Protein AF-A0A3S0CWY1-F1 (afdb_monomer)

Secondary structure (DSSP, 8-state):
----------------------SSTHHHHTTTS-HHHHHHHHHHH-TT--SS-EEEEEEEEEEEETTEEEEEEEE-TT-----TT-EEEEEEEETTEEEEEEEEB-S---TT--EEEEEE--TT-HHHHHHHHT--TT-EEEEPPPB------TTS-EEEEEEGGGHHHHHHHHHHHHHH-TT--EEEEEEESSGGG-TTHHHHHHHHHH-TTEEEEEEE---TTSPPP---HHHHHHH-TTGGGSEEEEEESHHHHHHHHHHHHHTT--S-EEEEESSPPPPPPGGG--EEEEEETTTTEEEEEETTS-HHHHHHHTT-----SSSSSSS-TTEEEEEES-EEETTT--EE-STT-EEEGGGEEESS-EEE--

Sequence (374 aa):
MANSRTNVHPNGSFMSNTASHTLSFTRWLSPLVDEATFDFYARRINPTWRWSRVICRVTKIEPVAADMLAFTLKPNGNWRGFEAGQHLQVYAEINGVRHSRSYSMTNTPNPAGEIQFAVKRVPGGLVSNWLHDKLKTGDHIEIGQAFGTQKLPCNQPLLLVAGGSGITPVMSWLQHLAHRYQHADVVLLQYARDAATLPFQQQLAQIAAKMPNFTLQTILTDHPGQPPIVFDDQQLTQRVPDAQRRAAFACGPSSLTSAVRQVWQARGYTQPLLTEAFSPPALPDNSSVHPVALSYSRSGKQQQGSSGVNLLQQAEAHGLKPANGCRMGICFSCVCKKESGTVTNLLTGETSSEPGEMIRLCVSTPVSDVTLDL

Mean predicted aligned error: 8.92 Å

Solvent-accessible surface area (backbone atoms only — not comparable to full-atom values): 20745 Å² total; per-residue (Å²): 135,81,89,88,87,81,91,87,86,87,84,85,79,87,76,81,80,78,74,77,89,79,84,63,74,73,79,73,45,58,89,78,51,51,64,68,61,49,32,64,55,39,34,75,79,38,78,51,46,45,85,74,56,28,24,22,37,27,74,40,69,47,77,41,25,81,52,26,39,35,39,34,30,44,58,35,94,59,59,86,66,67,61,48,41,23,29,30,36,42,49,46,77,55,95,90,40,83,44,64,45,64,42,34,26,34,47,40,81,49,95,86,58,54,47,31,34,60,48,51,60,42,90,94,35,70,66,41,41,41,56,68,75,66,58,50,68,72,39,77,43,42,41,51,72,59,41,75,81,72,70,81,70,81,92,50,37,36,36,40,37,19,31,53,71,29,38,29,30,52,40,0,39,49,52,42,33,44,72,78,41,32,75,46,44,34,38,36,44,39,37,21,52,41,81,59,45,41,62,47,59,71,60,51,54,55,40,42,78,49,12,87,43,45,43,83,45,80,43,61,24,58,47,95,96,52,80,64,62,71,72,49,63,67,57,42,50,76,76,43,74,64,51,70,72,21,38,32,40,28,21,11,48,49,68,56,38,49,35,51,49,51,43,41,59,76,68,64,51,80,45,59,74,47,73,49,43,84,38,64,64,74,66,65,64,75,93,74,48,46,82,28,51,38,35,24,65,75,68,69,46,73,48,86,43,45,32,50,44,35,45,40,63,52,42,44,74,73,72,45,82,76,58,66,61,55,56,37,66,72,66,63,50,29,54,39,42,30,55,35,38,29,31,33,30,56,86,78,71,49,73,50,57,63,64,60,42,79,42,46,29,46,34,24,22,41,76,40,48,32,33,32,72,66

Foldseek 3Di:
DDDDDDDDDDDDDDPDPPPPPPPDPVPPCCVPDPQVRCLVVVCVVPVQDGDQWKKWAFADWDDQFPQKIKTKTDIDPNAPFEAQLWKKKWWDQDPNDIDIAIFTWLAGCDPSRMTMTMAGDDVVDDVSVCCVPPDDHRDMTTMGYIDDDDDDPQVFAAEEEAEQSSCRSVNHVLNVCLVPPLAHQYEYEYEYQDPRSGGDPVVVVVSCVSRVNYHYDYDHQHDPPDHGDADALVCCCVRPVPVLRHAYEHEEALRNQVRVVVNCVVVVRPHHYHYDHLDAFQFDDPVLKDKAWEAAPVVRDIDIDILRAFQVVVCVVVVHDQQDYSLRPGGCRQWWFWQAAKKAFSSPRDIDGDGGDTDRRSRIGGPYHTYIND

Nearest PDB structures (foldseek):
  5ogx-assembly1_A  TM=8.585E-01  e=1.212E-19  Amycolatopsis methanolica 239
  1krh-assembly2_B  TM=8.530E-01  e=2.898E-16  Acinetobacter sp.
  2eix-assembly1_B  TM=8.369E-01  e=1.477E-15  Physarum polycephalum
  7c3a-assembly2_B  TM=7.912E-01  e=9.954E-13  Janthinobacterium sp. J3
  8c4l-assembly1_B  TM=7.600E-01  e=5.329E-11  Shewanella bicestrii

pLDDT: mean 88.09, std 17.34, range [25.78, 98.75]

Structure (mmCIF, N/CA/C/O backbone):
data_AF-A0A3S0CWY1-F1
#
_entry.id   AF-A0A3S0CWY1-F1
#
loop_
_atom_site.group_PDB
_atom_site.id
_atom_site.type_symbol
_atom_site.label_atom_id
_atom_site.label_alt_id
_atom_site.label_comp_id
_atom_site.label_asym_id
_atom_site.label_entity_id
_atom_site.label_seq_id
_atom_site.pdbx_PDB_ins_code
_atom_site.Cartn_x
_atom_site.Cartn_y
_atom_site.Cartn_z
_atom_site.occupancy
_atom_site.B_iso_or_equiv
_atom_site.auth_seq_id
_atom_site.auth_comp_id
_atom_site.auth_asym_id
_atom_site.auth_atom_id
_atom_site.pdbx_PDB_model_num
ATOM 1 N N . MET A 1 1 ? -24.900 51.785 -35.368 1.00 35.41 1 MET A N 1
ATOM 2 C CA . MET A 1 1 ? -25.632 51.364 -36.583 1.00 35.41 1 MET A CA 1
ATOM 3 C C . MET A 1 1 ? -25.344 49.882 -36.788 1.00 35.41 1 MET A C 1
ATOM 5 O O . MET A 1 1 ? -24.191 49.532 -36.958 1.00 35.41 1 MET A O 1
ATOM 9 N N . ALA A 1 2 ? -26.266 49.035 -36.321 1.00 31.16 2 ALA A N 1
ATOM 10 C CA . ALA A 1 2 ? -27.123 48.155 -37.139 1.00 31.16 2 ALA A CA 1
ATOM 11 C C . ALA A 1 2 ? -26.408 46.831 -37.505 1.00 31.16 2 ALA A C 1
ATOM 13 O O . ALA A 1 2 ? -25.520 46.818 -38.340 1.00 31.16 2 ALA A O 1
ATOM 14 N N . ASN A 1 3 ? -26.569 45.770 -36.705 1.00 28.03 3 ASN A N 1
ATOM 15 C CA . ASN A 1 3 ? -27.578 44.698 -36.837 1.00 28.03 3 ASN A CA 1
ATOM 16 C C . ASN A 1 3 ? -27.640 44.029 -38.223 1.00 28.03 3 ASN A C 1
ATOM 18 O O . ASN A 1 3 ? -28.170 44.612 -39.161 1.00 28.03 3 ASN A O 1
ATOM 22 N N . SER A 1 4 ? -27.307 42.735 -38.279 1.00 29.53 4 SER A N 1
ATOM 23 C CA . SER A 1 4 ? -28.202 41.744 -38.892 1.00 29.53 4 SER A CA 1
ATOM 24 C C . SER A 1 4 ? -28.054 40.382 -38.194 1.00 29.53 4 SER A C 1
ATOM 26 O O . SER A 1 4 ? -26.956 39.943 -37.861 1.00 29.53 4 SER A O 1
ATOM 28 N N . ARG A 1 5 ? -29.208 39.778 -37.890 1.00 30.77 5 ARG A N 1
ATOM 29 C CA . ARG A 1 5 ? -29.427 38.454 -37.291 1.00 30.77 5 ARG A CA 1
ATOM 30 C C . ARG A 1 5 ? -29.855 37.477 -38.387 1.00 30.77 5 ARG A C 1
ATOM 32 O O . ARG A 1 5 ? -30.585 37.897 -39.274 1.00 30.77 5 ARG A O 1
ATOM 39 N N . THR A 1 6 ? -29.539 36.193 -38.218 1.00 30.50 6 THR A N 1
ATOM 40 C CA . THR A 1 6 ? -30.371 34.983 -38.476 1.00 30.50 6 THR A CA 1
ATOM 41 C C . THR A 1 6 ? -29.564 33.790 -37.887 1.00 30.50 6 THR A C 1
ATOM 43 O O . THR A 1 6 ? -28.411 33.638 -38.261 1.00 30.50 6 THR A O 1
ATOM 46 N N . ASN A 1 7 ? -29.891 33.094 -36.776 1.00 27.81 7 ASN A N 1
ATOM 47 C CA . ASN A 1 7 ? -31.011 32.180 -36.431 1.00 27.81 7 ASN A CA 1
ATOM 48 C C . ASN A 1 7 ? -31.189 31.071 -37.502 1.00 27.81 7 ASN A C 1
ATOM 50 O O . ASN A 1 7 ? -31.309 31.432 -38.662 1.00 27.81 7 ASN A O 1
ATOM 54 N N . VAL A 1 8 ? -31.233 29.739 -37.286 1.00 27.33 8 VAL A N 1
ATOM 55 C CA . VAL A 1 8 ? -31.635 28.797 -36.199 1.00 27.33 8 VAL A CA 1
ATOM 56 C C . VAL A 1 8 ? -31.031 27.407 -36.607 1.00 27.33 8 VAL A C 1
ATOM 58 O O . VAL A 1 8 ? -30.952 27.149 -37.801 1.00 27.33 8 VAL A O 1
ATOM 61 N N . HIS A 1 9 ? -30.471 26.509 -35.778 1.00 25.78 9 HIS A N 1
ATOM 62 C CA . HIS A 1 9 ? -31.150 25.505 -34.935 1.00 25.78 9 HIS A CA 1
ATOM 63 C C . HIS A 1 9 ? -30.152 24.691 -34.074 1.00 25.78 9 HIS A C 1
ATOM 65 O O . HIS A 1 9 ? -29.043 24.413 -34.531 1.00 25.78 9 HIS A O 1
ATOM 71 N N . PRO A 1 10 ? -30.558 24.254 -32.862 1.00 30.39 10 PRO A N 1
ATOM 72 C CA . PRO A 1 10 ? -29.762 23.444 -31.947 1.00 30.39 10 PRO A CA 1
ATOM 73 C C . PRO A 1 10 ? -30.102 21.951 -32.086 1.00 30.39 10 PRO A C 1
ATOM 75 O O . PRO A 1 10 ? -31.275 21.589 -32.107 1.00 30.39 10 PRO A O 1
ATOM 78 N N . ASN A 1 11 ? -29.097 21.073 -32.105 1.00 27.64 11 ASN A N 1
ATOM 79 C CA . ASN A 1 11 ? -29.309 19.642 -31.880 1.00 27.64 11 ASN A CA 1
ATOM 80 C C . ASN A 1 11 ? -28.711 19.249 -30.533 1.00 27.64 11 ASN A C 1
ATOM 82 O O . ASN A 1 11 ? -27.496 19.205 -30.350 1.00 27.64 11 ASN A O 1
ATOM 86 N N . GLY A 1 12 ? -29.616 19.010 -29.586 1.00 26.73 12 GLY A N 1
ATOM 87 C CA . GLY A 1 12 ? -29.314 18.436 -28.291 1.00 26.73 12 GLY A CA 1
ATOM 88 C C . GLY A 1 12 ? -28.958 16.960 -28.406 1.00 26.73 12 GLY A C 1
ATOM 89 O O . GLY A 1 12 ? -29.603 16.194 -29.118 1.00 26.73 12 GLY A O 1
ATOM 90 N N . SER A 1 13 ? -27.967 16.553 -27.627 1.00 27.98 13 SER A N 1
ATOM 91 C CA . SER A 1 13 ? -27.824 15.184 -27.161 1.00 27.98 13 SER A CA 1
ATOM 92 C C . SER A 1 13 ? -28.047 15.201 -25.652 1.00 27.98 13 SER A C 1
ATOM 94 O O . SER A 1 13 ? -27.244 15.696 -24.864 1.00 27.98 13 SER A O 1
ATOM 96 N N . PHE A 1 14 ? -29.221 14.706 -25.269 1.00 27.25 14 PHE A N 1
ATOM 97 C CA . PHE A 1 14 ? -29.598 14.380 -23.903 1.00 27.25 14 PHE A CA 1
ATOM 98 C C . PHE A 1 14 ? -28.565 13.410 -23.312 1.00 27.25 14 PHE A C 1
ATOM 100 O O . PHE A 1 14 ? -28.580 12.221 -23.620 1.00 27.25 14 PHE A O 1
ATOM 107 N N . MET A 1 15 ? -27.688 13.893 -22.432 1.00 27.83 15 MET A N 1
ATOM 108 C CA . MET A 1 15 ? -27.080 13.030 -21.424 1.00 27.83 15 MET A CA 1
ATOM 109 C C . MET A 1 15 ? -28.044 12.968 -20.246 1.00 27.83 15 MET A C 1
ATOM 111 O O . MET A 1 15 ? -28.206 13.918 -19.481 1.00 27.83 15 MET A O 1
ATOM 115 N N . SER A 1 16 ? -28.742 11.839 -20.173 1.00 27.16 16 SER A N 1
ATOM 116 C CA . SER A 1 16 ? -29.630 11.455 -19.089 1.00 27.16 16 SER A CA 1
ATOM 117 C C . SER A 1 16 ? -28.899 11.552 -17.753 1.00 27.16 16 SER A C 1
ATOM 119 O O . SER A 1 16 ? -28.031 10.742 -17.429 1.00 27.16 16 SER A O 1
ATOM 121 N N . ASN A 1 17 ? -29.292 12.551 -16.977 1.00 26.03 17 ASN A N 1
ATOM 122 C CA . ASN A 1 17 ? -28.961 12.699 -15.577 1.00 26.03 17 ASN A CA 1
ATOM 123 C C . ASN A 1 17 ? -29.749 11.635 -14.792 1.00 26.03 17 ASN A C 1
ATOM 125 O O . ASN A 1 17 ? -30.830 11.906 -14.274 1.00 26.03 17 ASN A O 1
ATOM 129 N N . THR A 1 18 ? -29.263 10.393 -14.744 1.00 30.02 18 THR A N 1
ATOM 130 C CA . THR A 1 18 ? -29.765 9.409 -13.777 1.00 30.02 18 THR A CA 1
ATOM 131 C C . THR A 1 18 ? -29.163 9.738 -12.421 1.00 30.02 18 THR A C 1
ATOM 133 O O . THR A 1 18 ? -28.208 9.108 -11.969 1.00 30.02 18 THR A O 1
ATOM 136 N N . ALA A 1 19 ? -29.731 10.761 -11.783 1.00 29.22 19 ALA A N 1
ATOM 137 C CA . ALA A 1 19 ? -29.650 10.927 -10.348 1.00 29.22 19 ALA A CA 1
ATOM 138 C C . ALA A 1 19 ? -30.164 9.627 -9.719 1.00 29.22 19 ALA A C 1
ATOM 140 O O . ALA A 1 19 ? -31.340 9.277 -9.829 1.00 29.22 19 ALA A O 1
ATOM 141 N N . SER A 1 20 ? -29.257 8.863 -9.118 1.00 33.09 20 SER A N 1
ATOM 142 C CA . SER A 1 20 ? -29.597 7.679 -8.347 1.00 33.09 20 SER A CA 1
ATOM 143 C C . SER A 1 20 ? -30.486 8.109 -7.181 1.00 33.09 20 SER A C 1
ATOM 145 O O . SER A 1 20 ? -30.013 8.668 -6.189 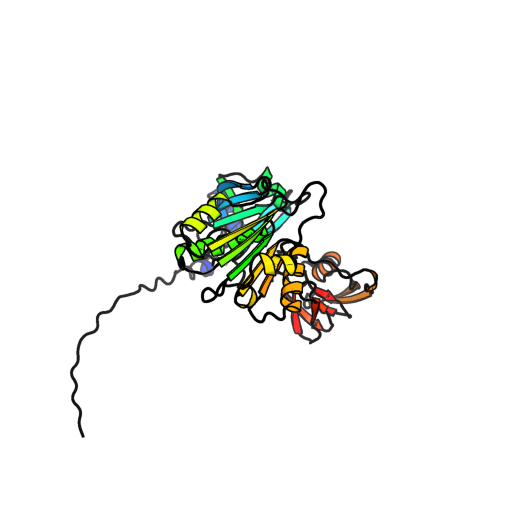1.00 33.09 20 SER A O 1
ATOM 147 N N . HIS A 1 21 ? -31.787 7.863 -7.309 1.00 34.59 21 HIS A N 1
ATOM 148 C CA . HIS A 1 21 ? -32.755 7.934 -6.224 1.00 34.59 21 HIS A CA 1
ATOM 149 C C . HIS A 1 21 ? -32.466 6.819 -5.202 1.00 34.59 21 HIS A C 1
ATOM 151 O O . HIS A 1 21 ? -33.176 5.825 -5.122 1.00 34.59 21 HIS A O 1
ATOM 157 N N . THR A 1 22 ? -31.407 6.969 -4.409 1.00 38.97 22 THR A N 1
ATOM 158 C CA . THR A 1 22 ? -31.127 6.145 -3.215 1.00 38.97 22 THR A CA 1
ATOM 159 C C . THR A 1 22 ? -31.162 6.968 -1.925 1.00 38.97 22 THR A C 1
ATOM 161 O O . THR A 1 22 ? -30.752 6.508 -0.864 1.00 38.97 22 THR A O 1
ATOM 164 N N . LEU A 1 23 ? -31.720 8.179 -1.988 1.00 42.22 23 LEU A N 1
ATOM 165 C CA . LEU A 1 23 ? -31.953 9.064 -0.847 1.00 42.22 23 LEU A CA 1
ATOM 166 C C . LEU A 1 23 ? -33.456 9.319 -0.688 1.00 42.22 23 LEU A C 1
ATOM 168 O O . LEU A 1 23 ? -33.950 10.384 -1.038 1.00 42.22 23 LEU A O 1
ATOM 172 N N . SER A 1 24 ? -34.210 8.331 -0.199 1.00 44.28 24 SER A N 1
ATOM 173 C CA . SER A 1 24 ? -35.585 8.581 0.274 1.00 44.28 24 SER A CA 1
ATOM 174 C C . SER A 1 24 ? -36.125 7.475 1.188 1.00 44.28 24 SER A C 1
ATOM 176 O O . SER A 1 24 ? -36.740 7.770 2.209 1.00 44.28 24 SER A O 1
ATOM 178 N N . PHE A 1 25 ? -35.819 6.203 0.907 1.00 42.47 25 PHE A N 1
ATOM 179 C CA . PHE A 1 25 ? -36.390 5.080 1.666 1.00 42.47 25 PHE A CA 1
ATOM 180 C C . PHE A 1 25 ? -35.811 4.927 3.087 1.00 42.47 25 PHE A C 1
ATOM 182 O O . PHE A 1 25 ? -36.494 4.503 4.016 1.00 42.47 25 PHE A O 1
ATOM 189 N N . THR A 1 26 ? -34.556 5.332 3.283 1.00 48.91 26 THR A N 1
ATOM 190 C CA . THR A 1 26 ? -33.794 5.181 4.534 1.00 48.91 26 THR A CA 1
ATOM 191 C C . THR A 1 26 ? -34.265 6.082 5.675 1.00 48.91 26 THR A C 1
ATOM 193 O O . THR A 1 26 ? -34.002 5.769 6.832 1.00 48.91 26 THR A O 1
ATOM 196 N N . ARG A 1 27 ? -34.974 7.183 5.387 1.00 50.25 27 ARG A N 1
ATOM 197 C CA . ARG A 1 27 ? -35.376 8.174 6.404 1.00 50.25 27 ARG A CA 1
ATOM 198 C C . ARG A 1 27 ? -36.756 7.902 7.020 1.00 50.25 27 ARG A C 1
ATOM 200 O O . ARG A 1 27 ? -37.081 8.494 8.041 1.00 50.25 27 ARG A O 1
ATOM 207 N N . TRP A 1 28 ? -37.553 7.017 6.416 1.00 51.12 28 TRP A N 1
ATOM 208 C CA . TRP A 1 28 ? -38.925 6.722 6.855 1.00 51.12 28 TRP A CA 1
ATOM 209 C C . TRP A 1 28 ? -39.037 5.478 7.751 1.00 51.12 28 TRP A C 1
ATOM 211 O O . TRP A 1 28 ? -39.953 5.406 8.563 1.00 51.12 28 TRP A O 1
ATOM 221 N N . LEU A 1 29 ? -38.103 4.522 7.649 1.00 52.38 29 LEU A N 1
ATOM 222 C CA . LEU A 1 29 ? -38.129 3.259 8.412 1.00 52.38 29 LEU A CA 1
ATOM 223 C C . LEU A 1 29 ? -37.177 3.217 9.616 1.00 52.38 29 LEU A C 1
ATOM 225 O O . LEU A 1 29 ? -37.345 2.360 10.481 1.00 52.38 29 LEU A O 1
ATOM 229 N N . SER A 1 30 ? -36.223 4.149 9.717 1.00 54.84 30 SER A N 1
ATOM 230 C CA . SER A 1 30 ? -35.319 4.243 10.872 1.00 54.84 30 SER A CA 1
ATOM 231 C C . SER A 1 30 ? -36.011 4.376 12.243 1.00 54.84 30 SER A C 1
ATOM 233 O O . SER A 1 30 ? -35.392 3.976 13.224 1.00 54.84 30 SER A O 1
ATOM 235 N N . PRO A 1 31 ? -37.258 4.890 12.374 1.00 59.62 31 PRO A N 1
ATOM 236 C CA . PRO A 1 31 ? -37.973 4.871 13.653 1.00 59.62 31 PRO A CA 1
ATOM 237 C C . PRO A 1 31 ? -38.582 3.506 14.022 1.00 59.62 31 PRO A C 1
ATOM 239 O O . PRO A 1 31 ? -39.015 3.342 15.157 1.00 59.62 31 PRO A O 1
ATOM 242 N N . LEU A 1 32 ? -38.674 2.554 13.081 1.00 64.12 32 LEU A N 1
ATOM 243 C CA . LEU A 1 32 ? -39.426 1.300 13.248 1.00 64.12 32 LEU A CA 1
ATOM 244 C C . LEU A 1 32 ? -38.530 0.068 13.434 1.00 64.12 32 LEU A C 1
ATOM 246 O O . LEU A 1 32 ? -38.922 -0.860 14.136 1.00 64.12 32 LEU A O 1
ATOM 250 N N . VAL A 1 33 ? -37.343 0.044 12.819 1.00 70.06 33 VAL A N 1
ATOM 251 C CA . VAL A 1 33 ? -36.357 -1.039 12.963 1.00 70.06 33 VAL A CA 1
ATOM 252 C C . VAL A 1 33 ? -34.957 -0.432 12.895 1.00 70.06 33 VAL A C 1
ATOM 254 O O . VAL A 1 33 ? -34.637 0.271 11.936 1.00 70.06 33 VAL A O 1
ATOM 257 N N . ASP A 1 34 ? -34.116 -0.694 13.896 1.00 78.81 34 ASP A N 1
ATOM 258 C CA . ASP A 1 34 ? -32.713 -0.285 13.853 1.00 78.81 34 ASP A CA 1
ATOM 259 C C . ASP A 1 34 ? -31.906 -1.156 12.868 1.00 78.81 34 ASP A C 1
ATOM 261 O O . ASP A 1 34 ? -32.242 -2.313 12.594 1.00 78.81 34 ASP A O 1
ATOM 265 N N . GLU A 1 35 ? -30.818 -0.602 12.329 1.00 78.25 35 GLU A N 1
ATOM 266 C CA . GLU A 1 35 ? -29.978 -1.262 11.319 1.00 78.25 35 GLU A CA 1
ATOM 267 C C . GLU A 1 35 ? -29.468 -2.641 11.768 1.00 78.25 35 GLU A C 1
ATOM 269 O O . GLU A 1 35 ? -29.436 -3.572 10.961 1.00 78.25 35 GLU A O 1
ATOM 274 N N . ALA A 1 36 ? -29.112 -2.806 13.047 1.00 76.38 36 ALA A N 1
ATOM 275 C CA . ALA A 1 36 ? -28.581 -4.071 13.543 1.00 76.38 36 ALA A CA 1
ATOM 276 C C . ALA A 1 36 ? -29.663 -5.158 13.563 1.00 76.38 36 ALA A C 1
ATOM 278 O O . ALA A 1 36 ? -29.403 -6.295 13.154 1.00 76.38 36 ALA A O 1
ATOM 279 N N . THR A 1 37 ? -30.883 -4.802 13.973 1.00 76.50 37 THR A N 1
ATOM 280 C CA . THR A 1 37 ? -32.039 -5.703 13.928 1.00 76.50 37 THR A CA 1
ATOM 281 C C . THR A 1 37 ? -32.380 -6.092 12.491 1.00 76.50 37 THR A C 1
ATOM 283 O O . THR A 1 37 ? -32.535 -7.283 12.206 1.00 76.50 37 THR A O 1
ATOM 286 N N . PHE A 1 38 ? -32.430 -5.134 11.559 1.00 80.44 38 PHE A N 1
ATOM 287 C CA . PHE A 1 38 ? -32.675 -5.441 10.146 1.00 80.44 38 PHE A CA 1
ATOM 288 C C . PHE A 1 38 ? -31.609 -6.387 9.579 1.00 80.44 38 PHE A C 1
ATOM 290 O O . PHE A 1 38 ? -31.942 -7.442 9.033 1.00 80.44 38 PHE A O 1
ATOM 297 N N . ASP A 1 39 ? -30.328 -6.054 9.757 1.00 78.94 39 ASP A N 1
ATOM 298 C CA . ASP A 1 39 ? -29.201 -6.844 9.257 1.00 78.94 39 ASP A CA 1
ATOM 299 C C . ASP A 1 39 ? -29.215 -8.281 9.805 1.00 78.94 39 ASP A C 1
ATOM 301 O O . ASP A 1 39 ? -28.889 -9.232 9.083 1.00 78.94 39 ASP A O 1
ATOM 305 N N . PHE A 1 40 ? -29.610 -8.462 11.072 1.00 76.88 40 PHE A N 1
ATOM 306 C CA . PHE A 1 40 ? -29.677 -9.770 11.723 1.00 76.88 40 PHE A CA 1
ATOM 307 C C . PHE A 1 40 ? -30.692 -10.718 11.071 1.00 76.88 40 PHE A C 1
ATOM 309 O O . PHE A 1 40 ? -30.410 -11.916 10.954 1.00 76.88 40 PHE A O 1
ATOM 316 N N . TYR A 1 41 ? -31.845 -10.204 10.637 1.00 80.12 41 TYR A N 1
ATOM 317 C CA . TYR A 1 41 ? -32.865 -10.998 9.949 1.00 80.12 41 TYR A CA 1
ATOM 318 C C . TYR A 1 41 ? -32.600 -11.097 8.445 1.00 80.12 41 TYR A C 1
ATOM 320 O O . TYR A 1 41 ? -32.656 -12.196 7.893 1.00 80.12 41 TYR A O 1
ATOM 328 N N . ALA A 1 42 ? -32.228 -9.993 7.793 1.00 73.88 42 ALA A N 1
ATOM 329 C CA . ALA A 1 42 ? -31.971 -9.951 6.355 1.00 73.88 42 ALA A CA 1
ATOM 330 C C . ALA A 1 42 ? -30.878 -10.947 5.935 1.00 73.88 42 ALA A C 1
ATOM 332 O O . ALA A 1 42 ? -31.041 -11.660 4.942 1.00 73.88 42 ALA A O 1
ATOM 333 N N . ARG A 1 43 ? -29.814 -11.094 6.743 1.00 76.94 43 ARG A N 1
ATOM 334 C CA . ARG A 1 43 ? -28.724 -12.047 6.465 1.00 76.94 43 ARG A CA 1
ATOM 335 C C . ARG A 1 43 ? -29.156 -13.514 6.427 1.00 76.94 43 ARG A C 1
ATOM 337 O O . ARG A 1 43 ? -28.463 -14.310 5.803 1.00 76.94 43 ARG A O 1
ATOM 344 N N . ARG A 1 44 ? -30.254 -13.883 7.106 1.00 77.06 44 ARG A N 1
ATOM 345 C CA . ARG A 1 44 ? -30.795 -15.257 7.091 1.00 77.06 44 ARG A CA 1
ATOM 346 C C . ARG A 1 44 ? -31.514 -15.578 5.783 1.00 77.06 44 ARG A C 1
ATOM 348 O O . ARG A 1 44 ? -31.591 -16.742 5.416 1.00 77.06 44 ARG A O 1
ATOM 355 N N . ILE A 1 45 ? -32.027 -14.553 5.105 1.00 76.06 45 ILE A N 1
ATOM 356 C CA . ILE A 1 45 ? -32.731 -14.678 3.826 1.00 76.06 45 ILE A CA 1
ATOM 357 C C . ILE A 1 45 ? -31.726 -14.594 2.676 1.00 76.06 45 ILE A C 1
ATOM 359 O O . ILE A 1 45 ? -31.723 -15.435 1.783 1.00 76.06 45 ILE A O 1
ATOM 363 N N . ASN A 1 46 ? -30.840 -13.597 2.711 1.00 74.25 46 ASN A N 1
ATOM 364 C CA . ASN A 1 46 ? -29.767 -13.448 1.740 1.00 74.25 46 ASN A CA 1
ATOM 365 C C . ASN A 1 46 ? -28.496 -12.940 2.439 1.00 74.25 46 ASN A C 1
ATOM 367 O O . ASN A 1 46 ? -28.505 -11.840 3.002 1.00 74.25 46 ASN A O 1
ATOM 371 N N . PRO A 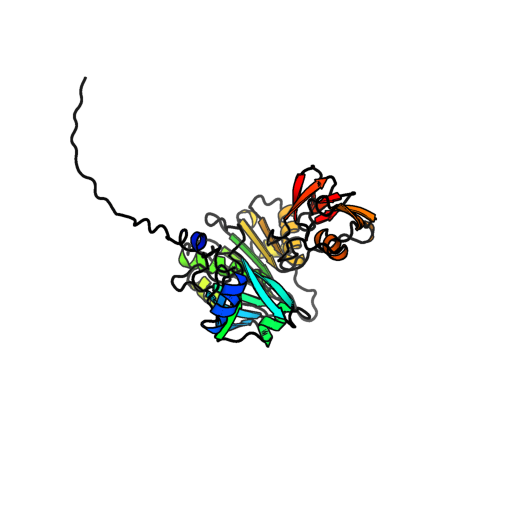1 47 ? -27.371 -13.674 2.356 1.00 75.38 47 PRO A N 1
ATOM 372 C CA . PRO A 1 47 ? -26.123 -13.288 3.008 1.00 75.38 47 PRO A CA 1
ATOM 373 C C . PRO A 1 47 ? -25.629 -11.882 2.640 1.00 75.38 47 PRO A C 1
ATOM 375 O O . PRO A 1 47 ? -24.987 -11.237 3.471 1.00 75.38 47 PRO A O 1
ATOM 378 N N . THR A 1 48 ? -25.963 -11.385 1.442 1.00 74.31 48 THR A N 1
ATOM 379 C CA . THR A 1 48 ? -25.542 -10.068 0.931 1.00 74.31 48 THR A CA 1
ATOM 380 C C . THR A 1 48 ? -26.441 -8.903 1.341 1.00 74.31 48 THR A C 1
ATOM 382 O O . THR A 1 48 ? -26.038 -7.750 1.176 1.00 74.31 48 THR A O 1
ATOM 385 N N . TRP A 1 49 ? -27.641 -9.158 1.871 1.00 78.38 49 TRP A N 1
ATOM 386 C CA . TRP A 1 49 ? -28.559 -8.086 2.252 1.00 78.38 49 TRP A CA 1
ATOM 387 C C . TRP A 1 49 ? -28.097 -7.435 3.550 1.00 78.38 49 TRP A C 1
ATOM 389 O O . TRP A 1 49 ? -28.048 -8.077 4.602 1.00 78.38 49 TRP A O 1
ATOM 399 N N . ARG A 1 50 ? -27.719 -6.162 3.453 1.00 81.00 50 ARG A N 1
ATOM 400 C CA . ARG A 1 50 ? -27.365 -5.294 4.576 1.00 81.00 50 ARG A CA 1
ATOM 401 C C . ARG A 1 50 ? -27.889 -3.897 4.315 1.00 81.00 50 ARG A C 1
ATOM 403 O O . ARG A 1 50 ? -27.929 -3.476 3.159 1.00 81.00 50 ARG A O 1
ATOM 410 N N . TRP A 1 51 ? -28.231 -3.191 5.382 1.00 78.81 51 TRP A N 1
ATOM 411 C CA . TRP A 1 51 ? -28.773 -1.840 5.315 1.00 78.81 51 TRP A CA 1
ATOM 412 C C . TRP A 1 51 ? -27.789 -0.857 4.669 1.00 78.81 51 TRP A C 1
ATOM 414 O O . TRP A 1 51 ? -28.120 -0.231 3.667 1.00 78.81 51 TRP A O 1
ATOM 424 N N . SER A 1 52 ? -26.561 -0.760 5.193 1.00 83.31 52 SER A N 1
ATOM 425 C CA . SER A 1 52 ? -25.526 0.143 4.657 1.00 83.31 52 SER A CA 1
ATOM 426 C C . SER A 1 52 ? -24.204 -0.546 4.300 1.00 83.31 52 SER A C 1
ATOM 428 O O . SER A 1 52 ? -23.404 -0.021 3.519 1.00 83.31 52 SER A O 1
ATOM 430 N N . ARG A 1 53 ? -23.960 -1.739 4.854 1.00 89.19 53 ARG A N 1
ATOM 431 C CA . ARG A 1 53 ? -22.669 -2.433 4.752 1.00 89.19 53 ARG A CA 1
ATOM 432 C C . ARG A 1 53 ? -22.458 -3.036 3.367 1.00 89.19 53 ARG A C 1
ATOM 434 O O . ARG A 1 53 ? -23.389 -3.563 2.748 1.00 89.19 53 ARG A O 1
ATOM 441 N N . VAL A 1 54 ? -21.213 -3.004 2.899 1.00 95.44 54 VAL A N 1
ATOM 442 C CA . VAL A 1 54 ? -20.833 -3.614 1.622 1.00 95.44 54 VAL A CA 1
ATOM 443 C C . VAL A 1 54 ? -20.461 -5.067 1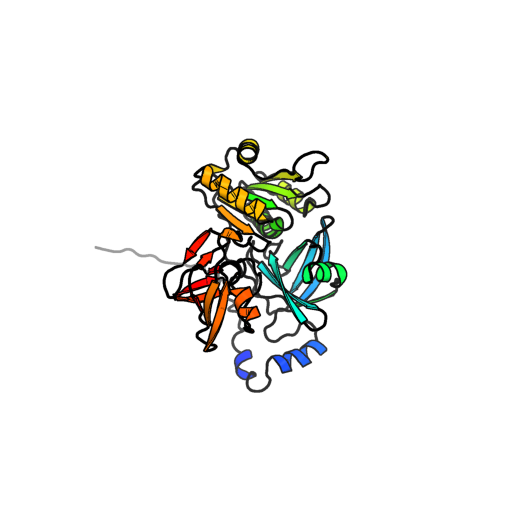.868 1.00 95.44 54 VAL A C 1
ATOM 445 O O . VAL A 1 54 ? -19.396 -5.370 2.405 1.00 95.44 54 VAL A O 1
ATOM 448 N N . ILE A 1 55 ? -21.352 -5.974 1.474 1.00 96.06 55 ILE A N 1
ATOM 449 C CA . ILE A 1 55 ? -21.087 -7.412 1.503 1.00 96.06 55 ILE A CA 1
ATOM 450 C C . ILE A 1 55 ? -20.772 -7.875 0.096 1.00 96.06 55 ILE A C 1
ATOM 452 O O . ILE A 1 55 ? -21.496 -7.575 -0.853 1.00 96.06 55 ILE A O 1
ATOM 456 N N . CYS A 1 56 ? -19.694 -8.632 -0.016 1.00 97.06 56 CYS A N 1
ATOM 457 C CA . CYS A 1 56 ? -19.202 -9.172 -1.261 1.00 97.06 56 CYS A CA 1
ATOM 458 C C . CYS A 1 56 ? -19.264 -10.689 -1.241 1.00 97.06 56 CYS A C 1
ATOM 460 O O . CYS A 1 56 ? -18.812 -11.307 -0.280 1.00 97.06 56 CYS A O 1
ATOM 462 N N . ARG A 1 57 ? -19.739 -11.287 -2.334 1.00 97.81 57 ARG A N 1
ATOM 463 C CA . ARG A 1 57 ? -19.517 -12.710 -2.599 1.00 97.81 57 ARG A CA 1
ATOM 464 C C . ARG A 1 57 ? -18.138 -12.889 -3.224 1.00 97.81 57 ARG A C 1
ATOM 466 O O . ARG A 1 57 ? -17.829 -12.208 -4.202 1.00 97.81 57 ARG A O 1
ATOM 473 N N . VAL A 1 58 ? -17.340 -13.819 -2.715 1.00 98.50 58 VAL A N 1
ATOM 474 C CA . VAL A 1 58 ? -16.067 -14.208 -3.330 1.00 98.50 58 VAL A CA 1
ATOM 475 C C . VAL A 1 58 ? -16.364 -15.042 -4.571 1.00 98.50 58 VAL A C 1
ATOM 477 O O . VAL A 1 58 ? -16.926 -16.131 -4.474 1.00 98.50 58 VAL A O 1
ATOM 480 N N . THR A 1 59 ? -16.033 -14.528 -5.751 1.00 98.50 59 THR A N 1
ATOM 481 C CA . THR A 1 59 ? -16.311 -15.198 -7.031 1.00 98.50 59 THR A CA 1
ATOM 482 C C . THR A 1 59 ? -15.129 -16.001 -7.546 1.00 98.50 59 THR A C 1
ATOM 484 O O . THR A 1 59 ? -15.338 -16.975 -8.266 1.00 98.50 59 THR A O 1
ATOM 487 N N . LYS A 1 60 ? -13.906 -15.619 -7.169 1.00 98.50 60 LYS A N 1
ATOM 488 C CA . LYS A 1 60 ? -12.679 -16.303 -7.578 1.00 98.50 60 LYS A CA 1
ATOM 489 C C . LYS A 1 60 ? -11.576 -16.096 -6.546 1.00 98.50 60 LYS A C 1
ATOM 491 O O . LYS A 1 60 ? -11.436 -14.997 -6.010 1.00 98.50 60 LYS A O 1
ATOM 496 N N . ILE A 1 61 ? -10.780 -17.136 -6.318 1.00 98.69 61 ILE A N 1
ATOM 497 C CA . ILE A 1 61 ? -9.509 -17.075 -5.591 1.00 98.69 61 ILE A CA 1
ATOM 498 C C . ILE A 1 61 ? -8.465 -17.778 -6.452 1.00 98.69 61 ILE A C 1
ATOM 500 O O . ILE A 1 61 ? -8.696 -18.908 -6.879 1.00 98.69 61 ILE A O 1
ATOM 504 N N . GLU A 1 62 ? -7.336 -17.128 -6.718 1.00 98.00 62 GLU A N 1
ATOM 505 C CA . GLU A 1 62 ? -6.266 -17.705 -7.535 1.00 98.00 62 GLU A CA 1
ATOM 506 C C . GLU A 1 62 ? -4.872 -17.312 -7.028 1.00 98.00 62 GLU A C 1
ATOM 508 O O . GLU A 1 62 ? -4.694 -16.195 -6.534 1.00 98.00 62 GLU A O 1
ATOM 513 N N . PRO A 1 63 ? -3.869 -18.200 -7.133 1.00 98.19 63 PRO A N 1
ATOM 514 C CA . PRO A 1 63 ? -2.493 -17.838 -6.839 1.00 98.19 63 PRO A CA 1
ATOM 515 C C . PRO A 1 63 ? -1.952 -16.887 -7.904 1.00 98.19 63 PRO A C 1
ATOM 517 O O . PRO A 1 63 ? -2.098 -17.123 -9.101 1.00 98.19 63 PRO A O 1
ATOM 520 N N . VAL A 1 64 ? -1.297 -15.818 -7.456 1.00 98.12 64 VAL A N 1
ATOM 521 C CA . VAL A 1 64 ? -0.579 -14.876 -8.332 1.00 98.12 64 VAL A CA 1
ATOM 522 C C . VAL A 1 64 ? 0.928 -14.899 -8.105 1.00 98.12 64 VAL A C 1
ATOM 524 O O . VAL A 1 64 ? 1.659 -14.413 -8.960 1.00 98.12 64 VAL A O 1
ATOM 527 N N . ALA A 1 65 ? 1.369 -15.479 -6.986 1.00 98.00 65 ALA A N 1
ATOM 528 C CA . ALA A 1 65 ? 2.736 -15.884 -6.663 1.00 98.00 65 ALA A CA 1
ATOM 529 C C . ALA A 1 65 ? 2.681 -17.044 -5.649 1.00 98.00 65 ALA A C 1
ATOM 531 O O . ALA A 1 65 ? 1.613 -17.338 -5.107 1.00 98.00 65 ALA A O 1
ATOM 532 N N . ALA A 1 66 ? 3.821 -17.662 -5.330 1.00 97.38 66 ALA A N 1
ATOM 533 C CA . ALA A 1 66 ? 3.898 -18.750 -4.348 1.00 97.38 66 ALA A CA 1
ATOM 534 C C . ALA A 1 66 ? 3.398 -18.352 -2.945 1.00 97.38 66 ALA A C 1
ATOM 536 O O . ALA A 1 66 ? 2.876 -19.190 -2.214 1.00 97.38 66 ALA A O 1
ATOM 537 N N . ASP A 1 67 ? 3.525 -17.076 -2.569 1.00 97.12 67 ASP A N 1
ATOM 538 C CA . ASP A 1 67 ? 3.099 -16.542 -1.273 1.00 97.12 67 ASP A CA 1
ATOM 539 C C . ASP A 1 67 ? 1.941 -15.532 -1.374 1.00 97.12 67 ASP A C 1
ATOM 541 O O . ASP A 1 67 ? 1.668 -14.812 -0.410 1.00 97.12 67 ASP A O 1
ATOM 545 N N . MET A 1 68 ? 1.229 -15.463 -2.506 1.00 98.38 68 MET A N 1
ATOM 546 C CA . MET A 1 68 ? 0.208 -14.437 -2.739 1.00 98.38 68 MET A CA 1
ATOM 547 C C . MET A 1 68 ? -1.014 -14.965 -3.497 1.00 98.38 68 MET A C 1
ATOM 549 O O . MET A 1 68 ? -0.890 -15.544 -4.575 1.00 98.38 68 MET A O 1
ATOM 553 N N . LEU A 1 69 ? -2.205 -14.690 -2.957 1.00 98.75 69 LEU A N 1
ATOM 554 C CA . LEU A 1 69 ? -3.490 -14.994 -3.592 1.00 98.75 69 LEU A CA 1
ATOM 555 C C . LEU A 1 69 ? -4.189 -13.706 -4.030 1.00 98.75 69 LEU A C 1
ATOM 557 O O . LEU A 1 69 ? -4.194 -12.725 -3.284 1.00 98.75 69 LEU A O 1
ATOM 561 N N . ALA A 1 70 ? -4.809 -13.729 -5.206 1.00 98.56 70 ALA A N 1
ATOM 562 C CA . ALA A 1 70 ? -5.768 -12.729 -5.650 1.00 98.56 70 ALA A CA 1
ATOM 563 C C . ALA A 1 70 ? -7.200 -13.206 -5.392 1.00 98.56 70 ALA A C 1
ATOM 565 O O . ALA A 1 70 ? -7.521 -14.384 -5.548 1.00 98.56 70 ALA A O 1
ATOM 566 N N . PHE A 1 71 ? -8.059 -12.265 -5.013 1.00 98.69 71 PHE A N 1
ATOM 567 C CA . PHE A 1 71 ? -9.461 -12.481 -4.686 1.00 98.69 71 PHE A CA 1
ATOM 568 C C . PHE A 1 71 ? -10.306 -11.579 -5.578 1.00 98.69 71 PHE A C 1
ATOM 570 O O . PHE A 1 71 ? -10.079 -10.370 -5.623 1.00 98.69 71 PHE A O 1
ATOM 577 N N . THR A 1 72 ? -11.293 -12.157 -6.260 1.00 98.56 72 THR A N 1
ATOM 578 C CA . THR A 1 72 ? -12.314 -11.408 -7.002 1.00 98.56 72 THR A CA 1
ATOM 579 C C . THR A 1 72 ? -13.618 -11.436 -6.224 1.00 98.56 72 THR A C 1
ATOM 581 O O . THR A 1 72 ? -14.064 -12.487 -5.756 1.00 98.56 72 THR A O 1
ATOM 584 N N . LEU A 1 73 ? -14.215 -10.263 -6.071 1.00 98.44 73 LEU A N 1
ATOM 585 C CA . LEU A 1 73 ? -15.400 -10.016 -5.275 1.00 98.44 73 LEU A CA 1
ATOM 586 C C . LEU A 1 73 ? -16.510 -9.438 -6.147 1.00 98.44 73 LEU A C 1
ATOM 588 O O . LEU A 1 73 ? -16.282 -8.513 -6.929 1.00 98.44 73 LEU A O 1
ATOM 592 N N . LYS A 1 74 ? -17.733 -9.923 -5.931 1.00 97.81 74 LYS A N 1
ATOM 593 C CA . LYS A 1 74 ? -18.956 -9.295 -6.432 1.00 97.81 74 LYS A CA 1
ATOM 594 C C . LYS A 1 74 ? -19.667 -8.581 -5.276 1.00 97.81 74 LYS A C 1
ATOM 596 O O . LYS A 1 74 ? -20.225 -9.279 -4.421 1.00 97.81 74 LYS A O 1
ATOM 601 N N . PRO A 1 75 ? -19.639 -7.238 -5.217 1.00 96.88 75 PRO A N 1
ATOM 602 C CA . PRO A 1 75 ? -20.297 -6.483 -4.158 1.00 96.88 75 PRO A CA 1
ATOM 603 C C . PRO A 1 75 ? -21.823 -6.456 -4.319 1.00 96.88 75 PRO A C 1
ATOM 605 O O . PRO A 1 75 ? -22.360 -6.641 -5.413 1.00 96.88 75 PRO A O 1
ATOM 608 N N . ASN A 1 76 ? -22.525 -6.199 -3.216 1.00 94.50 76 ASN A N 1
ATOM 609 C CA . ASN A 1 76 ? -23.938 -5.825 -3.220 1.00 94.50 76 ASN A CA 1
ATOM 610 C C . ASN A 1 76 ? -24.138 -4.365 -3.690 1.00 94.50 76 ASN A C 1
ATOM 612 O O . ASN A 1 76 ? -23.182 -3.631 -3.940 1.00 94.50 76 ASN A O 1
ATOM 616 N N . GLY A 1 77 ? -25.398 -3.923 -3.776 1.00 91.69 77 GLY A N 1
ATOM 617 C CA . GLY A 1 77 ? -25.760 -2.580 -4.255 1.00 91.69 77 GLY A CA 1
ATOM 618 C C . GLY A 1 77 ? -25.287 -1.406 -3.385 1.00 91.69 77 GLY A C 1
ATOM 619 O O . GLY A 1 77 ? -25.481 -0.260 -3.775 1.00 91.69 77 GLY A O 1
ATOM 620 N N . ASN A 1 78 ? -24.657 -1.662 -2.233 1.00 93.44 78 ASN A N 1
ATOM 621 C CA . ASN A 1 78 ? -24.140 -0.610 -1.355 1.00 93.44 78 ASN A CA 1
ATOM 622 C C . ASN A 1 78 ? -22.753 -0.105 -1.789 1.00 93.44 78 ASN A C 1
ATOM 624 O O . ASN A 1 78 ? -22.288 0.920 -1.287 1.00 93.44 78 ASN A O 1
ATOM 628 N N . TRP A 1 79 ? -22.064 -0.806 -2.694 1.00 95.62 79 TRP A N 1
ATOM 629 C CA . TRP A 1 79 ? -20.764 -0.379 -3.208 1.00 95.62 79 TRP A CA 1
ATOM 630 C C . TRP A 1 79 ? -20.884 0.833 -4.133 1.00 95.62 79 TRP A C 1
ATOM 632 O O . TRP A 1 79 ? -21.672 0.828 -5.075 1.00 95.62 79 TRP A O 1
ATOM 642 N N . ARG A 1 80 ? -20.071 1.867 -3.884 1.00 94.62 80 ARG A N 1
ATOM 643 C CA . ARG A 1 80 ? -20.132 3.143 -4.621 1.00 94.62 80 ARG A CA 1
ATOM 644 C C . ARG A 1 80 ? -19.123 3.254 -5.767 1.00 94.62 80 ARG A C 1
ATOM 646 O O . ARG A 1 80 ? -19.045 4.300 -6.401 1.00 94.62 80 ARG A O 1
ATOM 653 N N . GLY A 1 81 ? -18.367 2.193 -6.041 1.00 94.31 81 GLY A N 1
ATOM 654 C CA . GLY A 1 81 ? -17.267 2.226 -7.001 1.00 94.31 81 GLY A CA 1
ATOM 655 C C . GLY A 1 81 ? -15.943 2.668 -6.375 1.00 94.31 81 GLY A C 1
ATOM 656 O O . GLY A 1 81 ? -15.840 2.877 -5.168 1.00 94.31 81 GLY A O 1
ATOM 657 N N . PHE A 1 82 ? -14.919 2.763 -7.220 1.00 95.38 82 PHE A N 1
ATOM 658 C CA . PHE A 1 82 ? -13.560 3.150 -6.848 1.00 95.38 82 PHE A CA 1
ATOM 659 C C . PHE A 1 82 ? -12.843 3.788 -8.043 1.00 95.38 82 PHE A C 1
ATOM 661 O O . PHE A 1 82 ? -13.354 3.767 -9.160 1.00 95.38 82 PHE A O 1
ATOM 668 N N . GLU A 1 83 ? -11.656 4.334 -7.817 1.00 94.62 83 GLU A N 1
ATOM 669 C CA . GLU A 1 83 ? -10.699 4.754 -8.840 1.00 94.62 83 GLU A CA 1
ATOM 670 C C . GLU A 1 83 ? -9.438 3.883 -8.773 1.00 94.62 83 GLU A C 1
ATOM 672 O O . GLU A 1 83 ? -9.125 3.277 -7.746 1.00 94.62 83 GLU A O 1
ATOM 677 N N . ALA A 1 84 ? -8.691 3.817 -9.876 1.00 94.12 84 ALA A N 1
ATOM 678 C CA . ALA A 1 84 ? -7.465 3.031 -9.917 1.00 94.12 84 ALA A CA 1
ATOM 679 C C . ALA A 1 84 ? -6.446 3.509 -8.865 1.00 94.12 84 ALA A C 1
ATOM 681 O O . ALA A 1 84 ? -6.249 4.711 -8.689 1.00 94.12 84 ALA A O 1
ATOM 682 N N . GLY A 1 85 ? -5.794 2.558 -8.192 1.00 92.31 85 GLY A N 1
ATOM 683 C CA . GLY A 1 85 ? -4.826 2.807 -7.116 1.00 92.31 85 GLY A CA 1
ATOM 684 C C . GLY A 1 85 ? -5.430 2.993 -5.721 1.00 92.31 85 GLY A C 1
ATOM 685 O O . GLY A 1 85 ? -4.680 3.086 -4.754 1.00 92.31 85 GLY A O 1
ATOM 686 N N . GLN A 1 86 ? -6.761 3.017 -5.587 1.00 94.44 86 GLN A N 1
ATOM 687 C CA . GLN A 1 86 ? -7.408 3.104 -4.279 1.00 94.44 86 GLN A CA 1
ATOM 688 C C . GLN A 1 86 ? -7.284 1.811 -3.458 1.00 94.44 86 GLN A C 1
ATOM 690 O O . GLN A 1 86 ? -6.922 0.729 -3.939 1.00 94.44 86 GLN A O 1
ATOM 695 N N . HIS A 1 87 ? -7.678 1.931 -2.194 1.00 94.31 87 HIS A N 1
ATOM 696 C CA . HIS A 1 87 ? -7.658 0.883 -1.186 1.00 94.31 87 HIS A CA 1
ATOM 697 C C . HIS A 1 87 ? -9.066 0.580 -0.670 1.00 94.31 87 HIS A C 1
ATOM 699 O O . HIS A 1 87 ? -9.978 1.398 -0.776 1.00 94.31 87 HIS A O 1
ATOM 705 N N . LEU A 1 88 ? -9.233 -0.591 -0.065 1.00 94.75 88 LEU A N 1
ATOM 706 C CA . LEU A 1 88 ? -10.425 -0.973 0.690 1.00 94.75 88 LEU A CA 1
ATOM 707 C C . LEU A 1 88 ? -10.028 -1.633 2.010 1.00 94.75 88 LEU A C 1
ATOM 709 O O . LEU A 1 88 ? -8.892 -2.076 2.185 1.00 94.75 88 LEU A O 1
ATOM 713 N N . GLN A 1 89 ? -10.953 -1.677 2.967 1.00 93.44 89 GLN A N 1
ATOM 714 C CA . GLN A 1 89 ? -10.789 -2.488 4.175 1.00 93.44 89 GLN A CA 1
ATOM 715 C C . GLN A 1 89 ? -11.484 -3.826 3.965 1.00 93.44 89 GLN A C 1
ATOM 717 O O . GLN A 1 89 ? -12.631 -3.835 3.543 1.00 93.44 89 GLN A O 1
ATOM 722 N N . VAL A 1 90 ? -10.826 -4.932 4.294 1.00 95.56 90 VAL A N 1
ATOM 723 C CA . VAL A 1 90 ? -11.461 -6.249 4.430 1.00 95.56 90 VAL A CA 1
ATOM 724 C C . VAL A 1 90 ? -11.671 -6.518 5.908 1.00 95.56 90 VAL A C 1
ATOM 726 O O . VAL A 1 90 ? -10.729 -6.377 6.692 1.00 95.56 90 VAL A O 1
ATOM 729 N N . TYR A 1 91 ? -12.885 -6.922 6.276 1.00 93.69 91 TYR A N 1
ATOM 730 C CA . TYR A 1 91 ? -13.219 -7.336 7.634 1.00 93.69 91 TYR A CA 1
ATOM 731 C C . TYR A 1 91 ? -13.272 -8.862 7.725 1.00 93.69 91 TYR A C 1
ATOM 733 O O . TYR A 1 91 ? -13.958 -9.515 6.941 1.00 93.69 91 TYR A O 1
ATOM 741 N N . ALA A 1 92 ? -12.564 -9.419 8.704 1.00 93.06 92 ALA A N 1
ATOM 742 C CA . ALA A 1 92 ? -12.552 -10.842 9.019 1.00 93.06 92 ALA A CA 1
ATOM 743 C C . ALA A 1 92 ? -12.974 -11.045 10.476 1.00 93.06 92 ALA A C 1
ATOM 745 O O . ALA A 1 92 ? -12.437 -10.397 11.375 1.00 93.06 92 ALA A O 1
ATOM 746 N N . GLU A 1 93 ? -13.921 -11.947 10.714 1.00 90.81 93 GLU A N 1
ATOM 747 C CA . GLU A 1 93 ? -14.290 -12.378 12.061 1.00 90.81 93 GLU A CA 1
ATOM 748 C C . GLU A 1 93 ? -13.509 -13.648 12.400 1.00 90.81 93 GLU A C 1
ATOM 750 O O . GLU A 1 93 ? -13.649 -14.677 11.738 1.00 90.81 93 GLU A O 1
ATOM 755 N N . ILE A 1 94 ? -12.632 -13.560 13.399 1.00 91.44 94 ILE A N 1
ATOM 756 C CA . ILE A 1 94 ? -11.726 -14.641 13.785 1.00 91.44 94 ILE A CA 1
ATOM 757 C C . ILE A 1 94 ? -11.907 -14.857 15.282 1.00 91.44 94 ILE A C 1
ATOM 759 O O . ILE A 1 94 ? -11.671 -13.950 16.074 1.00 91.44 94 ILE A O 1
ATOM 763 N N . ASN A 1 95 ? -12.363 -16.052 15.665 1.00 89.81 95 ASN A N 1
ATOM 764 C CA . ASN A 1 95 ? -12.645 -16.417 17.058 1.00 89.81 95 ASN A CA 1
ATOM 765 C C . ASN A 1 95 ? -13.570 -15.408 17.776 1.00 89.81 95 ASN A C 1
ATOM 767 O O . ASN A 1 95 ? -13.324 -15.035 18.919 1.00 89.81 95 ASN A O 1
ATOM 771 N N . GLY A 1 96 ? -14.611 -14.928 17.084 1.00 86.25 96 GLY A N 1
ATOM 772 C CA . GLY A 1 96 ? -15.576 -13.958 17.620 1.00 86.25 96 GLY A CA 1
ATOM 773 C C . GLY A 1 96 ? -15.072 -12.511 17.691 1.00 86.25 96 GLY A C 1
ATOM 774 O O . GLY A 1 96 ? -15.803 -11.634 18.147 1.00 86.25 96 GLY A O 1
ATOM 775 N N . VAL A 1 97 ? -13.848 -12.232 17.228 1.00 86.38 97 VAL A N 1
ATOM 776 C CA . VAL A 1 97 ? -13.279 -10.881 17.177 1.00 86.38 97 VAL A CA 1
ATOM 777 C C . VAL A 1 97 ? -13.237 -10.386 15.736 1.00 86.38 97 VAL A C 1
ATOM 779 O O . VAL A 1 97 ? -12.740 -11.058 14.832 1.00 86.38 97 VAL A O 1
ATOM 782 N N . ARG A 1 98 ? -13.752 -9.174 15.513 1.00 86.50 98 ARG A N 1
ATOM 783 C CA . ARG A 1 98 ? -13.723 -8.516 14.204 1.00 86.50 98 ARG A CA 1
ATOM 784 C C . ARG A 1 98 ? -12.381 -7.819 14.000 1.00 86.50 98 ARG A C 1
ATOM 786 O O . ARG A 1 98 ? -12.065 -6.842 14.674 1.00 86.50 98 ARG A O 1
ATOM 793 N N . HIS A 1 99 ? -11.619 -8.291 13.026 1.00 88.38 99 HIS A N 1
ATOM 794 C CA . HIS A 1 99 ? -10.368 -7.692 12.581 1.00 88.38 99 HIS A CA 1
ATOM 795 C C . HIS A 1 99 ? -10.553 -7.031 11.216 1.00 88.38 99 HIS A C 1
ATOM 797 O O . HIS A 1 99 ? -11.367 -7.478 10.411 1.00 88.38 99 HIS A O 1
ATOM 803 N N . SER A 1 100 ? -9.770 -5.993 10.925 1.00 89.12 100 SER A N 1
ATOM 804 C CA . SER A 1 100 ? -9.733 -5.377 9.598 1.00 89.12 100 SER A CA 1
ATOM 805 C C . SER A 1 100 ? -8.308 -5.195 9.092 1.00 89.12 100 SER A C 1
ATOM 807 O O . SER A 1 100 ? -7.377 -4.978 9.872 1.00 89.12 100 SER A O 1
ATOM 809 N N . ARG A 1 101 ? -8.119 -5.297 7.775 1.00 90.50 101 ARG A N 1
ATOM 810 C CA . ARG A 1 101 ? -6.869 -4.929 7.096 1.00 90.50 101 ARG A CA 1
ATOM 811 C C . ARG A 1 101 ? -7.167 -4.171 5.814 1.00 90.50 101 ARG A C 1
ATOM 813 O O . ARG A 1 101 ? -8.166 -4.434 5.151 1.00 90.50 101 ARG A O 1
ATOM 820 N N . SER A 1 102 ? -6.297 -3.220 5.497 1.00 92.19 102 SER A N 1
ATOM 821 C CA . SER A 1 102 ? -6.360 -2.459 4.254 1.00 92.19 102 SER A CA 1
ATOM 822 C C . SER A 1 102 ? -5.633 -3.205 3.143 1.00 92.19 102 SER A C 1
ATOM 824 O O . SER A 1 102 ? -4.521 -3.683 3.359 1.00 92.19 102 SER A O 1
ATOM 826 N N . TYR A 1 103 ? -6.248 -3.265 1.966 1.00 95.12 103 TYR A N 1
ATOM 827 C CA . TYR A 1 103 ? -5.660 -3.834 0.759 1.00 95.12 103 TYR A CA 1
ATOM 828 C C . TYR A 1 103 ? -5.927 -2.907 -0.422 1.00 95.12 103 TYR A C 1
ATOM 830 O O . TYR A 1 103 ? -7.043 -2.406 -0.576 1.00 95.12 103 TYR A O 1
ATOM 838 N N . SER A 1 104 ? -4.916 -2.696 -1.260 1.00 95.62 104 SER A N 1
ATOM 839 C CA . SER A 1 104 ? -5.100 -2.005 -2.534 1.00 95.62 104 SER A CA 1
ATOM 840 C C . SER A 1 104 ? -5.844 -2.893 -3.508 1.00 95.62 104 SER A C 1
ATOM 842 O O . SER A 1 104 ? -5.610 -4.107 -3.574 1.00 95.62 104 SER A O 1
ATOM 844 N N . MET A 1 105 ? -6.716 -2.271 -4.289 1.00 96.88 105 MET A N 1
ATOM 845 C CA . MET A 1 105 ? -7.327 -2.953 -5.416 1.00 96.88 105 MET A CA 1
ATOM 846 C C . MET A 1 105 ? -6.282 -3.180 -6.505 1.00 96.88 105 MET A C 1
ATOM 848 O O . MET A 1 105 ? -5.340 -2.405 -6.646 1.00 96.88 105 MET A O 1
ATOM 852 N N . THR A 1 106 ? -6.436 -4.267 -7.256 1.00 97.56 106 THR A N 1
ATOM 853 C CA . THR A 1 106 ? -5.513 -4.681 -8.325 1.00 97.56 106 THR A CA 1
ATOM 854 C C . THR A 1 106 ? -6.106 -4.498 -9.712 1.00 97.56 106 THR A C 1
ATOM 856 O O . THR A 1 106 ? -5.368 -4.546 -10.691 1.00 97.56 106 THR A O 1
ATOM 859 N N . ASN A 1 107 ? -7.422 -4.303 -9.811 1.00 96.12 107 ASN A N 1
ATOM 860 C CA . ASN A 1 107 ? -8.126 -4.021 -11.057 1.00 96.12 107 ASN A CA 1
ATOM 861 C C . ASN A 1 107 ? -8.508 -2.540 -11.172 1.00 96.12 107 ASN A C 1
ATOM 863 O O . ASN A 1 107 ? -8.274 -1.746 -10.264 1.00 96.12 107 ASN A O 1
ATOM 867 N N . THR A 1 108 ? -9.094 -2.165 -12.305 1.00 93.56 108 THR A N 1
ATOM 868 C CA . THR A 1 108 ? -9.716 -0.854 -12.537 1.00 93.56 108 THR A CA 1
ATOM 869 C C . THR A 1 108 ? -11.249 -1.006 -12.564 1.00 93.56 108 THR A C 1
ATOM 871 O O . THR A 1 108 ? -11.734 -2.133 -12.759 1.00 93.56 108 THR A O 1
ATOM 874 N N . PRO A 1 109 ? -12.037 0.071 -12.367 1.00 92.81 109 PRO A N 1
ATOM 875 C CA . PRO A 1 109 ? -13.490 0.004 -12.492 1.00 92.81 109 PRO A CA 1
ATOM 876 C C . PRO A 1 109 ? -13.898 -0.621 -13.821 1.00 92.81 109 PRO A C 1
ATOM 878 O O . PRO A 1 109 ? -13.428 -0.218 -14.886 1.00 92.81 109 PRO A O 1
ATOM 881 N N . ASN A 1 110 ? -14.761 -1.627 -13.748 1.00 90.62 110 ASN A N 1
ATOM 882 C CA . ASN A 1 110 ? -15.172 -2.428 -14.892 1.00 90.62 110 ASN A CA 1
ATOM 883 C C . ASN A 1 110 ? -16.704 -2.536 -14.948 1.00 90.62 110 ASN A C 1
ATOM 885 O O . ASN A 1 110 ? -17.359 -2.417 -13.908 1.00 90.62 110 ASN A O 1
ATOM 889 N N . PRO A 1 111 ? -17.286 -2.801 -16.133 1.00 88.81 111 PRO A N 1
ATOM 890 C CA . PRO A 1 111 ? -18.737 -2.910 -16.292 1.00 88.81 111 PRO A CA 1
ATOM 891 C C . PRO A 1 111 ? -19.391 -4.009 -15.443 1.00 88.81 111 PRO A C 1
ATOM 893 O O . PRO A 1 111 ? -20.565 -3.897 -15.107 1.00 88.81 111 PRO A O 1
ATOM 896 N N . ALA A 1 112 ? -18.647 -5.059 -15.078 1.00 89.81 112 ALA A N 1
ATOM 897 C CA . ALA A 1 112 ? -19.153 -6.138 -14.230 1.00 89.81 112 ALA A CA 1
ATOM 898 C C . ALA A 1 112 ? -19.262 -5.738 -12.743 1.00 89.81 112 ALA A C 1
ATOM 900 O O . ALA A 1 112 ? -19.856 -6.474 -11.954 1.00 89.81 112 ALA A O 1
ATOM 901 N N . GLY A 1 113 ? -18.710 -4.581 -12.356 1.00 91.69 113 GLY A N 1
ATOM 902 C CA . GLY A 1 113 ? -18.710 -4.092 -10.977 1.00 91.69 113 GLY A CA 1
ATOM 903 C C . GLY A 1 113 ? -17.842 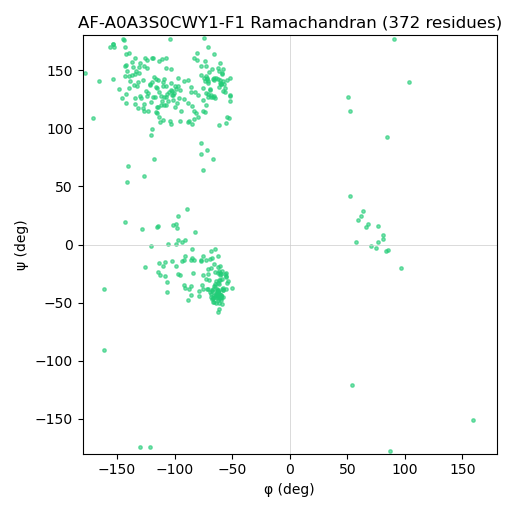-4.927 -10.033 1.00 91.69 113 GLY A C 1
ATOM 904 O O . GLY A 1 113 ? -18.023 -4.854 -8.819 1.00 91.69 113 GLY A O 1
ATOM 905 N N . GLU A 1 114 ? -16.926 -5.738 -10.569 1.00 95.94 114 GLU A N 1
ATOM 906 C CA . GLU A 1 114 ? -16.074 -6.611 -9.764 1.00 95.94 114 GLU A CA 1
ATOM 907 C C . GLU A 1 114 ? -14.944 -5.833 -9.095 1.00 95.94 114 GLU A C 1
ATOM 909 O O . GLU A 1 114 ? -14.364 -4.908 -9.673 1.00 95.94 114 GLU A O 1
ATOM 914 N N . ILE A 1 115 ? -14.588 -6.268 -7.892 1.00 97.88 115 ILE A N 1
ATOM 915 C CA . ILE A 1 115 ? -13.473 -5.730 -7.117 1.00 97.88 115 ILE A CA 1
ATOM 916 C C . ILE A 1 115 ? -12.420 -6.825 -7.007 1.00 97.88 115 ILE A C 1
ATOM 918 O O . ILE A 1 115 ? -12.744 -7.956 -6.644 1.00 97.88 115 ILE A O 1
ATOM 922 N N . GLN A 1 116 ? -11.165 -6.501 -7.298 1.00 98.19 116 GLN A N 1
ATOM 923 C CA . GLN A 1 116 ? -10.051 -7.423 -7.123 1.00 98.19 116 GLN A CA 1
ATOM 924 C C . GLN A 1 116 ? -9.026 -6.828 -6.173 1.00 98.19 116 GLN A C 1
ATOM 926 O O . GLN A 1 116 ? -8.693 -5.651 -6.273 1.00 98.19 116 GLN A O 1
ATOM 931 N N . PHE A 1 117 ? -8.513 -7.650 -5.269 1.00 98.25 117 PHE A N 1
ATOM 932 C CA . PHE A 1 117 ? -7.372 -7.324 -4.420 1.00 98.25 117 PHE A CA 1
ATOM 933 C C . PHE A 1 117 ? -6.510 -8.573 -4.260 1.00 98.25 117 PHE A C 1
ATOM 935 O O . PHE A 1 117 ? -6.960 -9.689 -4.528 1.00 98.25 117 PHE A O 1
ATOM 942 N N . ALA A 1 118 ? -5.271 -8.403 -3.811 1.00 98.38 118 ALA A N 1
ATOM 943 C CA . ALA A 1 118 ? -4.395 -9.535 -3.561 1.00 98.38 118 ALA A CA 1
ATOM 944 C C . ALA A 1 118 ? -3.666 -9.413 -2.229 1.00 98.38 118 ALA A C 1
ATOM 946 O O . ALA A 1 118 ? -3.328 -8.325 -1.763 1.00 98.38 118 ALA A O 1
ATOM 947 N N . VAL A 1 119 ? -3.440 -10.568 -1.613 1.00 98.12 119 VAL A N 1
ATOM 948 C CA . VAL A 1 119 ? -2.967 -10.688 -0.240 1.00 98.12 119 VAL A CA 1
ATOM 949 C C . VAL A 1 119 ? -1.735 -11.556 -0.232 1.00 98.12 119 VAL A C 1
ATOM 951 O O . VAL A 1 119 ? -1.803 -12.755 -0.512 1.00 98.12 119 VAL A O 1
ATOM 954 N N . LYS A 1 120 ? -0.609 -10.952 0.138 1.00 97.00 120 LYS A N 1
ATOM 955 C CA . LYS A 1 120 ? 0.603 -11.695 0.460 1.00 97.00 120 LYS A CA 1
ATOM 956 C C . LYS A 1 120 ? 0.451 -12.338 1.837 1.00 97.00 120 LYS A C 1
ATOM 958 O O . LYS A 1 120 ? 0.012 -11.687 2.790 1.00 97.00 120 LYS A O 1
ATOM 963 N N . ARG A 1 121 ? 0.821 -13.611 1.947 1.00 95.75 121 ARG A N 1
ATOM 964 C CA . ARG A 1 121 ? 0.900 -14.325 3.216 1.00 95.75 121 ARG A CA 1
ATOM 965 C C . ARG A 1 121 ? 2.025 -13.723 4.055 1.00 95.75 121 ARG A C 1
ATOM 967 O O . ARG A 1 121 ? 3.159 -13.604 3.598 1.00 95.75 121 ARG A O 1
ATOM 974 N N . VAL A 1 122 ? 1.707 -13.342 5.289 1.00 92.69 122 VAL A N 1
ATOM 975 C CA . VAL A 1 122 ? 2.688 -12.805 6.242 1.00 92.69 122 VAL A CA 1
ATOM 976 C C . VAL A 1 122 ? 2.861 -13.836 7.355 1.00 92.69 122 VAL A C 1
ATOM 978 O O . VAL A 1 122 ? 1.854 -14.196 7.975 1.00 92.69 122 VAL A O 1
ATOM 981 N N . PRO A 1 123 ? 4.084 -14.327 7.628 1.00 91.50 123 PRO A N 1
ATOM 982 C CA . PRO A 1 123 ? 4.336 -15.215 8.760 1.00 91.50 123 PRO A CA 1
ATOM 983 C C . PRO A 1 123 ? 3.788 -14.618 10.064 1.00 91.50 123 PRO A C 1
ATOM 985 O O . PRO A 1 123 ? 4.018 -13.447 10.355 1.00 91.50 123 PRO A O 1
ATOM 988 N N . GLY A 1 124 ? 2.988 -15.389 10.805 1.00 91.00 124 GLY A N 1
ATOM 989 C CA . GLY A 1 124 ? 2.312 -14.920 12.026 1.00 91.00 124 GLY A CA 1
ATOM 990 C C . GLY A 1 124 ? 1.171 -13.907 11.814 1.00 91.00 124 GLY A C 1
ATOM 991 O O . GLY A 1 124 ? 0.521 -13.499 12.773 1.00 91.00 124 GLY A O 1
ATOM 992 N N . GLY A 1 125 ? 0.880 -13.495 10.576 1.00 91.25 125 GLY A N 1
ATOM 993 C CA . GLY A 1 125 ? -0.175 -12.530 10.268 1.00 91.25 125 GLY A CA 1
ATOM 994 C C . GLY A 1 125 ? -1.583 -13.110 10.423 1.00 91.25 125 GLY A C 1
ATOM 995 O O . GLY A 1 125 ? -1.961 -14.034 9.716 1.00 91.25 125 GLY A O 1
ATOM 996 N N . LEU A 1 126 ? -2.406 -12.538 11.301 1.00 92.81 126 LEU A N 1
ATOM 997 C CA . LEU A 1 126 ? -3.734 -13.087 11.600 1.00 92.81 126 LEU A CA 1
ATOM 998 C C . LEU A 1 126 ? -4.685 -13.102 10.383 1.00 92.81 126 LEU A C 1
ATOM 1000 O O . LEU A 1 126 ? -5.160 -14.154 9.964 1.00 92.81 126 LEU A O 1
ATOM 1004 N N . VAL A 1 127 ? -4.943 -11.930 9.788 1.00 94.69 127 VAL A N 1
ATOM 1005 C CA . VAL A 1 127 ? -5.927 -11.785 8.696 1.00 94.69 127 VAL A CA 1
ATOM 1006 C C . VAL A 1 127 ? -5.398 -12.328 7.368 1.00 94.69 127 VAL A C 1
ATOM 1008 O O . VAL A 1 127 ? -6.150 -12.961 6.635 1.00 94.69 127 VAL A O 1
ATOM 1011 N N . SER A 1 128 ? -4.112 -12.134 7.054 1.00 96.00 128 SER A N 1
ATOM 1012 C CA . SER A 1 128 ? -3.534 -12.642 5.801 1.00 96.00 128 SER A CA 1
ATOM 1013 C C . SER A 1 128 ? -3.545 -14.169 5.744 1.00 96.00 128 SER A C 1
ATOM 1015 O O . SER A 1 128 ? -3.944 -14.722 4.723 1.00 96.00 128 SER A O 1
ATOM 1017 N N . ASN A 1 129 ? -3.190 -14.851 6.840 1.00 97.31 129 ASN A N 1
ATOM 1018 C CA . ASN A 1 129 ? -3.280 -16.310 6.904 1.00 97.31 129 ASN A CA 1
ATOM 1019 C C . ASN A 1 129 ? -4.741 -16.785 6.887 1.00 97.31 129 ASN A C 1
ATOM 1021 O O . ASN A 1 129 ? -5.055 -17.717 6.156 1.00 97.31 129 ASN A O 1
ATOM 1025 N N . TRP A 1 130 ? -5.663 -16.109 7.587 1.00 97.75 130 TRP A N 1
ATOM 1026 C CA . TRP A 1 130 ? -7.093 -16.451 7.523 1.00 97.75 130 TRP A CA 1
ATOM 1027 C C . TRP A 1 130 ? -7.666 -16.351 6.100 1.00 97.75 130 TRP A C 1
ATOM 1029 O O . TRP A 1 130 ? -8.371 -17.261 5.664 1.00 97.75 130 TRP A O 1
ATOM 1039 N N . LEU A 1 131 ? -7.323 -15.298 5.348 1.00 97.88 131 LEU A N 1
ATOM 1040 C CA . LEU A 1 131 ? -7.758 -15.132 3.955 1.00 97.88 131 LEU A CA 1
ATOM 1041 C C . LEU A 1 131 ? -7.233 -16.245 3.042 1.00 97.88 131 LEU A C 1
ATOM 1043 O O . LEU A 1 131 ? -7.919 -16.636 2.106 1.00 97.88 131 LEU A O 1
ATOM 1047 N N . HIS A 1 132 ? -6.040 -16.770 3.312 1.00 98.25 132 HIS A N 1
ATOM 1048 C CA . HIS A 1 132 ? -5.475 -17.884 2.549 1.00 98.25 132 HIS A CA 1
ATOM 1049 C C . HIS A 1 132 ? -6.067 -19.239 2.957 1.00 98.25 132 HIS A C 1
ATOM 1051 O O . HIS A 1 132 ? -6.405 -20.060 2.106 1.00 98.25 132 HIS A O 1
ATOM 1057 N N . ASP A 1 133 ? -6.202 -19.486 4.259 1.00 97.38 133 ASP A N 1
ATOM 1058 C CA . ASP A 1 133 ? -6.535 -20.814 4.779 1.00 97.38 133 ASP A CA 1
ATOM 1059 C C . ASP A 1 133 ? -8.042 -21.065 4.849 1.00 97.38 133 ASP A C 1
ATOM 1061 O O . ASP A 1 133 ? -8.503 -22.180 4.580 1.00 97.38 133 ASP A O 1
ATOM 1065 N N . LYS A 1 134 ? -8.821 -20.045 5.222 1.00 97.19 134 LYS A N 1
ATOM 1066 C CA . LYS A 1 134 ? -10.233 -20.194 5.599 1.00 97.19 134 LYS A CA 1
ATOM 1067 C C . LYS A 1 134 ? -11.199 -19.673 4.551 1.00 97.19 134 LYS A C 1
ATOM 1069 O O . LYS A 1 134 ? -12.184 -20.356 4.308 1.00 97.19 134 LYS A O 1
ATOM 1074 N N . LEU A 1 135 ? -10.911 -18.537 3.918 1.00 97.44 135 LEU A N 1
ATOM 1075 C CA . LEU A 1 135 ? -11.810 -17.966 2.917 1.00 97.44 135 LEU A CA 1
ATOM 1076 C C . LEU A 1 135 ? -11.844 -18.826 1.642 1.00 97.44 135 LEU A C 1
ATOM 1078 O O . LEU A 1 135 ? -10.796 -19.219 1.124 1.00 97.44 135 LEU A O 1
ATOM 1082 N N . LYS A 1 136 ? -13.042 -19.116 1.129 1.00 98.06 136 LYS A N 1
ATOM 1083 C CA . LYS A 1 136 ? -13.278 -19.920 -0.079 1.00 98.06 136 LYS A CA 1
ATOM 1084 C C . LYS A 1 136 ? -14.143 -19.176 -1.093 1.00 98.06 136 LYS A C 1
ATOM 1086 O O . LYS A 1 136 ? -14.857 -18.226 -0.784 1.00 98.06 136 LYS A O 1
ATOM 1091 N N . THR A 1 137 ? -14.078 -19.623 -2.345 1.00 98.25 137 THR A N 1
ATOM 1092 C CA . THR A 1 137 ? -15.005 -19.147 -3.381 1.00 98.25 137 THR A CA 1
ATOM 1093 C C . THR A 1 137 ? -16.437 -19.512 -2.985 1.00 98.25 137 THR A C 1
ATOM 1095 O O . THR A 1 137 ? -16.690 -20.633 -2.557 1.00 98.25 137 THR A O 1
ATOM 1098 N N . GLY A 1 138 ? -17.366 -18.569 -3.133 1.00 97.19 138 GLY A N 1
ATOM 1099 C CA . GLY A 1 138 ? -18.753 -18.685 -2.677 1.00 97.19 138 GLY A CA 1
ATOM 1100 C C . GLY A 1 138 ? -19.016 -18.048 -1.311 1.00 97.19 138 GLY A C 1
ATOM 1101 O O . GLY A 1 138 ? -20.163 -17.680 -1.044 1.00 97.19 138 GLY A O 1
ATOM 1102 N N . ASP A 1 139 ? -17.979 -17.839 -0.494 1.00 96.94 139 ASP A N 1
ATOM 1103 C CA . ASP A 1 139 ? -18.112 -17.171 0.800 1.00 96.94 139 ASP A CA 1
ATOM 1104 C C . ASP A 1 139 ? -18.515 -15.703 0.647 1.00 96.94 139 ASP A C 1
ATOM 1106 O O . ASP A 1 139 ? -18.393 -15.091 -0.420 1.00 96.94 139 ASP A O 1
ATOM 1110 N N . HIS A 1 140 ? -18.978 -15.127 1.755 1.00 95.25 140 HIS A N 1
ATOM 1111 C CA . HIS A 1 140 ? -19.345 -13.724 1.843 1.00 95.25 140 HIS A CA 1
ATOM 1112 C C . HIS A 1 140 ? -18.448 -13.012 2.845 1.00 95.25 140 HIS A C 1
ATOM 1114 O O . HIS A 1 140 ? -18.344 -13.429 3.997 1.00 95.25 140 HIS A O 1
ATOM 1120 N N . ILE A 1 141 ? -17.839 -11.914 2.413 1.00 95.75 141 ILE A N 1
ATOM 1121 C CA . ILE A 1 141 ? -17.013 -11.060 3.265 1.00 95.75 141 ILE A CA 1
ATOM 1122 C C . ILE A 1 141 ? -17.528 -9.636 3.227 1.00 95.75 141 ILE A C 1
ATOM 1124 O O . ILE A 1 141 ? -18.116 -9.189 2.243 1.00 95.75 141 ILE A O 1
ATOM 1128 N N . GLU A 1 142 ? -17.296 -8.912 4.308 1.00 95.88 142 GLU A N 1
ATOM 1129 C CA . GLU A 1 142 ? -17.565 -7.488 4.343 1.00 95.88 142 GLU A CA 1
ATOM 1130 C C . GLU A 1 142 ? -16.318 -6.706 3.944 1.00 95.88 142 GLU A C 1
ATOM 1132 O O . GLU A 1 142 ? -15.202 -7.020 4.376 1.00 95.88 142 GLU A O 1
ATOM 1137 N N . ILE A 1 143 ? -16.538 -5.641 3.178 1.00 96.31 143 ILE A N 1
ATOM 1138 C CA . ILE A 1 143 ? -15.520 -4.641 2.884 1.00 96.31 143 ILE A CA 1
ATOM 1139 C C . ILE A 1 143 ? -15.980 -3.234 3.280 1.00 96.31 143 ILE A C 1
ATOM 1141 O O . ILE A 1 143 ? -17.172 -2.958 3.414 1.00 96.31 143 ILE A O 1
ATOM 1145 N N . GLY A 1 144 ? -15.021 -2.331 3.472 1.00 93.81 144 GLY A N 1
ATOM 1146 C CA . GLY A 1 144 ? -15.272 -0.892 3.553 1.00 93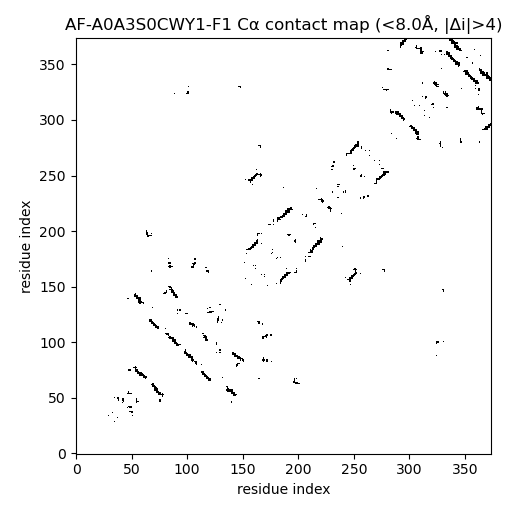.81 144 GLY A CA 1
ATOM 1147 C C . GLY A 1 144 ? -15.427 -0.277 2.162 1.00 93.81 144 GLY A C 1
ATOM 1148 O O . GLY A 1 144 ? -15.030 -0.889 1.173 1.00 93.81 144 GLY A O 1
ATOM 1149 N N . GLN A 1 145 ? -15.963 0.946 2.089 1.00 94.62 145 GLN A N 1
ATOM 1150 C CA . GLN A 1 145 ? -15.940 1.742 0.854 1.00 94.62 145 GLN A CA 1
ATOM 1151 C C . GLN A 1 145 ? -14.495 2.014 0.407 1.00 94.62 145 GLN A C 1
ATOM 1153 O O . GLN A 1 145 ? -13.573 2.002 1.231 1.00 94.62 145 GLN A O 1
ATOM 1158 N N . ALA A 1 146 ? -14.310 2.280 -0.887 1.00 94.88 146 ALA A N 1
ATOM 1159 C CA . ALA A 1 146 ? -13.017 2.683 -1.419 1.00 94.88 146 ALA A CA 1
ATOM 1160 C C . ALA A 1 146 ? -12.512 3.960 -0.732 1.00 94.88 146 ALA A C 1
ATOM 1162 O O . ALA A 1 146 ? -13.281 4.885 -0.459 1.00 94.88 146 ALA A O 1
ATOM 1163 N N . PHE A 1 147 ? -11.212 4.012 -0.465 1.00 91.50 147 PHE A N 1
ATOM 1164 C CA . PHE A 1 147 ? -10.534 5.187 0.073 1.00 91.50 147 PHE A CA 1
ATOM 1165 C C . PHE A 1 147 ? -9.135 5.333 -0.538 1.00 91.50 147 PHE A C 1
ATOM 1167 O O . PHE A 1 147 ? -8.629 4.427 -1.197 1.00 91.50 147 PHE A O 1
ATOM 1174 N N . GLY A 1 148 ? -8.497 6.475 -0.288 1.00 86.81 148 GLY A N 1
ATOM 1175 C CA . GLY A 1 148 ? -7.228 6.857 -0.908 1.00 86.81 148 GLY A CA 1
ATOM 1176 C C . GLY A 1 148 ? -7.458 7.898 -1.998 1.00 86.81 148 GLY A C 1
ATOM 1177 O O . GLY A 1 148 ? -8.452 7.849 -2.722 1.00 86.81 148 GLY A O 1
ATOM 1178 N N . THR A 1 149 ? -6.574 8.886 -2.067 1.00 78.31 149 THR A N 1
ATOM 1179 C CA . THR A 1 149 ? -6.704 10.044 -2.967 1.00 78.31 149 THR A CA 1
ATOM 1180 C C . THR A 1 149 ? -5.535 10.162 -3.933 1.00 78.31 149 THR A C 1
ATOM 1182 O O . THR A 1 149 ? -5.522 11.076 -4.756 1.00 78.31 149 THR A O 1
ATOM 1185 N N . GLN A 1 150 ? -4.554 9.258 -3.852 1.00 80.44 150 GLN A N 1
ATOM 1186 C CA . GLN A 1 150 ? -3.411 9.269 -4.749 1.00 80.44 150 GLN A CA 1
ATOM 1187 C C . GLN A 1 150 ? -3.867 9.000 -6.182 1.00 80.44 150 GLN A C 1
ATOM 1189 O O . GLN A 1 150 ? -4.518 7.998 -6.474 1.00 80.44 150 GLN A O 1
ATOM 1194 N N . LYS A 1 151 ? -3.485 9.903 -7.082 1.00 79.81 151 LYS A N 1
ATOM 1195 C CA . LYS A 1 151 ? -3.703 9.778 -8.520 1.00 79.81 151 LYS A CA 1
ATOM 1196 C C . LYS A 1 151 ? -2.349 9.775 -9.209 1.00 79.81 151 LYS A C 1
ATOM 1198 O O . LYS A 1 151 ? -1.468 10.546 -8.832 1.00 79.81 151 LYS A O 1
ATOM 1203 N N . LEU A 1 152 ? -2.188 8.928 -10.223 1.00 79.62 152 LEU A N 1
ATOM 1204 C CA . LEU A 1 152 ? -1.013 9.021 -11.081 1.00 79.62 152 LEU A CA 1
ATOM 1205 C C . LEU A 1 152 ? -1.092 10.273 -11.959 1.00 79.62 152 LEU A C 1
ATOM 1207 O O . LEU A 1 152 ? -2.150 10.548 -12.531 1.00 79.62 152 LEU A O 1
ATOM 1211 N N . PRO A 1 153 ? 0.026 10.988 -12.138 1.00 75.50 153 PRO A N 1
ATOM 1212 C CA . PRO A 1 153 ? 0.115 12.065 -13.110 1.00 75.50 153 PRO A CA 1
ATOM 1213 C C . PRO A 1 153 ? 0.277 11.464 -14.515 1.00 75.50 153 PRO A C 1
ATOM 1215 O O . PRO A 1 153 ? 1.381 11.228 -14.992 1.00 75.50 153 PRO A O 1
ATOM 1218 N N . CYS A 1 154 ? -0.841 11.156 -15.175 1.00 72.06 154 CYS A N 1
ATOM 1219 C CA . CYS A 1 154 ? -0.870 10.443 -16.461 1.00 72.06 154 CYS A CA 1
ATOM 1220 C C . CYS A 1 154 ? -0.317 11.239 -17.660 1.00 72.06 154 CYS A C 1
ATOM 1222 O O . CYS A 1 154 ? -0.209 10.697 -18.757 1.00 72.06 154 CYS A O 1
ATOM 1224 N N . ASN A 1 155 ? 0.029 12.511 -17.465 1.00 79.25 155 ASN A N 1
ATOM 1225 C CA . ASN A 1 155 ? 0.557 13.424 -18.479 1.00 79.25 155 ASN A CA 1
ATOM 1226 C C . ASN A 1 155 ? 2.094 13.482 -18.533 1.00 79.25 155 ASN A C 1
ATOM 1228 O O . ASN A 1 155 ? 2.637 14.266 -19.308 1.00 79.25 155 ASN A O 1
ATOM 1232 N N . GLN A 1 156 ? 2.793 12.689 -17.723 1.00 87.81 156 GLN A N 1
ATOM 1233 C CA . GLN A 1 156 ? 4.252 12.661 -17.670 1.00 87.81 156 GLN A CA 1
ATOM 1234 C C . GLN A 1 156 ? 4.778 11.222 -17.596 1.00 87.81 156 GLN A C 1
ATOM 1236 O O . GLN A 1 156 ? 4.039 10.328 -17.176 1.00 87.81 156 GLN A O 1
ATOM 1241 N N . PRO A 1 157 ? 6.038 10.975 -18.002 1.00 96.50 157 PRO A N 1
ATOM 1242 C CA . PRO A 1 157 ? 6.675 9.676 -17.834 1.00 96.50 157 PRO A CA 1
ATOM 1243 C C . PRO A 1 157 ? 6.630 9.209 -16.375 1.00 96.50 157 PRO A C 1
ATOM 1245 O O . PRO A 1 157 ? 6.806 10.008 -15.452 1.00 96.50 157 PRO A O 1
ATOM 1248 N N . LEU A 1 158 ? 6.413 7.914 -16.162 1.00 97.75 158 LEU A N 1
ATOM 1249 C CA . LEU A 1 158 ? 6.259 7.329 -14.833 1.00 97.75 158 LEU A CA 1
ATOM 1250 C C . LEU A 1 158 ? 7.404 6.370 -14.508 1.00 97.75 158 LEU A C 1
ATOM 1252 O O . LEU A 1 158 ? 7.857 5.604 -15.363 1.00 97.75 158 LEU A O 1
ATOM 1256 N N . LEU A 1 159 ? 7.841 6.397 -13.250 1.00 98.00 159 LEU A N 1
ATOM 1257 C CA . LEU A 1 159 ? 8.653 5.368 -12.615 1.00 98.00 159 LEU A CA 1
ATOM 1258 C C . LEU A 1 159 ? 7.856 4.746 -11.466 1.00 98.00 159 LEU A C 1
ATOM 1260 O O . LEU A 1 159 ? 7.559 5.392 -10.466 1.00 98.00 159 LEU A O 1
ATOM 1264 N N . LEU A 1 160 ? 7.519 3.473 -11.595 1.00 98.19 160 LEU A N 1
ATOM 1265 C CA . LEU A 1 160 ? 6.825 2.705 -10.573 1.00 98.19 160 LEU A CA 1
ATOM 1266 C C . LEU A 1 160 ? 7.838 1.758 -9.926 1.00 98.19 160 LEU A C 1
ATOM 1268 O O . LEU A 1 160 ? 8.474 0.967 -10.612 1.00 98.19 160 LEU A O 1
ATOM 1272 N N . VAL A 1 161 ? 8.002 1.831 -8.610 1.00 98.38 161 VAL A N 1
ATOM 1273 C CA . VAL A 1 161 ? 8.893 0.961 -7.834 1.00 98.38 161 VAL A CA 1
ATOM 1274 C C . VAL A 1 161 ? 8.033 0.131 -6.892 1.00 98.38 161 VAL A C 1
ATOM 1276 O O . VAL A 1 161 ? 7.401 0.671 -5.989 1.00 98.38 161 VAL A O 1
ATOM 1279 N N . ALA A 1 162 ? 7.972 -1.181 -7.100 1.00 98.06 162 ALA A N 1
ATOM 1280 C CA . ALA A 1 162 ? 7.063 -2.055 -6.364 1.00 98.06 162 ALA A CA 1
ATOM 1281 C C . ALA A 1 162 ? 7.804 -3.226 -5.716 1.00 98.06 162 ALA A C 1
ATOM 1283 O O . ALA A 1 162 ? 8.401 -4.038 -6.414 1.00 98.06 162 ALA A O 1
ATOM 1284 N N . GLY A 1 163 ? 7.722 -3.352 -4.391 1.00 96.44 163 GLY A N 1
ATOM 1285 C CA . GLY A 1 163 ? 8.285 -4.472 -3.636 1.00 96.44 163 GLY A CA 1
ATOM 1286 C C . GLY A 1 163 ? 7.215 -5.419 -3.101 1.00 96.44 163 GLY A C 1
ATOM 1287 O O . GLY A 1 163 ? 6.378 -5.021 -2.287 1.00 96.44 163 GLY A O 1
ATOM 1288 N N . GLY A 1 164 ? 7.256 -6.691 -3.507 1.00 94.00 164 GLY A N 1
ATOM 1289 C CA . GLY A 1 164 ? 6.314 -7.718 -3.052 1.00 94.00 164 GLY A CA 1
ATOM 1290 C C . GLY A 1 164 ? 4.852 -7.313 -3.273 1.00 94.00 164 GLY A C 1
ATOM 1291 O O . GLY A 1 164 ? 4.447 -7.020 -4.395 1.00 94.00 164 GLY A O 1
ATOM 1292 N N . SER A 1 165 ? 4.052 -7.256 -2.198 1.00 95.25 165 SER A N 1
ATOM 1293 C CA . SER A 1 165 ? 2.646 -6.835 -2.284 1.00 95.25 165 SER A CA 1
ATOM 1294 C C . SER A 1 165 ? 2.456 -5.363 -2.652 1.00 95.25 165 SER A C 1
ATOM 1296 O O . SER A 1 165 ? 1.346 -4.996 -3.008 1.00 95.25 165 SER A O 1
ATOM 1298 N N . GLY A 1 166 ? 3.505 -4.532 -2.630 1.00 95.75 166 GLY A N 1
ATOM 1299 C CA . GLY A 1 166 ? 3.442 -3.143 -3.101 1.00 95.75 166 GLY A CA 1
ATOM 1300 C C . GLY A 1 166 ? 3.111 -2.993 -4.591 1.00 95.75 166 GLY A C 1
ATOM 1301 O O . GLY A 1 166 ? 2.808 -1.899 -5.056 1.00 95.75 166 GLY A O 1
ATOM 1302 N N . ILE A 1 167 ? 3.108 -4.095 -5.347 1.00 97.81 167 ILE A N 1
ATOM 1303 C CA . ILE A 1 167 ? 2.644 -4.128 -6.735 1.00 97.81 167 ILE A CA 1
ATOM 1304 C C . ILE A 1 167 ? 1.129 -3.909 -6.868 1.00 97.81 167 ILE A C 1
ATOM 1306 O O . ILE A 1 167 ? 0.659 -3.596 -7.954 1.00 97.81 167 ILE A O 1
ATOM 1310 N N . THR A 1 168 ? 0.331 -4.117 -5.815 1.00 97.62 168 THR A N 1
ATOM 1311 C CA . THR A 1 168 ? -1.135 -4.136 -5.939 1.00 97.62 168 THR A CA 1
ATOM 1312 C C . THR A 1 168 ? -1.738 -2.814 -6.430 1.00 97.62 168 THR A C 1
ATOM 1314 O O . THR A 1 168 ? -2.456 -2.876 -7.432 1.00 97.62 168 THR A O 1
ATOM 1317 N N . PRO A 1 169 ? -1.419 -1.625 -5.867 1.00 95.62 169 PRO A N 1
ATOM 1318 C CA . PRO A 1 169 ? -1.904 -0.366 -6.437 1.00 95.62 169 PRO A CA 1
ATOM 1319 C C . PRO A 1 169 ? -1.329 -0.120 -7.841 1.00 95.62 169 PRO A C 1
ATOM 1321 O O . PRO A 1 169 ? -2.031 0.374 -8.725 1.00 95.62 169 PRO A O 1
ATOM 1324 N N . VAL A 1 170 ? -0.083 -0.547 -8.087 1.00 97.06 170 VAL A N 1
ATOM 1325 C CA . VAL A 1 170 ? 0.576 -0.454 -9.399 1.00 97.06 170 VAL A CA 1
ATOM 1326 C C . VAL A 1 170 ? -0.171 -1.263 -10.462 1.00 97.06 170 VAL A C 1
ATOM 1328 O O . VAL A 1 170 ? -0.380 -0.754 -11.558 1.00 97.06 170 VAL A O 1
ATOM 1331 N N . MET A 1 171 ? -0.649 -2.471 -10.151 1.00 98.00 171 MET A N 1
ATOM 1332 C CA . MET A 1 171 ? -1.455 -3.268 -11.084 1.00 98.00 171 MET A CA 1
ATOM 1333 C C . MET A 1 171 ? -2.754 -2.563 -11.465 1.00 98.00 171 MET A C 1
ATOM 1335 O O . MET A 1 171 ? -3.104 -2.540 -12.645 1.00 98.00 171 MET A O 1
ATOM 1339 N N . SER A 1 172 ? -3.445 -1.959 -10.495 1.00 96.62 172 SER A N 1
ATOM 1340 C CA . SER A 1 172 ? -4.683 -1.217 -10.754 1.00 96.62 172 SER A CA 1
ATOM 1341 C C . SER A 1 172 ? -4.448 -0.059 -11.723 1.00 96.62 172 SER A C 1
ATOM 1343 O O . SER A 1 172 ? -5.189 0.116 -12.697 1.00 96.62 172 SER A O 1
ATOM 1345 N N . TRP A 1 173 ? -3.364 0.688 -11.514 1.00 96.25 173 TRP A N 1
ATOM 1346 C CA . TRP A 1 173 ? -2.960 1.764 -12.407 1.00 96.25 173 TRP A CA 1
ATOM 1347 C C . TRP A 1 173 ? -2.486 1.289 -13.777 1.00 96.25 173 TRP A C 1
ATOM 1349 O O . TRP A 1 173 ? -2.910 1.852 -14.781 1.00 96.25 173 TRP A O 1
ATOM 1359 N N . LEU A 1 174 ? -1.655 0.252 -13.855 1.00 97.19 174 LEU A N 1
ATOM 1360 C CA . LEU A 1 174 ? -1.187 -0.277 -15.135 1.00 97.19 174 LEU A CA 1
ATOM 1361 C C . LEU A 1 174 ? -2.347 -0.811 -15.980 1.00 97.19 174 LEU A C 1
ATOM 1363 O O . LEU A 1 174 ? -2.390 -0.555 -17.179 1.00 97.19 174 LEU A O 1
ATOM 1367 N N . GLN A 1 175 ? -3.334 -1.479 -15.372 1.00 96.12 175 GLN A N 1
ATOM 1368 C CA . GLN A 1 175 ? -4.553 -1.879 -16.082 1.00 96.12 175 GLN A CA 1
ATOM 1369 C C . GLN A 1 175 ? -5.342 -0.669 -16.596 1.00 96.12 175 GLN A C 1
ATOM 1371 O O . GLN A 1 175 ? -5.840 -0.688 -17.722 1.00 96.12 175 GLN A O 1
ATOM 1376 N N . HIS A 1 176 ? -5.434 0.397 -15.796 1.00 94.81 176 HIS A N 1
ATOM 1377 C CA . HIS A 1 176 ? -6.077 1.641 -16.210 1.00 94.81 176 HIS A CA 1
ATOM 1378 C C . HIS A 1 176 ? -5.355 2.293 -17.402 1.00 94.81 176 HIS A C 1
ATOM 1380 O O . HIS A 1 176 ? -5.996 2.639 -18.397 1.00 94.81 176 HIS A O 1
ATOM 1386 N N . LEU A 1 177 ? -4.025 2.408 -17.337 1.00 95.50 177 LEU A N 1
ATOM 1387 C CA . LEU A 1 177 ? -3.194 2.959 -18.410 1.00 95.50 177 LEU A CA 1
ATOM 1388 C C . LEU A 1 177 ? -3.276 2.101 -19.677 1.00 95.50 177 LEU A C 1
ATOM 1390 O O . LEU A 1 177 ? -3.529 2.635 -20.751 1.00 95.50 177 LEU A O 1
ATOM 1394 N N . ALA A 1 178 ? -3.199 0.775 -19.567 1.00 95.31 178 ALA A N 1
ATOM 1395 C CA . ALA A 1 178 ? -3.333 -0.129 -20.710 1.00 95.31 178 ALA A CA 1
ATOM 1396 C C . ALA A 1 178 ? -4.706 -0.036 -21.405 1.00 95.31 178 ALA A C 1
ATOM 1398 O O . ALA A 1 178 ? -4.837 -0.394 -22.578 1.00 95.31 178 ALA A O 1
ATOM 1399 N N . HIS A 1 179 ? -5.742 0.429 -20.700 1.00 93.50 179 HIS A N 1
ATOM 1400 C CA . HIS A 1 179 ? -7.073 0.620 -21.272 1.00 93.50 179 HIS A CA 1
ATOM 1401 C C . HIS A 1 179 ? -7.295 2.024 -21.855 1.00 93.50 179 HIS A C 1
ATOM 1403 O O . HIS A 1 179 ? -7.973 2.153 -22.870 1.00 93.50 179 HIS A O 1
ATOM 1409 N N . ARG A 1 180 ? -6.753 3.074 -21.221 1.00 92.44 180 ARG A N 1
ATOM 1410 C CA . ARG A 1 180 ? -7.070 4.485 -21.535 1.00 92.44 180 ARG A CA 1
ATOM 1411 C C . ARG A 1 180 ? -5.907 5.276 -22.143 1.00 92.44 180 ARG A C 1
ATOM 1413 O O . ARG A 1 180 ? -6.145 6.240 -22.860 1.00 92.44 180 ARG A O 1
ATOM 1420 N N . TYR A 1 181 ? -4.669 4.878 -21.860 1.00 94.25 181 TYR A N 1
ATOM 1421 C CA . TYR A 1 181 ? -3.439 5.628 -22.132 1.00 94.25 181 TYR A CA 1
ATOM 1422 C C . TYR A 1 181 ? -2.309 4.693 -22.593 1.00 94.25 181 TYR A C 1
ATOM 1424 O O . TYR A 1 181 ? -1.219 4.686 -22.027 1.00 94.25 181 TYR A O 1
ATOM 1432 N N . GLN A 1 182 ? -2.566 3.885 -23.625 1.00 94.69 182 GLN A N 1
ATOM 1433 C CA . GLN A 1 182 ? -1.648 2.826 -24.078 1.00 94.69 182 GLN A CA 1
ATOM 1434 C C . GLN A 1 182 ? -0.233 3.322 -24.418 1.00 94.69 182 GLN A C 1
ATOM 1436 O O . GLN A 1 182 ? 0.731 2.580 -24.275 1.00 94.69 182 GLN A O 1
ATOM 1441 N N . HIS A 1 183 ? -0.096 4.588 -24.815 1.00 95.31 183 HIS A N 1
ATOM 1442 C CA . HIS A 1 183 ? 1.183 5.200 -25.183 1.00 95.31 183 HIS A CA 1
ATOM 1443 C C . HIS A 1 183 ? 1.916 5.879 -24.013 1.00 95.31 183 HIS A C 1
ATOM 1445 O O . HIS A 1 183 ? 2.959 6.494 -24.237 1.00 95.31 183 HIS A O 1
ATOM 1451 N N . ALA A 1 184 ? 1.395 5.797 -22.783 1.00 95.75 184 ALA A N 1
ATOM 1452 C CA . ALA A 1 184 ? 2.078 6.330 -21.607 1.00 95.75 184 ALA A CA 1
ATOM 1453 C C . ALA A 1 184 ? 3.467 5.684 -21.441 1.00 95.75 184 ALA A C 1
ATOM 1455 O O . ALA A 1 184 ? 3.600 4.463 -21.512 1.00 95.75 184 ALA A O 1
ATOM 1456 N N . ASP A 1 185 ? 4.489 6.511 -21.210 1.00 97.25 185 ASP A N 1
ATOM 1457 C CA . ASP A 1 185 ? 5.864 6.075 -20.938 1.00 97.25 185 ASP A CA 1
ATOM 1458 C C . ASP A 1 185 ? 5.974 5.651 -19.470 1.00 97.25 185 ASP A C 1
ATOM 1460 O O . ASP A 1 185 ? 5.888 6.485 -18.565 1.00 97.25 185 ASP A O 1
ATOM 1464 N N . VAL A 1 186 ? 6.129 4.350 -19.224 1.00 98.19 186 VAL A N 1
ATOM 1465 C CA . VAL A 1 186 ? 6.111 3.783 -17.873 1.00 98.19 186 VAL A CA 1
ATOM 1466 C C . VAL A 1 186 ? 7.254 2.799 -17.702 1.00 98.19 186 VAL A C 1
ATOM 1468 O O . VAL A 1 186 ? 7.360 1.820 -18.436 1.00 98.19 186 VAL A O 1
ATOM 1471 N N . VAL A 1 187 ? 8.061 3.003 -16.666 1.00 98.62 187 VAL A N 1
ATOM 1472 C CA . VAL A 1 187 ? 9.041 2.019 -16.203 1.00 98.62 187 VAL A CA 1
ATOM 1473 C C . VAL A 1 187 ? 8.564 1.448 -14.875 1.00 98.62 187 VAL A C 1
ATOM 1475 O O . VAL A 1 187 ? 8.284 2.204 -13.949 1.00 98.62 187 VAL A O 1
ATOM 1478 N N . LEU A 1 188 ? 8.482 0.123 -14.766 1.00 98.75 188 LEU A N 1
ATOM 1479 C CA . LEU A 1 188 ? 8.239 -0.589 -13.515 1.00 98.75 188 LEU A CA 1
ATOM 1480 C C . LEU A 1 188 ? 9.510 -1.321 -13.078 1.00 98.75 188 LEU A C 1
ATOM 1482 O O . LEU A 1 188 ? 9.975 -2.216 -13.778 1.00 98.75 188 LEU A O 1
ATOM 1486 N N . LEU A 1 189 ? 10.023 -0.983 -11.896 1.00 98.69 189 LEU A N 1
ATOM 1487 C CA . LEU A 1 189 ? 11.017 -1.771 -11.170 1.00 98.69 189 LEU A CA 1
ATOM 1488 C C . LEU A 1 189 ? 10.291 -2.663 -10.154 1.00 98.69 189 LEU A C 1
ATOM 1490 O O . LEU A 1 189 ? 9.784 -2.178 -9.138 1.00 98.69 189 LEU A O 1
ATOM 1494 N N . GLN A 1 190 ? 10.209 -3.962 -10.436 1.00 98.44 190 GLN A N 1
ATOM 1495 C CA . GLN A 1 190 ? 9.545 -4.942 -9.579 1.00 98.44 190 GLN A CA 1
ATOM 1496 C C . GLN A 1 190 ? 10.570 -5.710 -8.740 1.00 98.44 190 GLN A C 1
ATOM 1498 O O . GLN A 1 190 ? 11.387 -6.447 -9.283 1.00 98.44 190 GLN A O 1
ATOM 1503 N N . TYR A 1 191 ? 10.478 -5.590 -7.417 1.00 97.69 191 TYR A N 1
ATOM 1504 C CA . TYR A 1 191 ? 11.321 -6.296 -6.455 1.00 97.69 191 TYR A CA 1
ATOM 1505 C C . TYR A 1 191 ? 10.566 -7.480 -5.848 1.00 97.69 191 TYR A C 1
ATOM 1507 O O . TYR A 1 191 ? 9.466 -7.327 -5.302 1.00 97.69 191 TYR A O 1
ATOM 1515 N N . ALA A 1 192 ? 11.191 -8.651 -5.876 1.00 96.12 192 ALA A N 1
ATOM 1516 C CA . ALA A 1 192 ? 10.767 -9.842 -5.144 1.00 96.12 192 ALA A CA 1
ATOM 1517 C C . ALA A 1 192 ? 11.990 -10.551 -4.561 1.00 96.12 192 ALA A C 1
ATOM 1519 O O . ALA A 1 192 ? 13.111 -10.268 -4.966 1.00 96.12 192 ALA A O 1
ATOM 1520 N N . ARG A 1 193 ? 11.791 -11.468 -3.607 1.00 93.81 193 ARG A N 1
ATOM 1521 C CA . ARG A 1 193 ? 12.920 -12.221 -3.035 1.00 93.81 193 ARG A CA 1
ATOM 1522 C C . ARG A 1 193 ? 13.533 -13.135 -4.086 1.00 93.81 193 ARG A C 1
ATOM 1524 O O . ARG A 1 193 ? 14.729 -13.094 -4.324 1.00 93.81 193 ARG A O 1
ATOM 1531 N N . ASP A 1 194 ? 12.672 -13.884 -4.751 1.00 95.00 194 ASP A N 1
ATOM 1532 C CA . ASP A 1 194 ? 13.003 -14.898 -5.739 1.00 95.00 194 ASP A CA 1
ATOM 1533 C C . ASP A 1 194 ? 11.942 -14.904 -6.851 1.00 95.00 194 ASP A C 1
ATOM 1535 O O . ASP A 1 194 ? 10.932 -14.194 -6.787 1.00 95.00 194 ASP A O 1
ATOM 1539 N N . ALA A 1 195 ? 12.157 -15.722 -7.880 1.00 95.62 195 ALA A N 1
ATOM 1540 C CA . ALA A 1 195 ? 11.230 -15.823 -9.001 1.00 95.62 195 ALA A CA 1
ATOM 1541 C C . ALA A 1 195 ? 9.843 -16.361 -8.597 1.00 95.62 195 ALA A C 1
ATOM 1543 O O . ALA A 1 195 ? 8.838 -15.973 -9.189 1.00 95.62 195 ALA A O 1
ATOM 1544 N N . ALA A 1 196 ? 9.766 -17.227 -7.580 1.00 96.62 196 ALA A N 1
ATOM 1545 C CA . ALA A 1 196 ? 8.508 -17.818 -7.120 1.00 96.62 196 ALA A CA 1
ATOM 1546 C C . ALA A 1 196 ? 7.609 -16.792 -6.411 1.00 96.62 196 ALA A C 1
ATOM 1548 O O . ALA A 1 196 ? 6.385 -16.932 -6.387 1.00 96.62 196 ALA A O 1
ATOM 1549 N N . THR A 1 197 ? 8.210 -15.745 -5.851 1.00 96.38 197 THR A N 1
ATOM 1550 C CA . THR A 1 197 ? 7.537 -14.662 -5.130 1.00 96.38 197 THR A CA 1
ATOM 1551 C C . THR A 1 197 ? 7.296 -13.421 -5.993 1.00 96.38 197 THR A C 1
ATOM 1553 O O . THR A 1 197 ? 6.953 -12.369 -5.454 1.00 96.38 197 THR A O 1
ATOM 1556 N N . LEU A 1 198 ? 7.431 -13.530 -7.323 1.00 97.19 198 LEU A N 1
ATOM 1557 C CA . LEU A 1 198 ? 7.044 -12.491 -8.281 1.00 97.19 198 LEU A CA 1
ATOM 1558 C C . LEU A 1 198 ? 5.547 -12.559 -8.611 1.00 97.19 198 LEU A C 1
ATOM 1560 O O . LEU A 1 198 ? 5.119 -13.442 -9.356 1.00 97.19 198 LEU A O 1
ATOM 1564 N N . PRO A 1 199 ? 4.731 -11.610 -8.130 1.00 97.62 199 PRO A N 1
ATOM 1565 C CA . PRO A 1 199 ? 3.310 -11.604 -8.430 1.00 97.62 199 PRO A CA 1
ATOM 1566 C C . PRO A 1 199 ? 3.005 -11.087 -9.844 1.00 97.62 199 PRO A C 1
ATOM 1568 O O . PRO A 1 199 ? 3.740 -10.266 -10.400 1.00 97.62 199 PRO A O 1
ATOM 1571 N N . PHE A 1 200 ? 1.876 -11.540 -10.395 1.00 98.19 200 PHE A N 1
ATOM 1572 C CA . PHE A 1 200 ? 1.218 -10.992 -11.593 1.00 98.19 200 PHE A CA 1
ATOM 1573 C C . PHE A 1 200 ? 2.018 -11.031 -12.909 1.00 98.19 200 PHE A C 1
ATOM 1575 O O . PHE A 1 200 ? 1.744 -10.243 -13.814 1.00 98.19 200 PHE A O 1
ATOM 1582 N N . GLN A 1 201 ? 2.986 -11.941 -13.062 1.00 97.56 201 GLN A N 1
ATOM 1583 C CA . GLN A 1 201 ? 3.849 -11.975 -14.257 1.00 97.56 201 GLN A CA 1
ATOM 1584 C C . GLN A 1 201 ? 3.062 -12.138 -15.569 1.00 97.56 201 GLN A C 1
ATOM 1586 O O . GLN A 1 201 ? 3.356 -11.469 -16.558 1.00 97.56 201 GLN A O 1
ATOM 1591 N N . GLN A 1 202 ? 2.012 -12.965 -15.573 1.00 96.50 202 GLN A N 1
ATOM 1592 C CA . GLN A 1 202 ? 1.161 -13.147 -16.754 1.00 96.50 202 GLN A CA 1
ATOM 1593 C C . GLN A 1 202 ? 0.392 -11.867 -17.114 1.00 96.50 202 GLN A C 1
ATOM 1595 O O . GLN A 1 202 ? 0.328 -11.485 -18.281 1.00 96.50 202 GLN A O 1
ATOM 1600 N N . GLN A 1 203 ? -0.168 -11.175 -16.121 1.00 97.69 203 GLN A N 1
ATOM 1601 C CA . GLN A 1 203 ? -0.901 -9.927 -16.323 1.00 97.69 203 GLN A CA 1
ATOM 1602 C C . GLN A 1 203 ? 0.032 -8.800 -16.786 1.00 97.69 203 GLN A C 1
ATOM 1604 O O . GLN A 1 203 ? -0.334 -8.030 -17.671 1.00 97.69 203 GLN A O 1
ATOM 1609 N N . LEU A 1 204 ? 1.247 -8.720 -16.236 1.00 98.44 204 LEU A N 1
ATOM 1610 C CA . LEU A 1 204 ? 2.257 -7.753 -16.665 1.00 98.44 204 LEU A CA 1
ATOM 1611 C C . LEU A 1 204 ? 2.687 -7.983 -18.120 1.00 98.44 204 LEU A C 1
ATOM 1613 O O . LEU A 1 204 ? 2.801 -7.016 -18.870 1.00 98.44 204 LEU A O 1
ATOM 1617 N N . ALA A 1 205 ? 2.834 -9.238 -18.557 1.00 97.94 205 ALA A N 1
ATOM 1618 C CA . ALA A 1 205 ? 3.104 -9.556 -19.960 1.00 97.94 205 ALA A CA 1
ATOM 1619 C C . ALA A 1 205 ? 1.960 -9.103 -20.890 1.00 97.94 205 ALA A C 1
ATOM 1621 O O . ALA A 1 205 ? 2.203 -8.541 -21.958 1.00 97.94 205 ALA A O 1
ATOM 1622 N N . GLN A 1 206 ? 0.702 -9.274 -20.469 1.00 97.69 206 GLN A N 1
ATOM 1623 C CA . GLN A 1 206 ? -0.462 -8.784 -21.221 1.00 97.69 206 GLN A CA 1
ATOM 1624 C C . GLN A 1 206 ? -0.522 -7.252 -21.287 1.00 97.69 206 GLN A C 1
ATOM 1626 O O . GLN A 1 206 ? -0.960 -6.698 -22.294 1.00 97.69 206 GLN A O 1
ATOM 1631 N N . ILE A 1 207 ? -0.104 -6.563 -20.223 1.00 98.06 207 ILE A N 1
ATOM 1632 C CA . ILE A 1 207 ? 0.011 -5.101 -20.199 1.00 98.06 207 ILE A CA 1
ATOM 1633 C C . ILE A 1 207 ? 1.114 -4.644 -21.156 1.00 98.06 207 ILE A C 1
ATOM 1635 O O . ILE A 1 207 ? 0.863 -3.757 -21.967 1.00 98.06 207 ILE A O 1
ATOM 1639 N N . ALA A 1 208 ? 2.284 -5.287 -21.132 1.00 97.75 208 ALA A N 1
ATOM 1640 C CA . ALA A 1 208 ? 3.387 -4.985 -22.045 1.00 97.75 208 ALA A CA 1
ATOM 1641 C C . ALA A 1 208 ? 2.994 -5.150 -23.517 1.00 97.75 208 ALA A C 1
ATOM 1643 O O . ALA A 1 208 ? 3.323 -4.302 -24.338 1.00 97.75 208 ALA A O 1
ATOM 1644 N N . ALA A 1 209 ? 2.194 -6.168 -23.844 1.00 97.56 209 ALA A N 1
ATOM 1645 C CA . ALA A 1 209 ? 1.663 -6.338 -25.196 1.00 97.56 209 ALA A CA 1
ATOM 1646 C C . ALA A 1 209 ? 0.707 -5.206 -25.637 1.00 97.56 209 ALA A C 1
ATOM 1648 O O . ALA A 1 209 ? 0.523 -4.995 -26.833 1.00 97.56 209 ALA A O 1
ATOM 1649 N N . LYS A 1 210 ? 0.080 -4.487 -24.693 1.00 97.56 210 LYS A N 1
ATOM 1650 C CA . LYS A 1 210 ? -0.863 -3.383 -24.960 1.00 97.56 210 LYS A CA 1
ATOM 1651 C C . LYS A 1 210 ? -0.233 -1.995 -24.857 1.00 97.56 210 LYS A C 1
ATOM 1653 O O . LYS A 1 210 ? -0.831 -1.035 -25.333 1.00 97.56 210 LYS A O 1
ATOM 1658 N N . MET A 1 211 ? 0.915 -1.875 -24.196 1.00 97.81 211 MET A N 1
ATOM 1659 C CA . MET A 1 211 ? 1.579 -0.606 -23.917 1.00 97.81 211 MET A CA 1
ATOM 1660 C C . MET A 1 211 ? 2.983 -0.602 -24.533 1.00 97.81 211 MET A C 1
ATOM 1662 O O . MET A 1 211 ? 3.920 -1.058 -23.879 1.00 97.81 211 MET A O 1
ATOM 1666 N N . PRO A 1 212 ? 3.168 -0.075 -25.759 1.00 97.31 212 PRO A N 1
ATOM 1667 C CA . PRO A 1 212 ? 4.462 -0.118 -26.448 1.00 97.31 212 PRO A CA 1
ATOM 1668 C C . PRO A 1 212 ? 5.596 0.604 -25.702 1.00 97.31 212 PRO A C 1
ATOM 1670 O O . PRO A 1 212 ? 6.757 0.254 -25.883 1.00 97.31 212 PRO A O 1
ATOM 1673 N N . ASN A 1 213 ? 5.267 1.576 -24.842 1.00 97.31 213 ASN 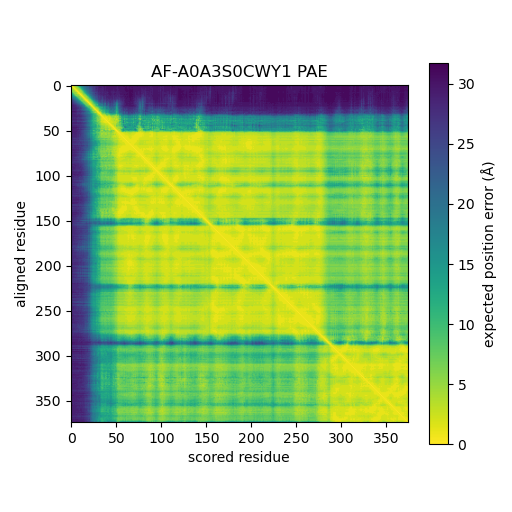A N 1
ATOM 1674 C CA . ASN A 1 213 ? 6.233 2.346 -24.050 1.00 97.31 213 ASN A CA 1
ATOM 1675 C C . ASN A 1 213 ? 6.327 1.868 -22.585 1.00 97.31 213 ASN A C 1
ATOM 1677 O O . ASN A 1 213 ? 6.821 2.598 -21.724 1.00 97.31 213 ASN A O 1
ATOM 1681 N N . PHE A 1 214 ? 5.828 0.665 -22.276 1.00 98.38 214 PHE A N 1
ATOM 1682 C CA . PHE A 1 214 ? 5.962 0.063 -20.951 1.00 98.38 214 PHE A CA 1
ATOM 1683 C C . PHE A 1 214 ? 7.218 -0.805 -20.862 1.00 98.38 214 PHE A C 1
ATOM 1685 O O . PHE A 1 214 ? 7.394 -1.753 -21.624 1.00 98.38 214 PHE A O 1
ATOM 1692 N N . THR A 1 215 ? 8.066 -0.516 -19.878 1.00 98.50 215 THR A N 1
ATOM 1693 C CA . THR A 1 215 ? 9.259 -1.305 -19.562 1.00 98.50 215 THR A CA 1
ATOM 1694 C C . THR A 1 215 ? 9.113 -1.941 -18.185 1.00 98.50 215 THR A C 1
ATOM 1696 O O . THR A 1 215 ? 9.048 -1.239 -17.177 1.00 98.50 215 THR A O 1
ATOM 1699 N N . LEU A 1 216 ? 9.115 -3.273 -18.128 1.00 98.50 216 LEU A N 1
ATOM 1700 C CA . LEU A 1 216 ? 9.215 -4.034 -16.883 1.00 98.50 216 LEU A CA 1
ATOM 1701 C C . LEU A 1 216 ? 10.671 -4.437 -16.642 1.00 98.50 216 LEU A C 1
ATOM 1703 O O . LEU A 1 216 ? 11.283 -5.092 -17.482 1.00 98.50 216 LEU A O 1
ATOM 1707 N N . GLN A 1 217 ? 11.204 -4.098 -15.472 1.00 98.00 217 GLN A N 1
ATOM 1708 C CA . GLN A 1 217 ? 12.471 -4.623 -14.981 1.00 98.00 217 GLN A CA 1
ATOM 1709 C C . GLN A 1 217 ? 12.251 -5.342 -13.659 1.00 98.00 217 GLN A C 1
ATOM 1711 O O . GLN A 1 217 ? 11.780 -4.755 -12.685 1.00 98.00 217 GLN A O 1
ATOM 1716 N N . THR A 1 218 ? 12.637 -6.609 -13.626 1.00 97.38 218 THR A N 1
ATOM 1717 C CA . THR A 1 218 ? 12.511 -7.456 -12.445 1.00 97.38 218 THR A CA 1
ATOM 1718 C C . THR A 1 218 ? 13.839 -7.532 -11.702 1.00 97.38 218 THR A C 1
ATOM 1720 O O . THR A 1 218 ? 14.889 -7.748 -12.307 1.00 97.38 218 THR A O 1
ATOM 1723 N N . ILE A 1 219 ? 13.786 -7.365 -10.383 1.00 96.94 219 ILE A N 1
ATOM 1724 C CA . ILE A 1 219 ? 14.926 -7.428 -9.475 1.00 96.94 219 ILE A CA 1
ATOM 1725 C C . ILE A 1 219 ? 14.629 -8.494 -8.421 1.00 96.94 219 ILE A C 1
ATOM 1727 O O . ILE A 1 219 ? 13.705 -8.356 -7.617 1.00 96.94 219 ILE A O 1
ATOM 1731 N N . LEU A 1 220 ? 15.418 -9.567 -8.437 1.00 96.50 220 LEU A N 1
ATOM 1732 C CA . LEU A 1 220 ? 15.400 -10.576 -7.385 1.00 96.50 220 LEU A CA 1
ATOM 1733 C C . LEU A 1 220 ? 16.381 -10.146 -6.305 1.00 96.50 220 LEU A C 1
ATOM 1735 O O . LEU A 1 220 ? 17.544 -9.893 -6.598 1.00 96.50 220 LEU A O 1
ATOM 1739 N N . THR A 1 221 ? 15.901 -9.975 -5.080 1.00 94.25 221 THR A N 1
ATOM 1740 C CA . THR A 1 221 ? 16.728 -9.435 -4.003 1.00 94.25 221 THR A CA 1
ATOM 1741 C C . THR A 1 221 ? 17.563 -10.502 -3.326 1.00 94.25 221 THR A C 1
ATOM 1743 O O . THR A 1 221 ? 18.564 -10.148 -2.725 1.00 94.25 221 THR A O 1
ATOM 1746 N N . ASP A 1 222 ? 17.148 -11.768 -3.369 1.00 92.06 222 ASP A N 1
ATOM 1747 C CA . ASP A 1 222 ? 17.867 -12.869 -2.738 1.00 92.06 222 ASP A CA 1
ATOM 1748 C C . ASP A 1 222 ? 18.730 -13.609 -3.767 1.00 92.06 222 ASP A C 1
ATOM 1750 O O . ASP A 1 222 ? 18.240 -14.125 -4.777 1.00 92.06 222 ASP A O 1
ATOM 1754 N N . HIS A 1 223 ? 20.031 -13.651 -3.497 1.00 87.12 223 HIS A N 1
ATOM 1755 C CA . HIS A 1 223 ? 21.017 -14.360 -4.297 1.00 87.12 223 HIS A CA 1
ATOM 1756 C C . HIS A 1 223 ? 21.896 -15.190 -3.360 1.00 87.12 223 HIS A C 1
ATOM 1758 O O . HIS A 1 223 ? 22.594 -14.618 -2.519 1.00 87.12 223 HIS A O 1
ATOM 1764 N N . PRO A 1 224 ? 21.898 -16.531 -3.493 1.00 86.12 224 PRO A N 1
ATOM 1765 C CA . PRO A 1 224 ? 22.705 -17.388 -2.636 1.00 86.12 224 PRO A CA 1
ATOM 1766 C C . PRO A 1 224 ? 24.175 -16.949 -2.610 1.00 86.12 224 PRO A C 1
ATOM 1768 O O . PRO A 1 224 ? 24.825 -16.858 -3.650 1.00 86.12 224 PRO A O 1
ATOM 1771 N N . GLY A 1 225 ? 24.694 -16.681 -1.410 1.00 87.56 225 GLY A N 1
ATOM 1772 C CA . GLY A 1 225 ? 26.086 -16.273 -1.201 1.00 87.56 225 GLY A CA 1
ATOM 1773 C C . GLY A 1 225 ? 26.390 -14.793 -1.460 1.00 87.56 225 GLY A C 1
ATOM 1774 O O . GLY A 1 225 ? 27.561 -14.421 -1.438 1.00 87.56 225 GLY A O 1
ATOM 1775 N N . GLN A 1 226 ? 25.381 -13.946 -1.688 1.00 89.81 226 GLN A N 1
ATOM 1776 C CA . GLN A 1 226 ? 25.551 -12.503 -1.885 1.00 89.81 226 GLN A CA 1
ATOM 1777 C C . GLN A 1 226 ? 24.650 -11.698 -0.935 1.00 89.81 226 GLN A C 1
ATOM 1779 O O . GLN A 1 226 ? 23.603 -12.190 -0.511 1.00 89.81 226 GLN A O 1
ATOM 1784 N N . PRO A 1 227 ? 25.030 -10.455 -0.580 1.00 89.25 227 PRO A N 1
ATOM 1785 C CA . PRO A 1 227 ? 24.138 -9.552 0.134 1.00 89.25 227 PRO A CA 1
ATOM 1786 C C . PRO A 1 227 ? 22.849 -9.296 -0.661 1.00 89.25 227 PRO A C 1
ATOM 1788 O O . PRO A 1 227 ? 22.910 -9.217 -1.893 1.00 89.25 227 PRO A O 1
ATOM 1791 N N . PRO A 1 228 ? 21.697 -9.108 0.011 1.00 90.06 228 PRO A N 1
ATOM 1792 C CA . PRO A 1 228 ? 20.465 -8.805 -0.691 1.00 90.06 228 PRO A CA 1
ATOM 1793 C C . PRO A 1 228 ? 20.559 -7.514 -1.506 1.00 90.06 228 PRO A C 1
ATOM 1795 O O . PRO A 1 228 ? 21.072 -6.504 -1.020 1.00 90.06 228 PRO A O 1
ATOM 1798 N N . ILE A 1 229 ? 20.010 -7.522 -2.721 1.00 92.75 229 ILE A N 1
ATOM 1799 C CA . ILE A 1 229 ? 19.949 -6.313 -3.548 1.00 92.75 229 ILE A CA 1
ATOM 1800 C C . ILE A 1 229 ? 18.979 -5.316 -2.913 1.00 92.75 229 ILE A C 1
ATOM 1802 O O . ILE A 1 229 ? 17.810 -5.626 -2.668 1.00 92.75 229 ILE A O 1
ATOM 1806 N N . VAL A 1 230 ? 19.455 -4.091 -2.708 1.00 93.50 230 VAL A N 1
ATOM 1807 C CA . VAL A 1 230 ? 18.657 -2.948 -2.258 1.00 93.50 230 VAL A CA 1
ATOM 1808 C C . VAL A 1 230 ? 18.528 -1.919 -3.378 1.00 93.50 230 VAL A C 1
ATOM 1810 O O . VAL A 1 230 ? 19.294 -1.931 -4.340 1.00 93.50 230 VAL A O 1
ATOM 1813 N N . PHE A 1 231 ? 17.522 -1.050 -3.278 1.00 96.81 231 PHE A N 1
ATOM 1814 C CA . PHE A 1 231 ? 17.426 0.107 -4.162 1.00 96.81 231 PHE A CA 1
ATOM 1815 C C . PHE A 1 231 ? 18.512 1.113 -3.784 1.00 96.81 231 PHE A C 1
ATOM 1817 O O . PHE A 1 231 ? 18.590 1.520 -2.626 1.00 96.81 231 PHE A O 1
ATOM 1824 N N . ASP A 1 232 ? 19.317 1.527 -4.755 1.00 96.56 232 ASP A N 1
ATOM 1825 C CA . ASP A 1 232 ? 20.368 2.518 -4.566 1.00 96.56 232 ASP A CA 1
ATOM 1826 C C . ASP A 1 232 ? 20.548 3.412 -5.804 1.00 96.56 232 ASP A C 1
ATOM 1828 O O . ASP A 1 232 ? 19.881 3.276 -6.837 1.00 96.56 232 ASP A O 1
ATOM 1832 N N . ASP A 1 233 ? 21.450 4.376 -5.662 1.00 97.00 233 ASP A N 1
ATOM 1833 C CA . ASP A 1 233 ? 21.772 5.383 -6.665 1.00 97.00 233 ASP A CA 1
ATOM 1834 C C . ASP A 1 233 ? 22.356 4.791 -7.963 1.00 97.00 233 ASP A C 1
ATOM 1836 O O . ASP A 1 233 ? 21.992 5.186 -9.081 1.00 97.00 233 ASP A O 1
ATOM 1840 N N . GLN A 1 234 ? 23.239 3.801 -7.822 1.00 96.12 234 GLN A N 1
ATOM 1841 C CA . GLN A 1 234 ? 23.889 3.139 -8.945 1.00 96.12 234 GLN A CA 1
ATOM 1842 C C . GLN A 1 234 ? 22.863 2.358 -9.768 1.00 96.12 234 GLN A C 1
ATOM 1844 O O . GLN A 1 234 ? 22.827 2.468 -10.996 1.00 96.12 234 GLN A O 1
ATOM 1849 N N . GLN A 1 235 ? 21.993 1.610 -9.097 1.00 95.62 235 GLN A N 1
ATOM 1850 C CA . GLN A 1 235 ? 20.925 0.854 -9.721 1.00 95.62 235 GLN A CA 1
ATOM 1851 C C . GLN A 1 235 ? 19.952 1.771 -10.463 1.00 95.62 235 GLN A C 1
ATOM 1853 O O . GLN A 1 235 ? 19.595 1.464 -11.602 1.00 95.62 235 GLN A O 1
ATOM 1858 N N . LEU A 1 236 ? 19.556 2.901 -9.865 1.00 97.44 236 LEU A N 1
ATOM 1859 C CA . LEU A 1 236 ? 18.687 3.871 -10.533 1.00 97.44 236 LEU A CA 1
ATOM 1860 C C . LEU A 1 236 ? 19.340 4.409 -11.812 1.00 97.44 236 LEU A C 1
ATOM 1862 O O . LEU A 1 236 ? 18.701 4.428 -12.859 1.00 97.44 236 LEU A O 1
ATOM 1866 N N . THR A 1 237 ? 20.627 4.760 -11.750 1.00 96.56 237 THR A N 1
ATOM 1867 C CA . THR A 1 237 ? 21.395 5.255 -12.906 1.00 96.56 237 THR A CA 1
ATOM 1868 C C . THR A 1 237 ? 21.449 4.243 -14.042 1.00 96.56 237 THR A C 1
ATOM 1870 O O . THR A 1 237 ? 21.245 4.595 -15.201 1.00 96.56 237 THR A O 1
ATOM 1873 N N . GLN A 1 238 ? 21.727 2.982 -13.715 1.00 96.62 238 GLN A N 1
ATOM 1874 C CA . GLN A 1 238 ? 21.879 1.920 -14.707 1.00 96.62 238 GLN A CA 1
ATOM 1875 C C . GLN A 1 238 ? 20.545 1.528 -15.343 1.00 96.62 238 GLN A C 1
ATOM 1877 O O . GLN A 1 238 ? 20.488 1.233 -16.534 1.00 96.62 238 GLN A O 1
ATOM 1882 N N . ARG A 1 239 ? 19.473 1.497 -14.547 1.00 96.81 239 ARG A N 1
ATOM 1883 C CA . ARG A 1 239 ? 18.174 0.968 -14.973 1.00 96.81 239 ARG A CA 1
ATOM 1884 C C . ARG A 1 239 ? 17.255 2.029 -15.556 1.00 96.81 239 ARG A C 1
ATOM 1886 O O . ARG A 1 239 ? 16.469 1.711 -16.444 1.00 96.81 239 ARG A O 1
ATOM 1893 N N . VAL A 1 240 ? 17.313 3.253 -15.039 1.00 97.81 240 VAL A N 1
ATOM 1894 C CA . VAL A 1 240 ? 16.405 4.354 -15.390 1.00 97.81 240 VAL A CA 1
ATOM 1895 C C . VAL A 1 240 ? 17.210 5.659 -15.472 1.00 97.81 240 VAL A C 1
ATOM 1897 O O . VAL A 1 240 ? 17.042 6.553 -14.641 1.00 97.81 240 VAL A O 1
ATOM 1900 N N . PRO A 1 241 ? 18.112 5.796 -16.464 1.00 96.69 241 PRO A N 1
ATOM 1901 C CA . PRO A 1 241 ? 19.001 6.959 -16.578 1.00 96.69 241 PRO A CA 1
ATOM 1902 C C . PRO A 1 241 ? 18.249 8.292 -16.735 1.00 96.69 241 PRO A C 1
ATOM 1904 O O . PRO A 1 241 ? 18.796 9.361 -16.481 1.00 96.69 241 PRO A O 1
ATOM 1907 N N . ASP A 1 242 ? 16.975 8.239 -17.123 1.00 97.06 242 ASP A N 1
ATOM 1908 C CA . ASP A 1 242 ? 16.076 9.375 -17.271 1.00 97.06 242 ASP A CA 1
ATOM 1909 C C . ASP A 1 242 ? 15.133 9.573 -16.064 1.00 97.06 242 ASP A C 1
ATOM 1911 O O . ASP A 1 242 ? 14.129 10.274 -16.176 1.00 97.06 242 ASP A O 1
ATOM 1915 N N . ALA A 1 243 ? 15.426 8.992 -14.895 1.00 97.00 243 ALA A N 1
ATOM 1916 C CA . ALA A 1 243 ? 14.567 9.086 -13.708 1.00 97.00 243 ALA A CA 1
ATOM 1917 C C . ALA A 1 243 ? 14.217 10.533 -13.307 1.00 97.00 243 ALA A C 1
ATOM 1919 O O . ALA A 1 243 ? 13.102 10.789 -12.862 1.00 97.00 243 ALA A O 1
ATOM 1920 N N . GLN A 1 244 ? 15.114 11.496 -13.553 1.00 96.25 244 GLN A N 1
ATOM 1921 C CA . GLN A 1 244 ? 14.900 12.921 -13.260 1.00 96.25 244 GLN A CA 1
ATOM 1922 C C . GLN A 1 244 ? 13.688 13.555 -13.966 1.00 96.25 244 GLN A C 1
ATOM 1924 O O . GLN A 1 244 ? 13.196 14.585 -13.514 1.00 96.25 244 GLN A O 1
ATOM 1929 N N . ARG A 1 245 ? 13.214 12.977 -15.082 1.00 95.50 245 ARG A N 1
ATOM 1930 C CA . ARG A 1 245 ? 12.035 13.464 -15.828 1.00 95.50 245 ARG A CA 1
ATOM 1931 C C . ARG A 1 245 ? 10.753 12.690 -15.515 1.00 95.50 245 ARG A C 1
ATOM 1933 O O . ARG A 1 245 ? 9.721 12.976 -16.116 1.00 95.50 245 ARG A O 1
ATOM 1940 N N . ARG A 1 246 ? 10.817 11.688 -14.631 1.00 96.81 246 ARG A N 1
ATOM 1941 C CA . ARG A 1 246 ? 9.700 10.789 -14.328 1.00 96.81 246 ARG A CA 1
ATOM 1942 C C . ARG A 1 246 ? 9.058 11.163 -12.999 1.00 96.81 246 ARG A C 1
ATOM 1944 O O . ARG A 1 246 ? 9.757 11.289 -11.997 1.00 96.81 246 ARG A O 1
ATOM 1951 N N . ALA A 1 247 ? 7.730 11.249 -12.959 1.00 96.00 247 ALA A N 1
ATOM 1952 C CA . ALA A 1 247 ? 7.046 11.130 -11.674 1.00 96.00 247 ALA A CA 1
ATOM 1953 C C . ALA A 1 247 ? 7.233 9.723 -11.139 1.00 96.00 247 ALA A C 1
ATOM 1955 O O . ALA A 1 247 ? 7.136 8.754 -11.895 1.00 96.00 247 ALA A O 1
ATOM 1956 N N . ALA A 1 248 ? 7.424 9.613 -9.833 1.00 96.12 248 ALA A N 1
ATOM 1957 C CA . ALA A 1 248 ? 7.666 8.342 -9.197 1.00 96.12 248 ALA A CA 1
ATOM 1958 C C . ALA A 1 248 ? 6.597 7.969 -8.179 1.00 96.12 248 ALA A C 1
ATOM 1960 O O . ALA A 1 248 ? 6.078 8.795 -7.425 1.00 96.12 248 ALA A O 1
ATOM 1961 N N . PHE A 1 249 ? 6.317 6.674 -8.129 1.00 96.12 249 PHE A N 1
ATOM 1962 C CA . PHE A 1 249 ? 5.583 6.048 -7.046 1.00 96.12 249 PHE A CA 1
ATOM 1963 C C . PHE A 1 249 ? 6.375 4.847 -6.544 1.00 96.12 249 PHE A C 1
ATOM 1965 O O . PHE A 1 249 ? 6.717 3.969 -7.335 1.00 96.12 249 PHE A O 1
ATOM 1972 N N . ALA A 1 250 ? 6.643 4.790 -5.241 1.00 96.12 250 ALA A N 1
ATOM 1973 C CA . ALA A 1 250 ? 7.285 3.646 -4.610 1.00 96.12 250 ALA A CA 1
ATOM 1974 C C . ALA A 1 250 ? 6.384 3.013 -3.553 1.00 96.12 250 ALA A C 1
ATOM 1976 O O . ALA A 1 250 ? 5.928 3.682 -2.625 1.00 96.12 250 ALA A O 1
ATOM 1977 N N . CYS A 1 251 ? 6.166 1.707 -3.659 1.00 95.31 251 CYS A N 1
ATOM 1978 C CA . CYS A 1 251 ? 5.356 0.973 -2.707 1.00 95.31 251 CYS A CA 1
ATOM 1979 C C . CYS A 1 251 ? 5.944 -0.390 -2.363 1.00 95.31 251 CYS A C 1
ATOM 1981 O O . CYS A 1 251 ? 6.370 -1.144 -3.235 1.00 95.31 251 CYS A O 1
ATOM 1983 N N . GLY A 1 252 ? 5.968 -0.727 -1.076 1.00 94.00 252 GLY A N 1
ATOM 1984 C CA . GLY A 1 252 ? 6.545 -1.980 -0.601 1.00 94.00 252 GLY A CA 1
ATOM 1985 C C . GLY A 1 252 ? 6.924 -1.930 0.878 1.00 94.00 252 GLY A C 1
ATOM 1986 O O . GLY A 1 252 ? 6.289 -1.211 1.651 1.00 94.00 252 GLY A O 1
ATOM 1987 N N . PRO A 1 253 ? 7.937 -2.704 1.301 1.00 90.12 253 PRO A N 1
ATOM 1988 C CA . PRO A 1 253 ? 8.493 -2.606 2.647 1.00 90.12 253 PRO A CA 1
ATOM 1989 C C . PRO A 1 253 ? 9.079 -1.215 2.922 1.00 90.12 253 PRO A C 1
ATOM 1991 O O . PRO A 1 253 ? 9.630 -0.587 2.017 1.00 90.12 253 PRO A O 1
ATOM 1994 N N . SER A 1 254 ? 9.039 -0.772 4.184 1.00 88.44 254 SER A N 1
ATOM 1995 C CA . SER A 1 254 ? 9.540 0.549 4.597 1.00 88.44 254 SER A CA 1
ATOM 1996 C C . SER A 1 254 ? 10.999 0.798 4.195 1.00 88.44 254 SER A C 1
ATOM 1998 O O . SER A 1 254 ? 11.350 1.922 3.849 1.00 88.44 254 SER A O 1
ATOM 2000 N N . SER A 1 255 ? 11.841 -0.243 4.182 1.00 90.38 255 SER A N 1
ATOM 2001 C CA . SER A 1 255 ? 13.236 -0.154 3.730 1.00 90.38 255 SER A CA 1
ATOM 2002 C C . SER A 1 255 ? 13.353 0.271 2.264 1.00 90.38 255 SER A C 1
ATOM 2004 O O . SER A 1 255 ? 14.135 1.165 1.955 1.00 90.38 255 SER A O 1
ATOM 2006 N N . LEU A 1 256 ? 12.532 -0.299 1.375 1.00 94.38 256 LEU A N 1
ATOM 2007 C CA . LEU A 1 256 ? 12.513 0.055 -0.045 1.00 94.38 256 LEU A CA 1
ATOM 2008 C C . LEU A 1 256 ? 12.041 1.498 -0.240 1.00 94.38 256 LEU A C 1
ATOM 2010 O O . LEU A 1 256 ? 12.703 2.277 -0.919 1.00 94.38 256 LEU A O 1
ATOM 2014 N N . THR A 1 257 ? 10.922 1.882 0.378 1.00 94.00 257 THR A N 1
ATOM 2015 C CA . THR A 1 257 ? 10.386 3.244 0.225 1.00 94.00 257 THR A CA 1
ATOM 2016 C C . THR A 1 257 ? 11.319 4.303 0.808 1.00 94.00 257 THR A C 1
ATOM 2018 O O . THR A 1 257 ? 11.440 5.387 0.243 1.00 94.00 257 THR A O 1
ATOM 2021 N N . SER A 1 258 ? 12.005 4.002 1.916 1.00 91.69 258 SER A N 1
ATOM 2022 C CA . SER A 1 258 ? 13.002 4.903 2.500 1.00 91.69 258 SER A CA 1
ATOM 2023 C C . SER A 1 258 ? 14.239 5.037 1.617 1.00 91.69 258 SER A C 1
ATOM 2025 O O . SER A 1 258 ? 14.673 6.162 1.390 1.00 91.69 258 SER A O 1
ATOM 2027 N N . ALA A 1 259 ? 14.746 3.937 1.051 1.00 95.12 259 ALA A N 1
ATOM 2028 C CA . ALA A 1 259 ? 15.866 3.976 0.112 1.00 95.12 259 ALA A CA 1
ATOM 2029 C C . ALA A 1 259 ? 15.538 4.811 -1.138 1.00 95.12 259 ALA A C 1
ATOM 2031 O O . ALA A 1 259 ? 16.326 5.672 -1.528 1.00 95.12 259 ALA A O 1
ATOM 2032 N N . VAL A 1 260 ? 14.338 4.643 -1.713 1.00 96.75 260 VAL A N 1
ATOM 2033 C CA . VAL A 1 260 ? 13.887 5.469 -2.847 1.00 96.75 260 VAL A CA 1
ATOM 2034 C C . VAL A 1 260 ? 13.854 6.949 -2.471 1.00 96.75 260 VAL A C 1
ATOM 2036 O O . VAL A 1 260 ? 14.395 7.761 -3.214 1.00 96.75 260 VAL A O 1
ATOM 2039 N N . ARG A 1 261 ? 13.275 7.313 -1.315 1.00 95.06 261 ARG A N 1
ATOM 2040 C CA . ARG A 1 261 ? 13.237 8.714 -0.850 1.00 95.06 261 ARG A CA 1
ATOM 2041 C C . ARG A 1 261 ? 14.627 9.301 -0.653 1.00 95.06 261 ARG A C 1
ATOM 2043 O O . ARG A 1 261 ? 14.862 10.425 -1.083 1.00 95.06 261 ARG A O 1
ATOM 2050 N N . GLN A 1 262 ? 15.536 8.544 -0.042 1.00 94.75 262 GLN A N 1
ATOM 2051 C CA . GLN A 1 262 ? 16.905 8.989 0.200 1.00 94.75 262 GLN A CA 1
ATOM 2052 C C . GLN A 1 262 ? 17.636 9.282 -1.114 1.00 94.75 262 GLN A C 1
ATOM 2054 O O . GLN A 1 262 ? 18.241 10.342 -1.244 1.00 94.75 262 GLN A O 1
ATOM 2059 N N . VAL A 1 263 ? 17.535 8.389 -2.103 1.00 97.38 263 VAL A N 1
ATOM 2060 C CA . VAL A 1 263 ? 18.126 8.607 -3.433 1.00 97.38 263 VAL A CA 1
ATOM 2061 C C . VAL A 1 263 ? 17.471 9.799 -4.132 1.00 97.38 263 VAL A C 1
ATOM 2063 O O . VAL A 1 263 ? 18.180 10.641 -4.676 1.00 97.38 263 VAL A O 1
ATOM 2066 N N . TRP A 1 264 ? 16.139 9.921 -4.077 1.00 96.44 264 TRP A N 1
ATOM 2067 C CA . TRP A 1 264 ? 15.411 11.048 -4.678 1.00 96.44 264 TRP A CA 1
ATOM 2068 C C . TRP A 1 264 ? 15.874 12.396 -4.119 1.00 96.44 264 TRP A C 1
ATOM 2070 O O . TRP A 1 264 ? 16.133 13.331 -4.878 1.00 96.44 264 TRP A O 1
ATOM 2080 N N . GLN A 1 265 ? 16.017 12.474 -2.792 1.00 95.12 265 GLN A N 1
ATOM 2081 C CA . GLN A 1 265 ? 16.486 13.662 -2.087 1.00 95.12 265 GLN A CA 1
ATOM 2082 C C . GLN A 1 265 ? 17.959 13.952 -2.392 1.00 95.12 265 GLN A C 1
ATOM 2084 O O . GLN A 1 265 ? 18.293 15.086 -2.724 1.00 95.12 265 GLN A O 1
ATOM 2089 N N . ALA A 1 266 ? 18.833 12.942 -2.325 1.00 96.62 266 ALA A N 1
ATOM 2090 C CA . ALA A 1 266 ? 20.264 13.094 -2.595 1.00 96.62 266 ALA A CA 1
ATOM 2091 C C . ALA A 1 266 ? 20.544 13.555 -4.036 1.00 96.62 266 ALA A C 1
ATOM 2093 O O . ALA A 1 266 ? 21.464 14.334 -4.272 1.00 96.62 266 ALA A O 1
ATOM 2094 N N . ARG A 1 267 ? 19.719 13.114 -4.993 1.00 96.56 267 ARG A N 1
ATOM 2095 C CA . ARG A 1 267 ? 19.767 13.536 -6.400 1.00 96.56 267 ARG A CA 1
ATOM 2096 C C . ARG A 1 267 ? 19.162 14.916 -6.659 1.00 96.56 267 ARG A C 1
ATOM 2098 O O . ARG A 1 267 ? 19.335 15.441 -7.756 1.00 96.56 267 ARG A O 1
ATOM 2105 N N . GLY A 1 268 ? 18.425 15.484 -5.703 1.00 96.56 268 GLY A N 1
ATOM 2106 C CA . GLY A 1 268 ? 17.716 16.752 -5.881 1.00 96.56 268 GLY A CA 1
ATOM 2107 C C . GLY A 1 268 ? 16.626 16.701 -6.957 1.00 96.56 268 GLY A C 1
ATOM 2108 O O . GLY A 1 268 ? 16.361 17.709 -7.611 1.00 96.56 268 GLY A O 1
ATOM 2109 N N . TYR A 1 269 ? 16.010 15.536 -7.190 1.00 95.50 269 TYR A N 1
ATOM 2110 C CA . TYR A 1 269 ? 14.952 15.405 -8.193 1.00 95.50 269 TYR A CA 1
ATOM 2111 C C . TYR A 1 269 ? 13.694 16.162 -7.768 1.00 95.50 269 TYR A C 1
ATOM 2113 O O . TYR A 1 269 ? 13.174 15.977 -6.670 1.00 95.50 269 TYR A O 1
ATOM 2121 N N . THR A 1 270 ? 13.186 17.001 -8.671 1.00 93.75 270 THR A N 1
ATOM 2122 C CA . THR A 1 270 ? 12.024 17.870 -8.429 1.00 93.75 270 THR A CA 1
ATOM 2123 C C . THR A 1 270 ? 10.703 17.244 -8.865 1.00 93.75 270 THR A C 1
ATOM 2125 O O . THR A 1 270 ? 9.637 17.735 -8.493 1.00 93.75 270 THR A O 1
ATOM 2128 N N . GLN A 1 271 ? 10.754 16.1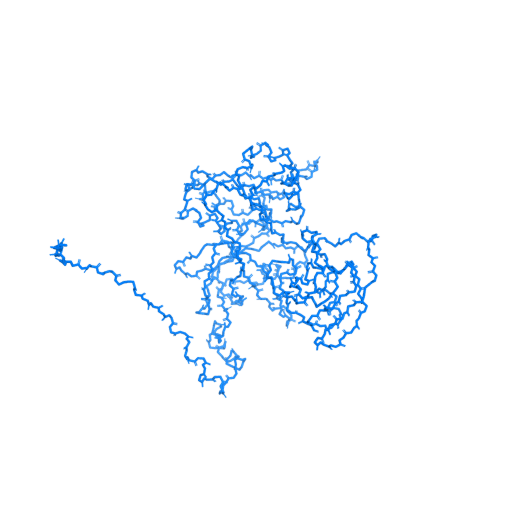62 -9.647 1.00 93.12 271 GLN A N 1
ATOM 2129 C CA . GLN A 1 271 ? 9.556 15.433 -10.044 1.00 93.12 271 GLN A CA 1
ATOM 2130 C C . GLN A 1 271 ? 8.869 14.807 -8.824 1.00 93.12 271 GLN A C 1
ATOM 2132 O O . GLN A 1 271 ? 9.565 14.311 -7.929 1.00 93.12 271 GLN A O 1
ATOM 2137 N N . PRO A 1 272 ? 7.522 14.776 -8.786 1.00 92.69 272 PRO A N 1
ATOM 2138 C CA . PRO A 1 272 ? 6.791 14.240 -7.646 1.00 92.69 272 PRO A CA 1
ATOM 2139 C C . PRO A 1 272 ? 7.194 12.797 -7.330 1.00 92.69 272 PRO A C 1
ATOM 2141 O O . PRO A 1 272 ? 7.178 11.942 -8.217 1.00 92.69 272 PRO A O 1
ATOM 2144 N N . LEU A 1 273 ? 7.490 12.523 -6.056 1.00 93.19 273 LEU A N 1
ATOM 2145 C CA . LEU A 1 273 ? 7.661 11.177 -5.514 1.00 93.19 273 LEU A CA 1
ATOM 2146 C C . LEU A 1 273 ? 6.571 10.904 -4.478 1.00 93.19 273 LEU A C 1
ATOM 2148 O O . LEU A 1 273 ? 6.509 11.544 -3.429 1.00 93.19 273 LEU A O 1
ATOM 2152 N N . LEU A 1 274 ? 5.742 9.903 -4.752 1.00 91.94 274 LEU A N 1
ATOM 2153 C CA . LEU A 1 274 ? 4.766 9.370 -3.809 1.00 91.94 274 LEU A CA 1
ATOM 2154 C C . LEU A 1 274 ? 5.277 8.053 -3.225 1.00 91.94 274 LEU A C 1
ATOM 2156 O O . LEU A 1 274 ? 5.818 7.218 -3.948 1.00 91.94 274 LEU A O 1
ATOM 2160 N N . THR A 1 275 ? 5.091 7.846 -1.919 1.00 91.75 275 THR A N 1
ATOM 2161 C CA . THR A 1 275 ? 5.499 6.598 -1.256 1.00 91.75 275 THR A CA 1
ATOM 2162 C C . THR A 1 275 ? 4.400 6.016 -0.377 1.00 91.75 275 THR A C 1
ATOM 2164 O O . THR A 1 275 ? 3.720 6.751 0.338 1.00 91.75 275 THR A O 1
ATOM 2167 N N . GLU A 1 276 ? 4.248 4.692 -0.408 1.00 90.56 276 GLU A N 1
ATOM 2168 C CA . GLU A 1 276 ? 3.356 3.937 0.479 1.00 90.56 276 GLU A CA 1
ATOM 2169 C C . GLU A 1 276 ? 4.069 2.697 1.033 1.00 90.56 276 GLU A C 1
ATOM 2171 O O . GLU A 1 276 ? 4.487 1.817 0.282 1.00 90.56 276 GLU A O 1
ATOM 2176 N N . ALA A 1 277 ? 4.183 2.596 2.357 1.00 87.19 277 ALA A N 1
ATOM 2177 C CA . ALA A 1 277 ? 4.781 1.436 3.009 1.00 87.19 277 ALA A CA 1
ATOM 2178 C C . ALA A 1 277 ? 3.698 0.506 3.574 1.00 87.19 277 ALA A C 1
ATOM 2180 O O . ALA A 1 277 ? 2.901 0.925 4.411 1.00 87.19 277 ALA A O 1
ATOM 2181 N N . PHE A 1 278 ? 3.705 -0.773 3.178 1.00 82.00 278 PHE A N 1
ATOM 2182 C CA . PHE A 1 278 ? 2.796 -1.805 3.717 1.00 82.00 278 PHE A CA 1
ATOM 2183 C C . PHE A 1 278 ? 3.354 -2.529 4.949 1.00 82.00 278 PHE A C 1
ATOM 2185 O O . PHE A 1 278 ? 3.047 -3.693 5.212 1.00 82.00 278 PHE A O 1
ATOM 2192 N N . SER A 1 279 ? 4.166 -1.812 5.716 1.00 81.31 279 SER A N 1
ATOM 2193 C CA . SER A 1 279 ? 4.711 -2.236 6.998 1.00 81.31 279 SER A CA 1
ATOM 2194 C C . SER A 1 279 ? 4.540 -1.090 7.992 1.00 81.31 279 SER A C 1
ATOM 2196 O O . SER A 1 279 ? 4.588 0.073 7.585 1.00 81.31 279 SER A O 1
ATOM 2198 N N . PRO A 1 280 ? 4.363 -1.378 9.292 1.00 77.06 280 PRO A N 1
ATOM 2199 C CA . PRO A 1 280 ? 4.467 -0.343 10.310 1.00 77.06 280 PRO A CA 1
ATOM 2200 C C . PRO A 1 280 ? 5.793 0.423 10.158 1.00 77.06 280 PRO A C 1
ATOM 2202 O O . PRO A 1 280 ? 6.809 -0.188 9.799 1.00 77.06 280 PRO A O 1
ATOM 2205 N N . PRO A 1 281 ? 5.805 1.744 10.392 1.00 77.81 281 PRO A N 1
ATOM 2206 C CA . PRO A 1 281 ? 7.057 2.482 10.422 1.00 77.81 281 PRO A CA 1
A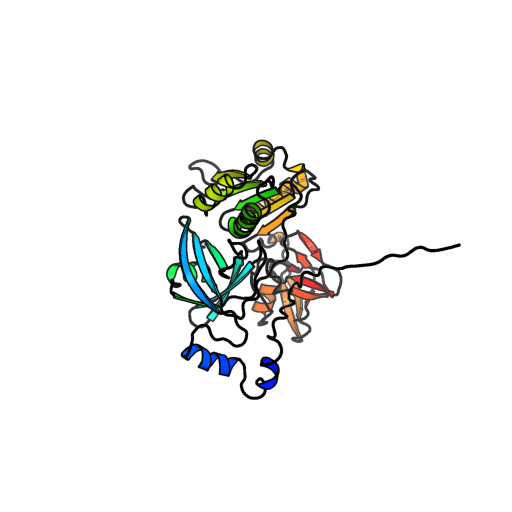TOM 2207 C C . PRO A 1 281 ? 7.956 1.966 11.550 1.00 77.81 281 PRO A C 1
ATOM 2209 O O . PRO A 1 281 ? 7.467 1.467 12.567 1.00 77.81 281 PRO A O 1
ATOM 2212 N N . ALA A 1 282 ? 9.268 2.105 11.366 1.00 79.94 282 ALA A N 1
ATOM 2213 C CA . ALA A 1 282 ? 10.209 1.892 12.456 1.00 79.94 282 ALA A CA 1
ATOM 2214 C C . ALA A 1 282 ? 9.938 2.914 13.569 1.00 79.94 282 ALA A C 1
ATOM 2216 O O . ALA A 1 282 ? 9.575 4.061 13.297 1.00 79.94 282 ALA A O 1
ATOM 2217 N N . LEU A 1 283 ? 10.083 2.473 14.815 1.00 81.50 283 LEU A N 1
ATOM 2218 C CA . LEU A 1 283 ? 10.023 3.360 15.971 1.00 81.50 283 LEU A CA 1
ATOM 2219 C C . LEU A 1 283 ? 11.376 4.073 16.147 1.00 81.50 283 LEU A C 1
ATOM 2221 O O . LEU A 1 283 ? 12.380 3.580 15.626 1.00 81.50 283 LEU A O 1
ATOM 2225 N N . PRO A 1 284 ? 11.409 5.219 16.851 1.00 73.81 284 PRO A N 1
ATOM 2226 C CA . PRO A 1 284 ? 12.650 5.927 17.149 1.00 73.81 284 PRO A CA 1
ATOM 2227 C C . PRO A 1 284 ? 13.643 5.044 17.913 1.00 73.81 284 PRO A C 1
ATOM 2229 O O . PRO A 1 284 ? 13.238 4.177 18.690 1.00 73.81 284 PRO A O 1
ATOM 2232 N N . ASP A 1 285 ? 14.940 5.297 17.730 1.00 74.12 285 ASP A N 1
ATOM 2233 C CA . ASP A 1 285 ? 15.983 4.597 18.480 1.00 74.12 285 ASP A CA 1
ATOM 2234 C C . ASP A 1 285 ? 15.843 4.845 19.988 1.00 74.12 285 ASP A C 1
ATOM 2236 O O . ASP A 1 285 ? 15.617 5.973 20.441 1.00 74.12 285 ASP A O 1
ATOM 2240 N N . ASN A 1 286 ? 16.053 3.784 20.776 1.00 70.25 286 ASN A N 1
ATOM 2241 C CA . ASN A 1 286 ? 15.883 3.787 22.234 1.00 70.25 286 ASN A CA 1
ATOM 2242 C C . ASN A 1 286 ? 16.707 4.866 22.961 1.00 70.25 286 ASN A C 1
ATOM 2244 O O . ASN A 1 286 ? 16.323 5.288 24.047 1.00 70.25 286 ASN A O 1
ATOM 2248 N N . SER A 1 287 ? 17.809 5.340 22.373 1.00 60.62 287 SER A N 1
ATOM 2249 C CA . SER A 1 287 ? 18.646 6.414 22.929 1.00 60.62 287 SER A CA 1
ATOM 2250 C C . SER A 1 287 ? 17.948 7.778 23.000 1.00 60.62 287 SER A C 1
ATOM 2252 O O . SER A 1 287 ? 18.409 8.654 23.727 1.00 60.62 287 SER A O 1
ATOM 2254 N N . SER A 1 288 ? 16.843 7.962 22.273 1.00 71.56 288 SER A N 1
ATOM 2255 C CA . SER A 1 288 ? 16.049 9.200 22.234 1.00 71.56 288 SER A CA 1
ATOM 2256 C C . SER A 1 288 ? 14.719 9.106 22.997 1.00 71.56 288 SER A C 1
ATOM 2258 O O . SER A 1 288 ? 13.956 10.076 23.061 1.00 71.56 288 SER A O 1
ATOM 2260 N N . VAL A 1 289 ? 14.437 7.944 23.597 1.00 87.75 289 VAL A N 1
ATOM 2261 C CA . VAL A 1 289 ? 13.162 7.660 24.259 1.00 87.75 289 VAL A CA 1
ATOM 2262 C C . VAL A 1 289 ? 13.125 8.289 25.647 1.00 87.75 289 VAL A C 1
ATOM 2264 O O . VAL A 1 289 ? 14.004 8.077 26.478 1.00 87.75 289 VAL A O 1
ATOM 2267 N N . HIS A 1 290 ? 12.065 9.040 25.911 1.00 91.31 290 HIS A N 1
ATOM 2268 C CA . HIS A 1 290 ? 11.833 9.740 27.165 1.00 91.31 290 HIS A CA 1
ATOM 2269 C C . HIS A 1 290 ? 10.343 9.691 27.541 1.00 91.31 290 HIS A C 1
ATOM 2271 O O . HIS A 1 290 ? 9.481 9.502 26.669 1.00 91.31 290 HIS A O 1
ATOM 2277 N N . PRO A 1 291 ? 10.023 9.800 28.841 1.00 95.81 291 PRO A N 1
ATOM 2278 C CA . PRO A 1 291 ? 8.646 9.890 29.306 1.00 95.81 291 PRO A CA 1
ATOM 2279 C C . PRO A 1 291 ? 7.993 11.199 28.847 1.00 95.81 291 PRO A C 1
ATOM 2281 O O . PRO A 1 291 ? 8.632 12.247 28.852 1.00 95.81 291 PRO A O 1
ATOM 2284 N N . VAL A 1 292 ? 6.709 11.134 28.498 1.00 96.69 292 VAL A N 1
ATOM 2285 C CA . VAL A 1 292 ? 5.858 12.298 28.187 1.00 96.69 292 VAL A CA 1
ATOM 2286 C C . VAL A 1 292 ? 4.496 12.147 28.856 1.00 96.69 292 VAL A C 1
ATOM 2288 O O . VAL A 1 292 ? 4.042 11.022 29.065 1.00 96.69 292 VAL A O 1
ATOM 2291 N N . ALA A 1 293 ? 3.809 13.237 29.170 1.00 97.56 293 ALA A N 1
ATOM 2292 C CA . ALA A 1 293 ? 2.420 13.196 29.614 1.00 97.56 293 ALA A CA 1
ATOM 2293 C C . ALA A 1 293 ? 1.464 13.198 28.411 1.00 97.56 293 ALA A C 1
ATOM 2295 O O . ALA A 1 293 ? 1.576 14.025 27.502 1.00 97.56 293 ALA A O 1
ATOM 2296 N N . LEU A 1 294 ? 0.495 12.281 28.415 1.00 98.25 294 LEU A N 1
ATOM 2297 C CA . LEU A 1 294 ? -0.571 12.227 27.416 1.00 98.25 294 LEU A CA 1
ATOM 2298 C C . LEU A 1 294 ? -1.908 12.582 28.062 1.00 98.25 294 LEU A C 1
ATOM 2300 O O . LEU A 1 294 ? -2.366 11.895 28.979 1.00 98.25 294 LEU A O 1
ATOM 2304 N N . SER A 1 295 ? -2.537 13.639 27.552 1.00 98.00 295 SER A N 1
ATOM 2305 C CA . SER A 1 295 ? -3.875 14.078 27.955 1.00 98.00 295 SER A CA 1
ATOM 2306 C C . SER A 1 295 ? -4.892 13.779 26.855 1.00 98.00 295 SER A C 1
ATOM 2308 O O . SER A 1 295 ? -4.639 14.032 25.679 1.00 98.00 295 SER A O 1
ATOM 2310 N N . TYR A 1 296 ? -6.055 13.262 27.238 1.00 97.81 296 TYR A N 1
ATOM 2311 C CA . TYR A 1 296 ? -7.147 12.902 26.335 1.00 97.81 296 TYR A CA 1
ATOM 2312 C C . TYR A 1 296 ? -8.384 13.723 26.716 1.00 97.81 296 TYR A C 1
ATOM 2314 O O . TYR A 1 296 ? -9.043 13.430 27.718 1.00 97.81 296 TYR A O 1
ATOM 2322 N N . SER A 1 297 ? -8.646 14.808 25.983 1.00 96.00 297 SER A N 1
ATOM 2323 C CA . SER A 1 297 ? -9.548 15.879 26.428 1.00 96.00 297 SER A CA 1
ATOM 2324 C C . SER A 1 297 ? -11.009 15.434 26.540 1.00 96.00 297 SER A C 1
ATOM 2326 O O . SER A 1 297 ? -11.678 15.788 27.511 1.00 96.00 297 SER A O 1
ATOM 2328 N N . ARG A 1 298 ? -11.509 14.598 25.621 1.00 94.38 298 ARG A N 1
ATOM 2329 C CA . ARG A 1 298 ? -12.911 14.137 25.642 1.00 94.38 298 ARG A CA 1
ATOM 2330 C C . ARG A 1 298 ? -13.168 13.073 26.695 1.00 94.38 298 ARG A C 1
ATOM 2332 O O . ARG A 1 298 ? -14.258 13.020 27.259 1.00 94.38 298 ARG A O 1
ATOM 2339 N N . SER A 1 299 ? -12.194 12.206 26.938 1.00 93.25 299 SER A N 1
ATOM 2340 C CA . SER A 1 299 ? -12.289 11.166 27.963 1.00 93.25 299 SER A CA 1
ATOM 2341 C C . SER A 1 299 ? -11.888 11.653 29.359 1.00 93.25 299 SER A C 1
ATOM 2343 O O . SER A 1 299 ? -12.123 10.936 30.332 1.00 93.25 299 SER A O 1
ATOM 2345 N N . GLY A 1 300 ? -11.285 12.843 29.471 1.00 93.81 300 GLY A N 1
ATOM 2346 C CA . GLY A 1 300 ? -10.800 13.418 30.728 1.00 93.81 300 GLY A CA 1
ATOM 2347 C C . GLY A 1 300 ? -9.638 12.641 31.356 1.00 93.81 300 GLY A C 1
ATOM 2348 O O . GLY A 1 300 ? -9.345 12.814 32.538 1.00 93.81 300 GLY A O 1
ATOM 2349 N N . LYS A 1 301 ? -8.992 11.747 30.598 1.00 93.88 301 LYS A N 1
ATOM 2350 C CA . LYS A 1 301 ? -7.898 10.905 31.092 1.00 93.88 301 LYS A CA 1
ATOM 2351 C C . LYS A 1 301 ? -6.555 11.607 30.924 1.00 93.88 301 LYS A C 1
ATOM 2353 O O . LYS A 1 301 ? -6.275 12.193 29.883 1.00 93.88 301 LYS A O 1
ATOM 2358 N N . GLN A 1 302 ? -5.687 11.435 31.913 1.00 96.19 302 GLN A N 1
ATOM 2359 C CA . GLN A 1 302 ? -4.264 11.751 31.822 1.00 96.19 302 GLN A CA 1
ATOM 2360 C C . GLN A 1 302 ? -3.465 10.512 32.192 1.00 96.19 302 GLN A C 1
ATOM 2362 O O . GLN A 1 302 ? -3.792 9.839 33.172 1.00 96.19 302 GLN A O 1
ATOM 2367 N N . GLN A 1 303 ? -2.474 10.168 31.378 1.00 97.06 303 GLN A N 1
ATOM 2368 C CA . GLN A 1 303 ? -1.656 8.972 31.557 1.00 97.06 303 GLN A CA 1
ATOM 2369 C C . GLN A 1 303 ? -0.205 9.254 31.175 1.00 97.06 303 GLN A C 1
ATOM 2371 O O . GLN A 1 303 ? 0.081 10.118 30.343 1.00 97.06 303 GLN A O 1
ATOM 2376 N N . GLN A 1 304 ? 0.707 8.489 31.767 1.00 97.12 304 GLN A N 1
ATOM 2377 C CA . GLN A 1 304 ? 2.112 8.515 31.390 1.00 97.12 304 GLN A CA 1
ATOM 2378 C C . GLN A 1 304 ? 2.295 7.832 30.032 1.00 97.12 304 GLN A C 1
ATOM 2380 O O . GLN A 1 304 ? 1.828 6.717 29.819 1.00 97.12 304 GLN A O 1
ATOM 2385 N N . GLY A 1 305 ? 2.997 8.495 29.124 1.00 95.75 305 GLY A N 1
ATOM 2386 C CA . GLY A 1 305 ? 3.384 7.977 27.821 1.00 95.75 305 GLY A CA 1
ATOM 2387 C C . GLY A 1 305 ? 4.896 7.962 27.612 1.00 95.75 305 GLY A C 1
ATOM 2388 O O . GLY A 1 305 ? 5.689 8.264 28.509 1.00 95.75 305 GLY A O 1
ATOM 2389 N N . SER A 1 306 ? 5.282 7.609 26.391 1.00 95.25 306 SER A N 1
ATOM 2390 C CA . SER A 1 306 ? 6.657 7.494 25.916 1.00 95.25 306 SER A CA 1
ATOM 2391 C C . SER A 1 306 ? 6.788 8.055 24.500 1.00 95.25 306 SER A C 1
ATOM 2393 O O . SER A 1 306 ? 5.931 7.808 23.647 1.00 95.25 306 SER A O 1
ATOM 2395 N N . SER A 1 307 ? 7.892 8.747 24.220 1.00 94.56 307 SER A N 1
ATOM 2396 C CA . SER A 1 307 ? 8.258 9.168 22.860 1.00 94.56 307 SER A CA 1
ATOM 2397 C C . SER A 1 307 ? 8.662 8.009 21.936 1.00 94.56 307 SER A C 1
ATOM 2399 O O . SER A 1 307 ? 8.700 8.176 20.720 1.00 94.56 307 SER A O 1
ATOM 2401 N N . GLY A 1 308 ? 8.888 6.807 22.481 1.00 92.62 308 GLY A N 1
ATOM 2402 C CA . GLY A 1 308 ? 9.268 5.612 21.718 1.00 92.62 308 GLY A CA 1
ATOM 2403 C C . GLY A 1 308 ? 8.104 4.817 21.122 1.00 92.62 308 GLY A C 1
ATOM 2404 O O . GLY A 1 308 ? 8.335 3.839 20.419 1.00 92.62 308 GLY A O 1
ATOM 2405 N N . VAL A 1 309 ? 6.850 5.193 21.393 1.00 93.50 309 VAL A N 1
ATOM 2406 C CA . VAL A 1 309 ? 5.656 4.442 20.965 1.00 93.50 309 VAL A CA 1
ATOM 2407 C C . VAL A 1 309 ? 4.699 5.376 20.227 1.00 93.50 309 VAL A C 1
ATOM 2409 O O . VAL A 1 309 ? 4.522 6.527 20.618 1.00 93.50 309 VAL A O 1
ATOM 2412 N N . ASN A 1 310 ? 4.042 4.913 19.159 1.00 95.75 310 ASN A N 1
ATOM 2413 C CA . ASN A 1 310 ? 3.059 5.760 18.469 1.00 95.75 310 ASN A CA 1
ATOM 2414 C C . ASN A 1 310 ? 1.819 6.020 19.343 1.00 95.75 310 ASN A C 1
ATOM 2416 O O . ASN A 1 310 ? 1.420 5.191 20.164 1.00 95.75 310 ASN A O 1
ATOM 2420 N N . LEU A 1 311 ? 1.182 7.170 19.132 1.00 97.06 311 LEU A N 1
ATOM 2421 C CA . LEU A 1 311 ? 0.049 7.632 19.936 1.00 97.06 311 LEU A CA 1
ATOM 2422 C C . LEU A 1 311 ? -1.158 6.683 19.889 1.00 97.06 311 LEU A C 1
ATOM 2424 O O . LEU A 1 311 ? -1.886 6.587 20.873 1.00 97.06 311 LEU A O 1
ATOM 2428 N N . LEU A 1 312 ? -1.371 5.954 18.784 1.00 96.62 312 LEU A N 1
ATOM 2429 C CA . LEU A 1 312 ? -2.473 4.987 18.687 1.00 96.62 312 LEU A CA 1
ATOM 2430 C C . LEU A 1 312 ? -2.300 3.839 19.690 1.00 96.62 312 LEU A C 1
ATOM 2432 O O . LEU A 1 312 ? -3.234 3.530 20.427 1.00 96.62 312 LEU A O 1
ATOM 2436 N N . GLN A 1 313 ? -1.118 3.219 19.718 1.00 95.06 313 GLN A N 1
ATOM 2437 C CA . GLN A 1 313 ? -0.820 2.124 20.646 1.00 95.06 313 GLN A CA 1
ATOM 2438 C C . GLN A 1 313 ? -0.905 2.585 22.101 1.00 95.06 313 GLN A C 1
ATOM 2440 O O . GLN A 1 313 ? -1.448 1.865 22.935 1.00 95.06 313 GLN A O 1
ATOM 2445 N N . GLN A 1 314 ? -0.417 3.792 22.397 1.00 97.00 314 GLN A N 1
ATOM 2446 C CA . GLN A 1 314 ? -0.496 4.357 23.744 1.00 97.00 314 GLN A CA 1
ATOM 2447 C C . GLN A 1 314 ? -1.950 4.614 24.164 1.00 97.00 314 GLN A C 1
ATOM 2449 O O . GLN A 1 314 ? -2.353 4.206 25.249 1.00 97.00 314 GLN A O 1
ATOM 2454 N N . ALA A 1 315 ? -2.777 5.205 23.296 1.00 96.94 315 ALA A N 1
ATOM 2455 C CA . ALA A 1 315 ? -4.195 5.424 23.585 1.00 96.94 315 ALA A CA 1
ATOM 2456 C C . ALA A 1 315 ? -4.948 4.104 23.852 1.00 96.94 315 ALA A C 1
ATOM 2458 O O . ALA A 1 315 ? -5.719 4.010 24.808 1.00 96.94 315 ALA A O 1
ATOM 2459 N N . GLU A 1 316 ? -4.702 3.066 23.046 1.00 95.81 316 GLU A N 1
ATOM 2460 C CA . GLU A 1 316 ? -5.293 1.736 23.248 1.00 95.81 316 GLU A CA 1
ATOM 2461 C C . GLU A 1 316 ? -4.830 1.086 24.561 1.00 95.81 316 GLU A C 1
ATOM 2463 O O . GLU A 1 316 ? -5.656 0.532 25.289 1.00 95.81 316 GLU A O 1
ATOM 2468 N N . ALA A 1 317 ? -3.541 1.195 24.905 1.00 95.81 317 ALA A N 1
ATOM 2469 C CA . ALA A 1 317 ? -3.002 0.701 26.174 1.00 95.81 317 ALA A CA 1
ATOM 2470 C C . ALA A 1 317 ? -3.638 1.400 27.390 1.00 95.81 317 ALA A C 1
ATOM 2472 O O . ALA A 1 317 ? -3.847 0.775 28.427 1.00 95.81 317 ALA A O 1
ATOM 2473 N N . HIS A 1 318 ? -4.041 2.664 27.239 1.00 96.38 318 HIS A N 1
ATOM 2474 C CA . HIS A 1 318 ? -4.793 3.431 28.241 1.00 96.38 318 HIS A CA 1
ATOM 2475 C C . HIS A 1 318 ? -6.314 3.158 28.233 1.00 96.38 318 HIS A C 1
ATOM 2477 O O . HIS A 1 318 ? -7.109 3.857 28.883 1.00 96.38 318 HIS A O 1
ATOM 2483 N N . GLY A 1 319 ? -6.748 2.131 27.498 1.00 94.44 319 GLY A N 1
ATOM 2484 C CA . GLY A 1 319 ? -8.132 1.669 27.440 1.00 94.44 319 GLY A CA 1
ATOM 2485 C C . GLY A 1 319 ? -9.052 2.536 26.581 1.00 94.44 319 GLY A C 1
ATOM 2486 O O . GLY A 1 319 ? -10.273 2.444 26.725 1.00 94.44 319 GLY A O 1
ATOM 2487 N N . LEU A 1 320 ? -8.506 3.400 25.720 1.00 95.38 320 LEU A N 1
ATOM 2488 C CA . LEU A 1 320 ? -9.286 4.124 24.716 1.00 95.38 320 LEU A CA 1
ATOM 2489 C C . LEU A 1 320 ? -9.499 3.254 23.473 1.00 95.38 320 LEU A C 1
ATOM 2491 O O . LEU A 1 320 ? -8.789 2.280 23.229 1.00 95.38 320 LEU A O 1
ATOM 2495 N N . LYS A 1 321 ? -10.500 3.615 22.667 1.00 93.38 321 LYS A N 1
ATOM 2496 C CA . LYS A 1 321 ? -10.834 2.922 21.412 1.00 93.38 321 LYS A CA 1
ATOM 2497 C C . LYS A 1 321 ? -10.896 3.908 20.239 1.00 93.38 321 LYS A C 1
ATOM 2499 O O . LYS A 1 321 ? -11.956 4.041 19.625 1.00 93.38 321 LYS A O 1
ATOM 2504 N N . PRO A 1 322 ? -9.803 4.637 19.940 1.00 93.19 322 PRO A N 1
ATOM 2505 C CA . PRO A 1 322 ? -9.774 5.543 18.798 1.00 93.19 322 PRO A CA 1
ATOM 2506 C C . PRO A 1 322 ? -10.048 4.781 17.496 1.00 93.19 322 PRO A C 1
ATOM 2508 O O . PRO A 1 322 ? -9.659 3.617 17.329 1.00 93.19 322 PRO A O 1
ATOM 2511 N N . ALA A 1 323 ? -10.698 5.456 16.547 1.00 90.12 323 ALA A N 1
ATOM 2512 C CA . ALA A 1 323 ? -10.890 4.915 15.210 1.00 90.12 323 ALA A CA 1
ATOM 2513 C C . ALA A 1 323 ? -9.528 4.551 14.594 1.00 90.12 323 ALA A C 1
ATOM 2515 O O . ALA A 1 323 ? -8.551 5.291 14.704 1.00 90.12 323 ALA A O 1
ATOM 2516 N N . ASN A 1 324 ? -9.427 3.370 13.984 1.00 88.75 324 ASN A N 1
ATOM 2517 C CA . ASN A 1 324 ? -8.183 2.886 13.392 1.00 88.75 324 ASN A CA 1
ATOM 2518 C C . ASN A 1 324 ? -8.448 1.906 12.237 1.00 88.75 324 ASN A C 1
ATOM 2520 O O . ASN A 1 324 ? -9.585 1.510 11.990 1.00 88.75 324 ASN A O 1
ATOM 2524 N N . GLY A 1 325 ? -7.395 1.571 11.488 1.00 85.69 325 GLY A N 1
ATOM 2525 C CA . GLY A 1 325 ? -7.487 0.708 10.307 1.00 85.69 325 GLY A CA 1
ATOM 2526 C C . GLY A 1 325 ? -6.131 0.129 9.908 1.00 85.69 325 GLY A C 1
ATOM 2527 O O . GLY A 1 325 ? -5.731 -0.920 10.399 1.00 85.69 325 GLY A O 1
ATOM 2528 N N . CYS A 1 326 ? -5.395 0.821 9.035 1.00 84.94 326 CYS A N 1
ATOM 2529 C CA . CYS A 1 326 ? -4.134 0.320 8.471 1.00 84.94 326 CYS A CA 1
ATOM 2530 C C . CYS A 1 326 ? -2.971 0.243 9.477 1.00 84.94 326 CYS A C 1
ATOM 2532 O O . CYS A 1 326 ? -2.103 -0.606 9.328 1.00 84.94 326 CYS A O 1
ATOM 2534 N N . ARG A 1 327 ? -2.945 1.126 10.489 1.00 89.75 327 ARG A N 1
ATOM 2535 C CA . ARG A 1 327 ? -1.867 1.245 11.497 1.00 89.75 327 ARG A CA 1
ATOM 2536 C C . ARG A 1 327 ? -0.472 1.552 10.911 1.00 89.75 327 ARG A C 1
ATOM 2538 O O . ARG A 1 327 ? 0.540 1.298 11.547 1.00 89.75 327 ARG A O 1
ATOM 2545 N N . MET A 1 328 ? -0.441 2.100 9.698 1.00 88.31 328 MET A N 1
ATOM 2546 C CA . MET A 1 328 ? 0.766 2.432 8.925 1.00 88.31 328 MET A CA 1
ATOM 2547 C C . MET A 1 328 ? 0.596 3.744 8.131 1.00 88.31 328 MET A C 1
ATOM 2549 O O . MET A 1 328 ? 1.287 3.995 7.156 1.00 88.31 328 MET A O 1
ATOM 2553 N N . GLY A 1 329 ? -0.374 4.582 8.520 1.00 87.06 329 GLY A N 1
ATOM 2554 C CA . GLY A 1 329 ? -0.577 5.928 7.967 1.00 87.06 329 GLY A CA 1
ATOM 2555 C C . GLY A 1 329 ? -1.377 6.031 6.660 1.00 87.06 329 GLY A C 1
ATOM 2556 O O . GLY A 1 329 ? -1.700 7.143 6.258 1.00 87.06 329 GLY A O 1
ATOM 2557 N N . ILE A 1 330 ? -1.760 4.922 6.026 1.00 85.94 330 ILE A N 1
ATOM 2558 C CA . ILE A 1 330 ? -2.404 4.902 4.696 1.00 85.94 330 ILE A CA 1
ATOM 2559 C C . ILE A 1 330 ? -3.903 5.247 4.721 1.00 85.94 330 ILE A C 1
ATOM 2561 O O . ILE A 1 330 ? -4.395 5.927 3.832 1.00 85.94 330 ILE A O 1
ATOM 2565 N N . CYS A 1 331 ? -4.663 4.775 5.714 1.00 85.06 331 CYS A N 1
ATOM 2566 C CA . CYS A 1 331 ? -6.133 4.824 5.671 1.00 85.06 331 CYS A CA 1
ATOM 2567 C C . CYS A 1 331 ? -6.776 6.073 6.278 1.00 85.06 331 CYS A C 1
ATOM 2569 O O . CYS A 1 331 ? -7.989 6.220 6.181 1.00 85.06 331 CYS A O 1
ATOM 2571 N N . PHE A 1 332 ? -6.005 6.917 6.974 1.00 88.50 332 PHE A N 1
ATOM 2572 C CA . PHE A 1 332 ? -6.479 8.135 7.655 1.00 88.50 332 PHE A CA 1
ATOM 2573 C C . PHE A 1 332 ? -7.588 7.919 8.712 1.00 88.50 332 PHE A C 1
ATOM 2575 O O . PHE A 1 332 ? -8.004 8.861 9.369 1.00 88.50 332 PHE A O 1
ATOM 2582 N N . SER A 1 333 ? -8.017 6.682 8.977 1.00 89.81 333 SER A N 1
ATOM 2583 C CA . SER A 1 333 ? -9.046 6.374 9.984 1.00 89.81 333 SER A CA 1
ATOM 2584 C C . SER A 1 333 ? -8.670 6.787 11.409 1.00 89.81 333 SER A C 1
ATOM 2586 O O . SER A 1 333 ? -9.562 7.026 12.207 1.00 89.81 333 SER A O 1
ATOM 2588 N N . CYS A 1 334 ? -7.374 6.865 11.730 1.00 93.31 334 CYS A N 1
ATOM 2589 C CA . CYS A 1 334 ? -6.884 7.322 13.035 1.00 93.31 334 CYS A CA 1
ATOM 2590 C C . CYS A 1 334 ? -6.491 8.805 13.042 1.00 93.31 334 CYS A C 1
ATOM 2592 O O . CYS A 1 334 ? -5.596 9.199 13.792 1.00 93.31 334 CYS A O 1
ATOM 2594 N N . VAL A 1 335 ? -7.066 9.603 12.139 1.00 95.50 335 VAL A N 1
ATOM 2595 C CA . VAL A 1 335 ? -6.890 11.052 12.160 1.00 95.50 335 VAL A CA 1
ATOM 2596 C C . VAL A 1 335 ? -7.536 11.608 13.427 1.00 95.50 335 VAL A C 1
ATOM 2598 O O . VAL A 1 335 ? -8.686 11.305 13.733 1.00 95.50 335 VAL A O 1
ATOM 2601 N N . CYS A 1 336 ? -6.767 12.394 14.170 1.00 96.25 336 CYS A N 1
ATOM 2602 C CA . CYS A 1 336 ? -7.146 12.980 15.446 1.00 96.25 336 CYS A CA 1
ATOM 2603 C C . CYS A 1 336 ? -6.624 14.411 15.507 1.00 96.25 336 CYS A C 1
ATOM 2605 O O . CYS A 1 336 ? -5.535 14.694 15.003 1.00 96.25 336 CYS A O 1
ATOM 2607 N N . LYS A 1 337 ? -7.380 15.303 16.144 1.00 97.69 337 LYS A N 1
ATOM 2608 C CA . LYS A 1 337 ? -6.912 16.655 16.430 1.00 97.69 337 LYS A CA 1
ATOM 2609 C C . LYS A 1 337 ? -5.910 16.605 17.586 1.00 97.69 337 LYS A C 1
ATOM 2611 O O . LYS A 1 337 ? -6.222 16.068 18.651 1.00 97.69 337 LYS A O 1
ATOM 2616 N N . LYS A 1 338 ? -4.709 17.140 17.363 1.00 97.50 338 LYS A N 1
ATOM 2617 C CA . LYS A 1 338 ? -3.714 17.427 18.401 1.00 97.50 338 LYS A CA 1
ATOM 2618 C C . LYS A 1 338 ? -3.996 18.823 18.935 1.00 97.50 338 LYS A C 1
ATOM 2620 O O . LYS A 1 338 ? -3.738 19.803 18.247 1.00 97.50 338 LYS A O 1
ATOM 2625 N N . GLU A 1 339 ? -4.550 18.931 20.134 1.00 97.88 339 GLU A N 1
ATOM 2626 C CA . GLU A 1 339 ? -4.900 20.228 20.724 1.00 97.88 339 GLU A CA 1
ATOM 2627 C C . GLU A 1 339 ? -3.652 21.016 21.130 1.00 97.88 339 GLU A C 1
ATOM 2629 O O . GLU A 1 339 ? -3.600 22.223 20.913 1.00 97.88 339 GLU A O 1
ATOM 2634 N N . SER A 1 340 ? -2.627 20.337 21.646 1.00 97.69 340 SER A N 1
ATOM 2635 C CA . SER A 1 340 ? -1.343 20.936 22.019 1.00 97.69 340 SER A CA 1
ATOM 2636 C C . SER A 1 340 ? -0.209 19.906 22.009 1.00 97.69 340 SER A C 1
ATOM 2638 O O . SER A 1 340 ? -0.447 18.700 21.890 1.00 97.69 340 SER A O 1
ATOM 2640 N N . GLY A 1 341 ? 1.027 20.394 22.139 1.00 96.88 341 GLY A N 1
ATOM 2641 C CA . GLY A 1 341 ? 2.234 19.572 22.174 1.00 96.88 341 GLY A CA 1
ATOM 2642 C C . GLY A 1 341 ? 2.860 19.343 20.806 1.00 96.88 341 GLY A C 1
ATOM 2643 O O . GLY A 1 341 ? 2.312 19.743 19.778 1.00 96.88 341 GLY A O 1
ATOM 2644 N N . THR A 1 342 ? 3.999 18.664 20.797 1.00 97.75 342 THR A N 1
ATOM 2645 C CA . THR A 1 342 ? 4.794 18.407 19.598 1.00 97.75 342 THR A CA 1
ATOM 2646 C C . THR A 1 342 ? 4.843 16.916 19.302 1.00 97.75 342 THR A C 1
ATOM 2648 O O . THR A 1 342 ? 5.071 16.102 20.198 1.00 97.75 342 THR A O 1
ATOM 2651 N N . VAL A 1 343 ? 4.647 16.548 18.036 1.00 97.06 343 VAL A N 1
ATOM 2652 C CA . VAL A 1 343 ? 4.754 15.163 17.557 1.00 97.06 343 VAL A CA 1
ATOM 2653 C C . VAL A 1 343 ? 5.627 15.085 16.313 1.00 97.06 343 VAL A C 1
ATOM 2655 O O . VAL A 1 343 ? 5.665 16.023 15.522 1.00 97.06 343 VAL A O 1
ATOM 2658 N N . THR A 1 344 ? 6.260 13.940 16.091 1.00 95.69 344 THR A N 1
ATOM 2659 C CA . THR A 1 344 ? 6.981 13.638 14.850 1.00 95.69 344 THR A CA 1
ATOM 2660 C C . THR A 1 344 ? 6.233 12.574 14.061 1.00 95.69 344 THR A C 1
ATOM 2662 O O . THR A 1 344 ? 5.747 11.585 14.614 1.00 95.69 344 THR A O 1
ATOM 2665 N N . ASN A 1 345 ? 6.125 12.774 12.750 1.00 93.50 345 ASN A N 1
ATOM 2666 C CA . ASN A 1 345 ? 5.588 11.791 11.822 1.00 93.50 345 ASN A CA 1
ATOM 2667 C C . ASN A 1 345 ? 6.678 10.773 11.459 1.00 93.50 345 ASN A C 1
ATOM 2669 O O . ASN A 1 345 ? 7.628 11.096 10.754 1.00 93.50 345 ASN A O 1
ATOM 2673 N N . LEU A 1 346 ? 6.509 9.520 11.877 1.00 90.44 346 LEU A N 1
ATOM 2674 C CA . LEU A 1 346 ? 7.468 8.435 11.654 1.00 90.44 346 LEU A CA 1
ATOM 2675 C C . LEU A 1 346 ? 7.710 8.105 10.172 1.00 90.44 346 LEU A C 1
ATOM 2677 O O . LEU A 1 346 ? 8.699 7.459 9.835 1.00 90.44 346 LEU A O 1
ATOM 2681 N N . LEU A 1 347 ? 6.801 8.497 9.273 1.00 85.06 347 LEU A N 1
ATOM 2682 C CA . LEU A 1 347 ? 6.953 8.239 7.841 1.00 85.06 347 LEU A CA 1
ATOM 2683 C C . LEU A 1 347 ? 7.776 9.309 7.129 1.00 85.06 347 LEU A C 1
ATOM 2685 O O . LEU A 1 347 ? 8.463 8.962 6.167 1.00 85.06 347 LEU A O 1
ATOM 2689 N N . THR A 1 348 ? 7.647 10.574 7.540 1.00 84.00 348 THR A N 1
ATOM 2690 C CA . THR A 1 348 ? 8.254 11.735 6.859 1.00 84.00 348 THR A CA 1
ATOM 2691 C C . THR A 1 348 ? 9.389 12.373 7.653 1.00 84.00 348 THR A C 1
ATOM 2693 O O . THR A 1 348 ? 10.193 13.090 7.074 1.00 84.00 348 THR A O 1
ATOM 2696 N N . GLY A 1 349 ? 9.477 12.111 8.958 1.00 87.62 349 GLY A N 1
ATOM 2697 C CA . GLY A 1 349 ? 10.391 12.789 9.878 1.00 87.62 349 GLY A CA 1
ATOM 2698 C C . GLY A 1 349 ? 9.957 14.212 10.240 1.00 87.62 349 GLY A C 1
ATOM 2699 O O . GLY A 1 349 ? 10.609 14.855 11.054 1.00 87.62 349 GLY A O 1
ATOM 2700 N N . GLU A 1 350 ? 8.861 14.711 9.665 1.00 90.38 350 GLU A N 1
ATOM 2701 C CA . GLU A 1 350 ? 8.376 16.068 9.908 1.00 90.38 350 GLU A CA 1
ATOM 2702 C C . GLU A 1 350 ? 7.755 16.194 11.297 1.00 90.38 350 GLU A C 1
ATOM 2704 O O . GLU A 1 350 ? 7.074 15.286 11.790 1.00 90.38 350 GLU A O 1
ATOM 2709 N N . THR A 1 351 ? 7.954 17.361 11.898 1.00 94.81 351 THR A N 1
ATOM 2710 C CA . THR A 1 351 ? 7.420 17.705 13.212 1.00 94.81 351 THR A CA 1
ATOM 2711 C C . THR A 1 351 ? 6.159 18.555 13.068 1.00 94.81 351 THR A C 1
ATOM 2713 O O . THR A 1 351 ? 6.122 19.488 12.272 1.00 94.81 351 THR A O 1
ATOM 2716 N N . SER A 1 352 ? 5.139 18.239 13.863 1.00 95.56 352 SER A N 1
ATOM 2717 C CA . SER A 1 352 ? 3.894 18.996 14.013 1.00 95.56 352 SER A CA 1
ATOM 2718 C C . SER A 1 352 ? 3.849 19.568 15.429 1.00 95.56 352 SER A C 1
ATOM 2720 O O . SER A 1 352 ? 3.715 18.824 16.407 1.00 95.56 352 SER A O 1
ATOM 2722 N N . SER A 1 353 ? 4.002 20.888 15.530 1.00 95.75 353 SER A N 1
ATOM 2723 C CA . SER A 1 353 ? 4.107 21.626 16.798 1.00 95.75 353 SER A CA 1
ATOM 2724 C C . SER A 1 353 ? 2.923 22.559 17.033 1.00 95.75 353 SER A C 1
ATOM 2726 O O . SER A 1 353 ? 2.606 22.858 18.182 1.00 95.75 353 SER A O 1
ATOM 2728 N N . GLU A 1 354 ? 2.227 22.985 15.978 1.00 95.38 354 GLU A N 1
ATOM 2729 C CA . GLU A 1 354 ? 1.180 23.997 16.099 1.00 95.38 354 GLU A CA 1
ATOM 2730 C C . GLU A 1 354 ? -0.080 23.411 16.764 1.00 95.38 354 GLU A C 1
ATOM 2732 O O . GLU A 1 354 ? -0.448 22.251 16.521 1.00 95.38 354 GLU A O 1
ATOM 2737 N N . PRO A 1 355 ? -0.758 24.163 17.644 1.00 94.31 355 PRO A N 1
ATOM 2738 C CA . PRO A 1 355 ? -2.017 23.735 18.242 1.00 94.31 355 PRO A CA 1
ATOM 2739 C C . PRO A 1 355 ? -3.117 23.490 17.200 1.00 94.31 355 PRO A C 1
ATOM 2741 O O . PRO A 1 355 ? -3.293 24.249 16.251 1.00 94.31 355 PRO A O 1
ATOM 2744 N N . GLY A 1 356 ? -3.923 22.451 17.411 1.00 93.19 356 GLY A N 1
ATOM 2745 C CA . GLY A 1 356 ? -5.102 22.148 16.598 1.00 93.19 356 GLY A CA 1
ATOM 2746 C C . GLY A 1 356 ? -4.837 21.413 15.280 1.00 93.19 356 GLY A C 1
ATOM 2747 O O . GLY A 1 356 ? -5.791 21.183 14.536 1.00 93.19 356 GLY A O 1
ATOM 2748 N N . GLU A 1 357 ? -3.595 21.017 14.993 1.00 95.88 357 GLU A N 1
ATOM 2749 C CA . GLU A 1 357 ? -3.247 20.258 13.788 1.00 95.88 357 GLU A CA 1
ATOM 2750 C C . GLU A 1 357 ? -3.872 18.852 13.777 1.00 95.88 357 GLU A C 1
ATOM 2752 O O . GLU A 1 357 ? -3.958 18.162 14.798 1.00 95.88 357 GLU A O 1
ATOM 2757 N N . MET A 1 358 ? -4.290 18.398 12.593 1.00 96.75 358 MET A N 1
ATOM 2758 C CA . MET A 1 358 ? -4.792 17.037 12.400 1.00 96.75 358 MET A CA 1
ATOM 2759 C C . MET A 1 358 ? -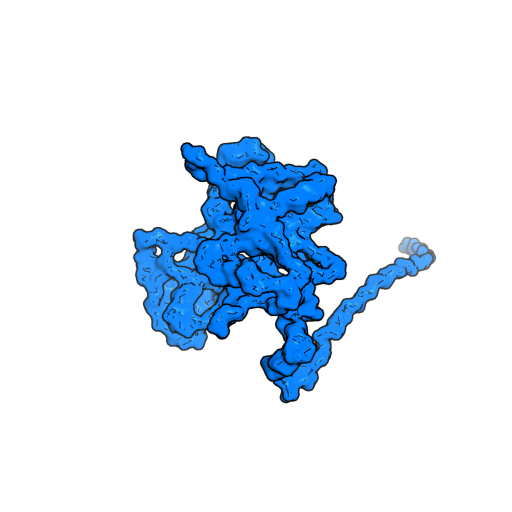3.623 16.083 12.165 1.00 96.75 358 MET A C 1
ATOM 2761 O O . MET A 1 358 ? -2.902 16.198 11.175 1.00 96.75 358 MET A O 1
ATOM 2765 N N . ILE A 1 359 ? -3.470 15.098 13.043 1.00 96.50 359 ILE A N 1
ATOM 2766 C CA . ILE A 1 359 ? -2.379 14.120 12.996 1.00 96.50 359 ILE A CA 1
ATOM 2767 C C . ILE A 1 359 ? -2.920 12.700 12.840 1.00 96.50 359 ILE A C 1
ATOM 2769 O O . ILE A 1 359 ? -4.080 12.420 13.133 1.00 96.50 359 ILE A O 1
ATOM 2773 N N . ARG A 1 360 ? -2.074 11.766 12.395 1.00 96.12 360 ARG A N 1
ATOM 2774 C CA . ARG A 1 360 ? -2.420 10.340 12.281 1.00 96.12 360 ARG A CA 1
ATOM 2775 C C . ARG A 1 360 ? -1.789 9.575 13.439 1.00 96.12 360 ARG A C 1
ATOM 2777 O O . ARG A 1 360 ? -0.611 9.240 13.379 1.00 96.12 360 ARG A O 1
ATOM 2784 N N . LEU A 1 361 ? -2.595 9.207 14.434 1.00 97.00 361 LEU A N 1
ATOM 2785 C CA . LEU A 1 361 ? -2.123 8.585 15.682 1.00 97.00 361 LEU A CA 1
ATOM 2786 C C . LEU A 1 361 ? -1.181 7.383 15.482 1.00 97.00 361 LEU A C 1
ATOM 2788 O O . LEU A 1 361 ? -0.231 7.212 16.236 1.00 97.00 361 LEU A O 1
ATOM 2792 N N . CYS A 1 362 ? -1.426 6.544 14.470 1.00 94.31 362 CYS A N 1
ATOM 2793 C CA . CYS A 1 362 ? -0.637 5.328 14.241 1.00 94.31 362 CYS A CA 1
ATOM 2794 C C . CYS A 1 362 ? 0.777 5.555 13.693 1.00 94.31 362 CYS A C 1
ATOM 2796 O O . CYS A 1 362 ? 1.571 4.620 13.690 1.00 94.31 362 CYS A O 1
ATOM 2798 N N . VAL A 1 363 ? 1.085 6.762 13.217 1.00 94.19 363 VAL A N 1
ATOM 2799 C CA . VAL A 1 363 ? 2.406 7.117 12.674 1.00 94.19 363 VAL A CA 1
ATOM 2800 C C . VAL A 1 363 ? 2.972 8.379 13.318 1.00 94.19 363 VAL A C 1
ATOM 2802 O O . VAL A 1 363 ? 3.934 8.938 12.809 1.00 94.19 363 VAL A O 1
ATOM 2805 N N . SER A 1 364 ? 2.383 8.831 14.423 1.00 96.38 364 SER A N 1
ATOM 2806 C CA . SER A 1 364 ? 2.852 9.986 15.183 1.00 96.38 364 SER A CA 1
ATOM 2807 C C . SER A 1 364 ? 3.385 9.526 16.534 1.00 96.38 364 SER A C 1
ATOM 2809 O O . SER A 1 364 ? 2.680 8.820 17.259 1.00 96.38 364 SER A O 1
ATOM 2811 N N . THR A 1 365 ? 4.604 9.935 16.874 1.00 96.44 365 THR A N 1
ATOM 2812 C CA . THR A 1 365 ? 5.194 9.783 18.213 1.00 96.44 365 THR A CA 1
ATOM 2813 C C . THR A 1 365 ? 5.284 11.142 18.899 1.00 96.44 365 THR A C 1
ATOM 2815 O O . THR A 1 365 ? 5.554 12.139 18.224 1.00 96.44 365 THR A O 1
ATOM 2818 N N . PRO A 1 366 ? 5.041 11.222 20.215 1.00 96.88 366 PRO A N 1
ATOM 2819 C CA . PRO A 1 366 ? 5.176 12.475 20.946 1.00 96.88 366 PRO A CA 1
ATOM 2820 C C . PRO A 1 366 ? 6.651 12.863 21.117 1.00 96.88 366 PRO A C 1
ATOM 2822 O O . PRO A 1 366 ? 7.505 12.004 21.320 1.00 96.88 366 PRO A O 1
ATOM 2825 N N . VAL A 1 367 ? 6.927 14.162 21.034 1.00 95.50 367 VAL A N 1
ATOM 2826 C CA . VAL A 1 367 ? 8.229 14.796 21.324 1.00 95.50 367 VAL A CA 1
ATOM 2827 C C . VAL A 1 367 ? 8.163 15.599 22.625 1.00 95.50 367 VAL A C 1
ATOM 2829 O O . VAL A 1 367 ? 9.169 15.786 23.295 1.00 95.50 367 VAL A O 1
ATOM 2832 N N . SER A 1 368 ? 6.975 16.081 22.982 1.00 96.38 368 SER A N 1
ATOM 2833 C CA . SER A 1 368 ? 6.677 16.724 24.261 1.00 96.38 368 SER A CA 1
ATOM 2834 C C . SER A 1 368 ? 5.429 16.092 24.871 1.00 96.38 368 SER A C 1
ATOM 2836 O O . SER A 1 368 ? 4.856 15.160 24.305 1.00 96.38 368 SER A O 1
ATOM 2838 N N . ASP A 1 369 ? 4.951 16.652 25.978 1.00 97.88 369 ASP A N 1
ATOM 2839 C CA . ASP A 1 369 ? 3.591 16.399 26.447 1.00 97.88 369 ASP A CA 1
ATOM 2840 C C . ASP A 1 369 ? 2.587 16.783 25.355 1.00 97.88 369 ASP A C 1
ATOM 2842 O O . ASP A 1 369 ? 2.767 17.799 24.674 1.00 97.88 369 ASP A O 1
ATOM 2846 N N . VAL A 1 370 ? 1.561 15.954 25.161 1.00 98.00 370 VAL A N 1
ATOM 2847 C CA . VAL A 1 370 ? 0.587 16.090 24.069 1.00 98.00 370 VAL A CA 1
ATOM 2848 C C . VAL A 1 370 ? -0.831 15.960 24.608 1.00 98.00 370 VAL A C 1
ATOM 2850 O O . VAL A 1 370 ? -1.141 15.035 25.365 1.00 98.00 370 VAL A O 1
ATOM 2853 N N . THR A 1 371 ? -1.711 16.844 24.138 1.00 98.25 371 THR A N 1
ATOM 2854 C CA . THR A 1 371 ? -3.158 16.739 24.355 1.00 98.25 371 THR A CA 1
ATOM 2855 C C . THR A 1 371 ? -3.859 16.343 23.059 1.00 98.25 371 THR A C 1
ATOM 2857 O O . THR A 1 371 ? -3.678 16.978 22.017 1.00 98.25 371 THR A O 1
ATOM 2860 N N . LEU A 1 372 ? -4.666 15.285 23.123 1.00 98.06 372 LEU A N 1
ATOM 2861 C CA . LEU A 1 372 ? -5.431 14.729 22.008 1.00 98.06 372 LEU A CA 1
ATOM 2862 C C . LEU A 1 372 ? -6.934 14.839 22.267 1.00 98.06 372 LEU A C 1
ATOM 2864 O O . LEU A 1 372 ? -7.396 14.576 23.376 1.00 98.06 372 LEU A O 1
ATOM 2868 N N . ASP A 1 373 ? -7.688 15.128 21.210 1.00 96.69 373 ASP A N 1
ATOM 2869 C CA . ASP A 1 373 ? -9.157 15.173 21.207 1.00 96.69 373 ASP A CA 1
ATOM 2870 C C . ASP A 1 373 ? -9.782 13.755 21.212 1.00 96.69 373 ASP A C 1
ATOM 2872 O O . ASP A 1 373 ? -10.395 13.316 20.231 1.00 96.69 373 ASP A O 1
ATOM 2876 N N . LEU A 1 374 ? -9.557 12.995 22.300 1.00 94.56 374 LEU A N 1
ATOM 2877 C CA . LEU A 1 374 ? -9.953 11.581 22.481 1.00 94.56 374 LEU A CA 1
ATOM 2878 C C . LEU A 1 374 ? -10.668 11.263 23.796 1.00 94.56 374 LEU A C 1
ATOM 2880 O O . LEU A 1 374 ? -10.320 11.830 24.860 1.00 94.56 374 LEU A O 1
#

Radius of gyration: 24.24 Å; Cα contacts (8 Å, |Δi|>4): 745; chains: 1; bounding box: 66×72×71 Å